Protein AF-A0A6H2GZ33-F1 (afdb_monomer)

Nearest PDB structures (foldseek):
  3f7o-assembly2_B  TM=7.760E-01  e=2.603E-07  Purpureocillium lilacinum
  3sqo-assembly1_A  TM=7.243E-01  e=5.852E-07  Homo sapiens
  7kfa-assembly1_B  TM=7.491E-01  e=1.162E-06  Homo sapiens
  3p5c-assembly1_A  TM=7.378E-01  e=7.992E-07  Homo sapiens
  6u3x-assembly1_B  TM=7.470E-01  e=1.316E-06  Homo sapiens

Mean predicted aligned error: 15.01 Å

Radius of gyration: 28.32 Å; Cα contacts (8 Å, |Δi|>4): 705; chains: 1; bounding box: 78×66×89 Å

Secondary structure (DSSP, 8-state):
-PPPEEEEEEES---TTHHHH-TTEEEPP-EE-SSSS-TT----SSSHHHHHHHHHHHH-TTS-EEEEEEE-S-TTS----THHHHHHHHHHHHSPPSS-EEEEE----S--B-TTS--S-HHHHHHHHHHHHTT-EEEEE--S-HHHHGGGT--BB-TTTTSTTSEEEEEEEEEE--------------------------------------SSSSSSHHHHHHHHHHHHHHHHTS-TTSTTHHHHHHHHHHHHHHSTTSGGGTTTSSTTSS--------TTHHHHHHHHHHHHHHHHHHHHHHT---------EEEEE-TT--B--TTSTT----EEEE-BTTBHHHHHHHHHHHHHHHHHHHSTT--HHHHHHHHHTT-EEEE-TTT--EEEE--

Structure (mmCIF, N/CA/C/O backbone):
data_AF-A0A6H2GZ33-F1
#
_entry.id   AF-A0A6H2GZ33-F1
#
loop_
_atom_site.group_PDB
_atom_site.id
_atom_site.type_symbol
_atom_site.label_atom_id
_atom_site.label_alt_id
_atom_site.label_comp_id
_atom_site.label_asym_id
_atom_site.label_entity_id
_atom_site.label_seq_id
_atom_site.pdbx_PDB_ins_code
_atom_site.Cartn_x
_atom_site.Cartn_y
_atom_site.Cartn_z
_atom_site.occupancy
_atom_site.B_iso_or_equiv
_atom_site.auth_seq_id
_atom_site.auth_comp_id
_atom_site.auth_asym_id
_atom_site.auth_atom_id
_atom_site.pdbx_PDB_model_num
ATOM 1 N N . MET A 1 1 ? -19.314 -16.529 -4.090 1.00 66.56 1 MET A N 1
ATOM 2 C CA . MET A 1 1 ? -17.972 -17.089 -3.816 1.00 66.56 1 MET A CA 1
ATOM 3 C C . MET A 1 1 ? -17.001 -15.925 -3.869 1.00 66.56 1 MET A C 1
ATOM 5 O O . MET A 1 1 ? -17.216 -15.093 -4.742 1.00 66.56 1 MET A O 1
ATOM 9 N N . PRO A 1 2 ? -16.028 -15.815 -2.951 1.00 83.12 2 PRO A N 1
ATOM 10 C CA . PRO A 1 2 ? -15.016 -14.764 -3.031 1.00 83.12 2 PRO A CA 1
ATOM 11 C C . PRO A 1 2 ? -14.278 -14.848 -4.372 1.00 83.12 2 PRO A C 1
ATOM 13 O O . PRO A 1 2 ? -13.918 -15.942 -4.812 1.00 83.12 2 PRO A O 1
A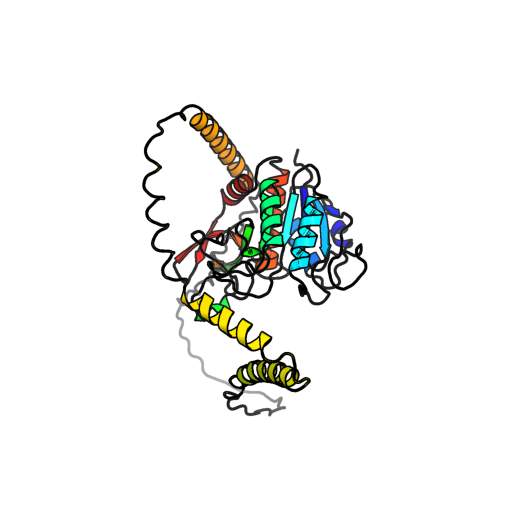TOM 16 N N . GLU A 1 3 ? -14.101 -13.708 -5.031 1.00 92.25 3 GLU A N 1
ATOM 17 C CA . GLU A 1 3 ? -13.368 -13.625 -6.291 1.00 92.25 3 GLU A CA 1
ATOM 18 C C . GLU A 1 3 ? -11.862 -13.593 -6.046 1.00 92.25 3 GLU A C 1
ATOM 20 O O . GLU A 1 3 ? -11.381 -13.113 -5.018 1.00 92.25 3 GLU A O 1
ATOM 25 N N . THR A 1 4 ? -11.092 -14.094 -7.007 1.00 96.69 4 THR A N 1
ATOM 26 C CA . THR A 1 4 ? -9.635 -13.985 -6.960 1.00 96.69 4 THR A CA 1
ATOM 27 C C . THR A 1 4 ? -9.226 -12.521 -7.096 1.00 96.69 4 THR A C 1
ATOM 29 O O . THR A 1 4 ? -9.479 -11.904 -8.130 1.00 96.69 4 THR A O 1
ATOM 32 N N . VAL A 1 5 ? -8.545 -11.986 -6.083 1.00 97.81 5 VAL A N 1
ATOM 33 C CA . VAL A 1 5 ? -8.029 -10.611 -6.079 1.00 97.81 5 VAL A CA 1
ATOM 34 C C . VAL A 1 5 ? -6.600 -10.579 -6.611 1.00 97.81 5 VAL A C 1
ATOM 36 O O . VAL A 1 5 ? -5.790 -11.457 -6.306 1.00 97.81 5 VAL A O 1
ATOM 39 N N . THR A 1 6 ? -6.270 -9.569 -7.411 1.00 98.50 6 THR A N 1
ATOM 40 C CA . THR A 1 6 ? -4.887 -9.313 -7.829 1.00 98.50 6 THR A CA 1
ATOM 41 C C . THR A 1 6 ? -4.239 -8.300 -6.891 1.00 98.50 6 THR A C 1
ATOM 43 O O . THR A 1 6 ? -4.729 -7.184 -6.745 1.00 98.50 6 THR A O 1
ATOM 46 N N . ALA A 1 7 ? -3.129 -8.671 -6.260 1.00 98.50 7 ALA A N 1
ATOM 47 C CA . ALA A 1 7 ? -2.355 -7.785 -5.399 1.00 98.50 7 ALA A CA 1
ATOM 48 C C . ALA A 1 7 ? -1.021 -7.449 -6.070 1.00 98.50 7 ALA A C 1
ATOM 50 O O . ALA A 1 7 ? -0.194 -8.335 -6.292 1.00 98.50 7 ALA A O 1
ATOM 51 N N . TYR A 1 8 ? -0.807 -6.173 -6.375 1.00 98.75 8 TYR A N 1
ATOM 52 C CA . TYR A 1 8 ? 0.472 -5.666 -6.865 1.00 98.75 8 TYR A CA 1
ATOM 53 C C . TYR A 1 8 ? 1.315 -5.187 -5.684 1.00 98.75 8 TYR A C 1
ATOM 55 O O . TYR A 1 8 ? 0.843 -4.378 -4.887 1.00 98.75 8 TYR A O 1
ATOM 63 N N . VAL A 1 9 ? 2.560 -5.651 -5.575 1.00 98.75 9 VAL A N 1
ATOM 64 C CA . VAL A 1 9 ? 3.500 -5.203 -4.531 1.00 98.75 9 VAL A CA 1
ATOM 65 C C . VAL A 1 9 ? 4.632 -4.433 -5.190 1.00 98.75 9 VAL A C 1
ATOM 67 O O . VAL A 1 9 ? 5.447 -5.022 -5.895 1.00 98.75 9 VAL A O 1
ATOM 70 N N . LEU A 1 10 ? 4.665 -3.117 -4.976 1.00 98.62 10 LEU A N 1
ATOM 71 C CA . LEU A 1 10 ? 5.693 -2.221 -5.502 1.00 98.62 10 LEU A CA 1
ATOM 72 C C . LEU A 1 10 ? 6.771 -2.059 -4.434 1.00 98.62 10 LEU A C 1
ATOM 74 O O . LEU A 1 10 ? 6.571 -1.322 -3.471 1.00 98.62 10 LEU A O 1
ATOM 78 N N . ASP A 1 11 ? 7.891 -2.764 -4.585 1.00 98.38 11 ASP A N 1
ATOM 79 C CA . ASP A 1 11 ? 8.945 -2.798 -3.567 1.00 98.38 11 ASP A CA 1
ATOM 80 C C . ASP A 1 11 ? 10.298 -3.249 -4.165 1.00 98.38 11 ASP A C 1
ATOM 82 O O . ASP A 1 11 ? 10.631 -2.928 -5.305 1.00 98.38 11 ASP A O 1
ATOM 86 N N . THR A 1 12 ? 11.102 -3.980 -3.400 1.00 98.38 12 THR A N 1
ATOM 87 C CA . THR A 1 12 ? 12.411 -4.557 -3.735 1.00 98.38 12 THR A CA 1
ATOM 88 C C . THR A 1 12 ? 12.324 -5.866 -4.527 1.00 98.38 12 THR A C 1
ATOM 90 O O . THR A 1 12 ? 13.352 -6.375 -4.964 1.00 98.38 12 THR A O 1
ATOM 93 N N . GLY A 1 13 ? 11.112 -6.369 -4.781 1.00 98.38 13 GLY A N 1
ATOM 94 C CA . GLY A 1 13 ? 10.830 -7.666 -5.405 1.00 98.38 13 GLY A CA 1
ATOM 95 C C . GLY A 1 13 ? 10.073 -8.590 -4.449 1.00 98.38 13 GLY A C 1
ATOM 96 O O . GLY A 1 13 ? 9.686 -8.169 -3.362 1.00 98.38 13 GLY A O 1
ATOM 97 N N . VAL A 1 14 ? 9.863 -9.851 -4.835 1.00 98.56 14 VAL A N 1
ATOM 98 C CA . VAL A 1 14 ? 9.361 -10.902 -3.926 1.00 98.56 14 VAL A CA 1
ATOM 99 C C . VAL A 1 14 ? 10.130 -12.204 -4.155 1.00 98.56 14 VAL A C 1
ATOM 101 O O . VAL A 1 14 ? 10.387 -12.579 -5.299 1.00 98.56 14 VAL A O 1
ATOM 104 N N . ASP A 1 15 ? 10.490 -12.897 -3.075 1.00 98.19 15 ASP A N 1
ATOM 105 C CA . ASP A 1 15 ? 11.022 -14.261 -3.123 1.00 98.19 15 ASP A CA 1
ATOM 106 C C . ASP A 1 15 ? 9.951 -15.237 -3.658 1.00 98.19 15 ASP A C 1
ATOM 108 O O . ASP A 1 15 ? 8.872 -15.346 -3.065 1.00 98.19 15 ASP A O 1
ATOM 112 N N . PRO A 1 16 ? 10.220 -15.973 -4.754 1.00 96.62 16 PRO A N 1
ATOM 113 C CA . PRO A 1 16 ? 9.265 -16.921 -5.316 1.00 96.62 16 PRO A CA 1
ATOM 114 C C . PRO A 1 16 ? 8.794 -18.022 -4.359 1.00 96.62 16 PRO A C 1
ATOM 116 O O . PRO A 1 16 ? 7.668 -18.501 -4.504 1.00 96.62 16 PRO A O 1
ATOM 119 N N . SER A 1 17 ? 9.615 -18.395 -3.372 1.00 97.06 17 SER A N 1
ATOM 120 C CA . SER A 1 17 ? 9.270 -19.413 -2.368 1.00 97.06 17 SER A CA 1
ATOM 121 C C . SER A 1 17 ? 8.131 -18.986 -1.435 1.00 97.06 17 SER A C 1
ATOM 123 O O . SER A 1 17 ? 7.514 -19.827 -0.785 1.00 97.06 17 SER A O 1
ATOM 125 N N . LEU A 1 18 ? 7.758 -17.699 -1.425 1.00 95.44 18 LEU A N 1
ATOM 126 C CA . LEU A 1 18 ? 6.620 -17.204 -0.649 1.00 95.44 18 LEU A CA 1
ATOM 127 C C . LEU A 1 18 ? 5.302 -17.907 -1.029 1.00 95.44 18 LEU A C 1
ATOM 129 O O . LEU A 1 18 ? 4.411 -18.042 -0.193 1.00 95.44 18 LEU A O 1
ATOM 133 N N . ALA A 1 19 ? 5.165 -18.384 -2.270 1.00 94.75 19 ALA A N 1
ATOM 134 C CA . ALA A 1 19 ? 3.985 -19.140 -2.694 1.00 94.75 19 ALA A CA 1
ATOM 135 C C . ALA A 1 19 ? 3.838 -20.487 -1.957 1.00 94.75 19 ALA A C 1
ATOM 137 O O . ALA A 1 19 ? 2.712 -20.950 -1.766 1.00 94.75 19 ALA A O 1
ATOM 138 N N . ASP A 1 20 ? 4.944 -21.079 -1.499 1.00 96.56 20 ASP A N 1
ATOM 139 C CA . ASP A 1 20 ? 4.938 -22.331 -0.738 1.00 96.56 20 ASP A CA 1
ATOM 140 C C . ASP A 1 20 ? 4.434 -22.112 0.701 1.00 96.56 20 ASP A C 1
ATOM 142 O O . ASP A 1 20 ? 3.819 -23.000 1.292 1.00 96.56 20 ASP A O 1
ATOM 146 N N . GLU A 1 21 ? 4.632 -20.907 1.253 1.00 96.50 21 GLU A N 1
ATOM 147 C CA . GLU A 1 21 ? 4.133 -20.511 2.579 1.00 96.50 21 GLU A CA 1
ATOM 148 C C . GLU A 1 21 ? 2.612 -20.248 2.585 1.00 96.50 21 GLU A C 1
ATOM 150 O O . GLU A 1 21 ? 1.956 -20.411 3.618 1.00 96.50 21 GLU A O 1
ATOM 155 N N . PHE A 1 22 ? 2.031 -19.851 1.445 1.00 96.19 22 PHE A N 1
ATOM 156 C CA . PHE A 1 22 ? 0.631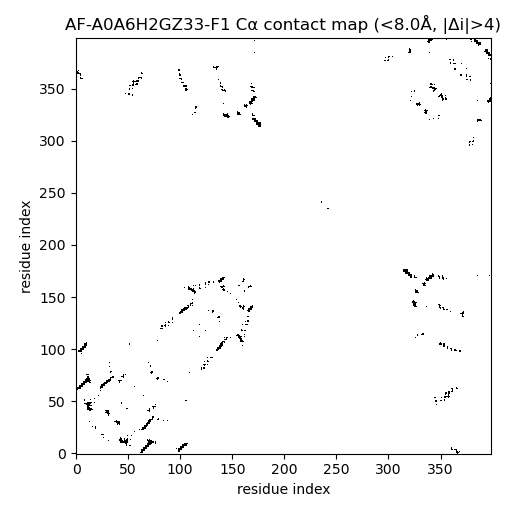 -19.419 1.342 1.00 96.19 22 PHE A CA 1
ATOM 157 C C . PHE A 1 22 ? -0.134 -20.172 0.232 1.00 96.19 22 PHE A C 1
ATOM 159 O O . PHE A 1 22 ? -0.231 -19.690 -0.897 1.00 96.19 22 PHE A O 1
ATOM 166 N N . PRO A 1 23 ? -0.803 -21.304 0.538 1.00 94.56 23 PRO A N 1
ATOM 167 C CA . PRO A 1 23 ? -1.452 -22.158 -0.474 1.00 94.56 23 PRO A CA 1
ATOM 168 C C . PRO A 1 23 ? -2.561 -21.493 -1.317 1.00 94.56 23 PRO A C 1
ATOM 170 O O . PRO A 1 23 ? -2.879 -21.951 -2.422 1.00 94.56 23 PRO A O 1
ATOM 173 N N . HIS A 1 24 ? -3.169 -20.420 -0.801 1.00 94.19 24 HIS A N 1
ATOM 174 C CA . HIS A 1 24 ? -4.200 -19.618 -1.476 1.00 94.19 24 HIS A CA 1
ATOM 175 C C . HIS A 1 24 ? -3.617 -18.567 -2.436 1.00 94.19 24 HIS A C 1
ATOM 177 O O . HIS A 1 24 ? -4.363 -17.799 -3.046 1.00 94.19 24 HIS A O 1
ATOM 183 N N . VAL A 1 25 ? -2.292 -18.528 -2.580 1.00 96.94 25 VAL A N 1
ATOM 184 C CA . VAL A 1 25 ? -1.583 -17.565 -3.415 1.00 96.94 25 VAL A CA 1
ATOM 185 C C . VAL A 1 25 ? -1.155 -18.216 -4.719 1.00 96.94 25 VAL A C 1
ATOM 187 O O . VAL A 1 25 ? -0.794 -19.394 -4.796 1.00 96.94 25 VAL A O 1
ATOM 190 N N . ARG A 1 26 ? -1.230 -17.433 -5.788 1.00 97.44 26 ARG A N 1
ATOM 191 C CA . ARG A 1 26 ? -0.652 -17.738 -7.090 1.00 97.44 26 ARG A CA 1
ATOM 192 C C . ARG A 1 26 ? 0.272 -16.594 -7.456 1.00 97.44 26 ARG A C 1
ATOM 194 O O . ARG A 1 26 ? -0.196 -15.527 -7.854 1.00 97.44 26 ARG A O 1
ATOM 201 N N . LEU A 1 27 ? 1.572 -16.818 -7.307 1.00 97.75 27 LEU A N 1
ATOM 202 C CA . LEU A 1 27 ? 2.573 -15.862 -7.753 1.00 97.75 27 LEU A CA 1
ATOM 203 C C . LEU A 1 27 ? 2.529 -15.762 -9.282 1.00 97.75 27 LEU A C 1
ATOM 205 O O . LEU A 1 27 ? 2.591 -16.773 -9.980 1.00 97.75 27 LEU A O 1
ATOM 209 N N . GLN A 1 28 ? 2.367 -14.546 -9.786 1.00 98.00 28 GLN A N 1
ATOM 210 C CA . GLN A 1 28 ? 2.396 -14.233 -11.209 1.00 98.00 28 GLN A CA 1
ATOM 211 C C . GLN A 1 28 ? 3.786 -13.726 -11.607 1.00 98.00 28 GLN A C 1
ATOM 213 O O . GLN A 1 28 ? 4.514 -13.216 -10.749 1.00 98.00 28 GLN A O 1
ATOM 218 N N . PRO A 1 29 ? 4.152 -13.810 -12.899 1.00 97.31 29 PRO A N 1
ATOM 219 C CA . PRO A 1 29 ? 5.310 -13.097 -13.415 1.00 97.31 29 PRO A CA 1
ATOM 220 C C . PRO A 1 29 ? 5.210 -11.609 -13.075 1.00 97.31 29 PRO A C 1
ATOM 222 O O . PRO A 1 29 ? 4.206 -10.956 -13.366 1.00 97.31 29 PRO A O 1
ATOM 225 N N . GLY A 1 30 ? 6.242 -11.100 -12.413 1.00 97.56 30 GLY A N 1
ATOM 226 C CA . GLY A 1 30 ? 6.387 -9.689 -12.111 1.00 97.56 30 GLY A CA 1
ATOM 227 C C . GLY A 1 30 ? 7.154 -8.940 -13.189 1.00 97.56 30 GLY A C 1
ATOM 228 O O . GLY A 1 30 ? 7.400 -9.446 -14.282 1.00 97.56 30 GLY A O 1
ATOM 229 N N . PHE A 1 31 ? 7.578 -7.728 -12.852 1.00 98.25 31 PHE A N 1
ATOM 230 C CA . PHE A 1 31 ? 8.545 -6.992 -13.657 1.00 98.25 31 PHE A CA 1
ATOM 231 C C . PHE A 1 31 ? 9.416 -6.077 -12.800 1.00 98.25 31 PHE A C 1
ATOM 233 O O . PHE A 1 31 ? 9.112 -5.781 -11.643 1.00 98.25 31 PHE A O 1
ATOM 240 N N . ASN A 1 32 ? 10.518 -5.632 -13.387 1.00 98.38 32 ASN A N 1
ATOM 241 C CA . ASN A 1 32 ? 11.577 -4.893 -12.728 1.00 98.38 32 ASN A CA 1
ATOM 242 C C . ASN A 1 32 ? 11.846 -3.579 -13.453 1.00 98.38 32 ASN A C 1
ATOM 244 O O . ASN A 1 32 ? 12.192 -3.551 -14.633 1.00 98.38 32 ASN A O 1
ATOM 248 N N . LEU A 1 33 ? 11.692 -2.489 -12.715 1.00 97.62 33 LEU A N 1
ATOM 249 C CA . LEU A 1 33 ? 12.037 -1.131 -13.126 1.00 97.62 33 LEU A CA 1
ATOM 250 C C . LEU A 1 33 ? 13.131 -0.538 -12.228 1.00 97.62 33 LEU A C 1
ATOM 252 O O . LEU A 1 33 ? 13.437 0.649 -12.330 1.00 97.62 33 LEU A O 1
ATOM 256 N N . SER A 1 34 ? 13.726 -1.348 -11.347 1.00 96.56 34 SER A N 1
ATOM 257 C CA . SER A 1 34 ? 14.920 -0.956 -10.608 1.00 96.56 34 SER A CA 1
ATOM 258 C C . SER A 1 34 ? 16.132 -0.893 -11.544 1.00 96.56 34 SER A C 1
ATOM 260 O O . SER A 1 34 ? 16.163 -1.471 -12.629 1.00 96.56 34 SER A O 1
ATOM 262 N N . ARG A 1 35 ? 17.199 -0.235 -11.092 1.00 94.00 35 ARG A N 1
ATOM 263 C CA . ARG A 1 35 ? 18.467 -0.119 -11.836 1.00 94.00 35 ARG A CA 1
ATOM 264 C C . ARG A 1 35 ? 19.277 -1.424 -11.952 1.00 94.00 35 ARG A C 1
ATOM 266 O O . ARG A 1 35 ? 20.406 -1.400 -12.440 1.00 94.00 35 ARG A O 1
ATOM 273 N N . HIS A 1 36 ? 18.786 -2.534 -11.401 1.00 93.00 36 HIS A N 1
ATOM 274 C CA . HIS A 1 36 ? 19.536 -3.785 -11.286 1.00 93.00 36 HIS A CA 1
ATOM 275 C C . HIS A 1 36 ? 18.692 -4.985 -11.696 1.00 93.00 36 HIS A C 1
ATOM 277 O O . HIS A 1 36 ? 17.593 -5.155 -11.179 1.00 93.00 36 HIS A O 1
ATOM 283 N N . GLY A 1 37 ? 19.278 -5.883 -12.486 1.00 93.31 37 GLY A N 1
ATOM 284 C CA . GLY A 1 37 ? 18.633 -7.119 -12.931 1.00 93.31 37 GLY A CA 1
ATOM 285 C C . GLY A 1 37 ? 17.993 -6.984 -14.312 1.00 93.31 37 GLY A C 1
ATOM 286 O O . GLY A 1 37 ? 18.065 -5.934 -14.949 1.00 93.31 37 GLY A O 1
ATOM 287 N N . SER A 1 38 ? 17.412 -8.084 -14.784 1.00 97.00 38 SER A N 1
ATOM 288 C CA . SER A 1 38 ? 16.628 -8.113 -16.023 1.00 97.00 38 SER A CA 1
ATOM 289 C C . SER A 1 38 ? 15.272 -7.421 -15.810 1.00 97.00 38 SER A C 1
ATOM 291 O O . SER A 1 38 ? 14.750 -7.509 -14.698 1.00 97.00 38 SER A O 1
ATOM 293 N N . PRO A 1 39 ? 14.652 -6.807 -16.838 1.00 97.31 39 PRO A N 1
ATOM 294 C CA . PRO A 1 39 ? 13.279 -6.293 -16.760 1.00 97.31 39 PRO A CA 1
ATOM 295 C C . PRO A 1 39 ? 12.225 -7.319 -16.310 1.00 97.31 39 PRO A C 1
ATOM 297 O O . PRO A 1 39 ? 11.191 -6.926 -15.776 1.00 97.31 39 PRO A O 1
ATOM 300 N N . ASP A 1 40 ? 12.496 -8.615 -16.480 1.00 97.12 40 ASP A N 1
ATOM 301 C CA . ASP A 1 40 ? 11.613 -9.714 -16.056 1.00 97.12 40 ASP A CA 1
ATOM 302 C C . ASP A 1 40 ? 12.018 -10.325 -14.696 1.00 97.12 40 ASP A C 1
ATOM 304 O O . ASP A 1 40 ? 11.379 -11.252 -14.204 1.00 97.12 40 ASP A O 1
ATOM 308 N N . ASP A 1 41 ? 13.091 -9.824 -14.071 1.00 97.12 41 ASP A N 1
ATOM 309 C CA . ASP A 1 41 ? 13.586 -10.304 -12.776 1.00 97.12 41 ASP A CA 1
ATOM 310 C C . ASP A 1 41 ? 12.946 -9.543 -11.609 1.00 97.12 41 ASP A C 1
ATOM 312 O O . ASP A 1 41 ? 13.468 -8.536 -11.129 1.00 97.12 41 ASP A O 1
ATOM 316 N N . SER A 1 42 ? 11.822 -10.053 -11.118 1.00 97.44 42 SER A N 1
ATOM 317 C CA . SER A 1 42 ? 11.126 -9.520 -9.944 1.00 97.44 42 SER A CA 1
ATOM 318 C C . SER A 1 42 ? 11.571 -10.147 -8.613 1.00 97.44 42 SER A C 1
ATOM 320 O O . SER A 1 42 ? 10.839 -10.035 -7.627 1.00 97.44 42 SER A O 1
ATOM 322 N N . SER A 1 43 ? 12.724 -10.830 -8.571 1.00 97.75 43 SER A N 1
ATOM 323 C CA . SER A 1 43 ? 13.256 -11.423 -7.334 1.00 97.75 43 SER A CA 1
ATOM 324 C C . SER A 1 43 ? 13.638 -10.358 -6.305 1.00 97.75 43 SER A C 1
ATOM 326 O O . SER A 1 43 ? 13.956 -9.223 -6.672 1.00 97.75 43 SER A O 1
ATOM 328 N N . ASP A 1 44 ? 13.620 -10.727 -5.022 1.00 98.06 44 ASP A N 1
ATOM 329 C CA . ASP A 1 44 ? 13.900 -9.826 -3.901 1.00 98.06 44 ASP A CA 1
ATOM 330 C C . ASP A 1 44 ? 15.306 -10.023 -3.300 1.00 98.06 44 ASP A C 1
ATOM 332 O O . ASP A 1 44 ? 15.492 -10.849 -2.407 1.00 98.06 44 ASP A O 1
ATOM 336 N N . PRO A 1 45 ? 16.323 -9.257 -3.728 1.00 96.94 45 PRO A N 1
ATOM 337 C CA . PRO A 1 45 ? 17.661 -9.336 -3.149 1.00 96.94 45 PRO A CA 1
ATOM 338 C C . PRO A 1 45 ? 17.788 -8.619 -1.795 1.00 96.94 45 PRO A C 1
ATOM 340 O O . PRO A 1 45 ? 18.853 -8.696 -1.185 1.00 96.94 45 PRO A O 1
ATOM 343 N N . HIS A 1 46 ? 16.774 -7.864 -1.357 1.00 97.25 46 HIS A N 1
ATOM 344 C CA . HIS A 1 46 ? 16.821 -7.074 -0.122 1.00 97.25 46 HIS A CA 1
ATOM 345 C C . HIS A 1 46 ? 16.031 -7.730 1.022 1.00 97.25 46 HIS A C 1
ATOM 347 O O . HIS A 1 46 ? 16.390 -7.585 2.188 1.00 97.25 46 HIS A O 1
ATOM 353 N N . GLY A 1 47 ? 14.944 -8.429 0.703 1.00 97.88 47 GLY A N 1
ATOM 354 C CA . GLY A 1 47 ? 14.032 -9.077 1.647 1.00 97.88 47 GLY A CA 1
ATOM 355 C C . GLY A 1 47 ? 12.881 -8.187 2.135 1.00 97.88 47 GLY A C 1
ATOM 356 O O . GLY A 1 47 ? 12.004 -8.671 2.854 1.00 97.88 47 GLY A O 1
ATOM 357 N N . HIS A 1 48 ? 12.856 -6.896 1.776 1.00 98.12 48 HIS A N 1
ATOM 358 C CA . HIS A 1 48 ? 11.816 -5.977 2.263 1.00 98.12 48 HIS A CA 1
ATOM 359 C C . HIS A 1 48 ? 10.480 -6.247 1.568 1.00 98.12 48 HIS A C 1
ATOM 361 O O . HIS A 1 48 ? 9.459 -6.390 2.240 1.00 98.12 48 HIS A O 1
ATOM 367 N N . GLY A 1 49 ? 10.485 -6.427 0.249 1.00 98.50 49 GLY A N 1
ATOM 368 C CA . GLY A 1 49 ? 9.278 -6.667 -0.532 1.00 98.50 49 GLY A CA 1
ATOM 369 C C . GLY A 1 49 ? 8.656 -8.026 -0.229 1.00 98.50 49 GLY A C 1
ATOM 370 O O . GLY A 1 49 ? 7.436 -8.141 -0.130 1.00 98.50 49 GLY A O 1
ATOM 371 N N . THR A 1 50 ? 9.481 -9.032 0.059 1.00 98.62 50 THR A N 1
ATOM 372 C CA . THR A 1 50 ? 9.032 -10.340 0.551 1.00 98.62 50 THR A CA 1
ATOM 373 C C . THR A 1 50 ? 8.357 -10.222 1.915 1.00 98.62 50 THR A C 1
ATOM 375 O O . THR A 1 50 ? 7.304 -10.819 2.134 1.00 98.62 50 THR A O 1
ATOM 378 N N . ALA A 1 51 ? 8.913 -9.432 2.839 1.00 98.44 51 ALA A N 1
ATOM 379 C CA . ALA A 1 51 ? 8.289 -9.194 4.140 1.00 98.44 51 ALA A CA 1
ATOM 380 C C . ALA A 1 51 ? 6.965 -8.417 4.019 1.00 98.44 51 ALA A C 1
ATOM 382 O O . ALA A 1 51 ? 5.991 -8.776 4.678 1.00 98.44 51 ALA A O 1
ATOM 383 N N . VAL A 1 52 ? 6.902 -7.412 3.138 1.00 98.69 52 VAL A N 1
ATOM 384 C CA . VAL A 1 52 ? 5.668 -6.678 2.800 1.00 98.69 52 VAL A CA 1
ATOM 385 C C . VAL A 1 52 ? 4.612 -7.636 2.256 1.00 98.69 52 VAL A C 1
ATOM 387 O O . VAL A 1 52 ? 3.497 -7.686 2.775 1.00 98.69 52 VAL A O 1
ATOM 390 N N . ALA A 1 53 ? 4.966 -8.446 1.257 1.00 98.50 53 ALA A N 1
ATOM 391 C CA . ALA A 1 53 ? 4.061 -9.423 0.671 1.00 98.50 53 ALA A CA 1
ATOM 392 C C . ALA A 1 53 ? 3.569 -10.431 1.720 1.00 98.50 53 ALA A C 1
ATOM 394 O O . ALA A 1 53 ? 2.372 -10.693 1.795 1.00 98.50 53 ALA A O 1
ATOM 395 N N . ARG A 1 54 ? 4.451 -10.933 2.594 1.00 98.38 54 ARG A N 1
ATOM 396 C CA . ARG A 1 54 ? 4.073 -11.838 3.690 1.00 98.38 54 ARG A CA 1
ATOM 397 C C . ARG A 1 54 ? 3.036 -11.208 4.623 1.00 98.38 54 ARG A C 1
ATOM 399 O O . ARG A 1 54 ? 2.040 -11.857 4.939 1.00 98.38 54 ARG A O 1
ATOM 406 N N . THR A 1 55 ? 3.236 -9.957 5.037 1.00 98.38 55 THR A N 1
ATOM 407 C CA . THR A 1 55 ? 2.286 -9.233 5.899 1.00 98.38 55 THR A CA 1
ATOM 408 C C . THR A 1 55 ? 0.937 -9.027 5.204 1.00 98.38 55 THR A C 1
ATOM 410 O O . THR A 1 55 ? -0.106 -9.296 5.802 1.00 98.38 55 THR A O 1
ATOM 413 N N . LEU A 1 56 ? 0.943 -8.634 3.926 1.00 98.44 56 LEU A N 1
ATOM 414 C CA . LEU A 1 56 ? -0.271 -8.488 3.116 1.00 98.44 56 LEU A CA 1
ATOM 415 C C . LEU A 1 56 ? -1.054 -9.803 3.035 1.00 98.44 56 LEU A C 1
ATOM 417 O O . LEU A 1 56 ? -2.255 -9.836 3.305 1.00 98.44 56 LEU A O 1
ATOM 421 N N . LEU A 1 57 ? -0.378 -10.900 2.696 1.00 97.94 57 LEU A N 1
ATOM 422 C CA . LEU A 1 57 ? -0.999 -12.217 2.554 1.00 97.94 57 LEU A CA 1
ATOM 423 C C . LEU A 1 57 ? -1.527 -12.747 3.892 1.00 97.94 57 LEU A C 1
ATOM 425 O O . LEU A 1 57 ? -2.627 -13.296 3.957 1.00 97.94 57 LEU A O 1
ATOM 429 N N . ALA A 1 58 ? -0.796 -12.514 4.984 1.00 97.00 58 ALA A N 1
ATOM 430 C CA . ALA A 1 58 ? -1.236 -12.880 6.326 1.00 97.00 58 ALA A CA 1
ATOM 431 C C . ALA A 1 58 ? -2.521 -12.154 6.758 1.00 97.00 58 ALA A C 1
ATOM 433 O O . ALA A 1 58 ? -3.286 -12.731 7.534 1.00 97.00 58 ALA A O 1
ATOM 434 N N . ALA A 1 59 ? -2.765 -10.943 6.249 1.00 96.88 59 ALA A N 1
ATOM 435 C CA . ALA A 1 59 ? -3.978 -10.157 6.484 1.00 96.88 59 ALA A CA 1
ATOM 436 C C . ALA A 1 59 ? -5.130 -10.481 5.504 1.00 96.88 59 ALA A C 1
ATOM 438 O O . ALA A 1 59 ? -6.273 -10.103 5.758 1.00 96.88 59 ALA A O 1
ATOM 439 N N . CYS A 1 60 ? -4.852 -11.212 4.417 1.00 94.56 60 CYS A N 1
ATOM 440 C CA . CYS A 1 60 ? -5.783 -11.519 3.323 1.00 94.56 60 CYS A CA 1
ATOM 441 C C . CYS A 1 60 ? -6.194 -13.010 3.267 1.00 94.56 60 CYS A C 1
ATOM 443 O O . CYS A 1 60 ? -6.455 -13.567 2.203 1.00 94.56 60 CYS A O 1
ATOM 445 N N . ARG A 1 61 ? -6.262 -13.701 4.414 1.00 89.56 61 ARG A N 1
ATOM 446 C CA . ARG A 1 61 ? -6.424 -15.176 4.465 1.00 89.56 61 ARG A CA 1
ATOM 447 C C . ARG A 1 61 ? -7.717 -15.720 3.854 1.00 89.56 61 ARG A C 1
ATOM 449 O O . ARG A 1 61 ? -7.820 -16.921 3.619 1.00 89.56 61 ARG A O 1
ATOM 456 N N . THR A 1 62 ? -8.723 -14.875 3.664 1.00 89.25 62 THR A N 1
ATOM 457 C CA . THR A 1 62 ? -10.046 -15.271 3.166 1.00 89.25 62 THR A CA 1
ATOM 458 C C . THR A 1 62 ? -10.168 -15.200 1.645 1.00 89.25 62 THR A C 1
ATOM 460 O O . THR A 1 62 ? -11.146 -15.714 1.102 1.00 89.25 62 THR A O 1
ATOM 463 N N . ALA A 1 63 ? -9.195 -14.600 0.953 1.00 92.62 63 ALA A N 1
ATOM 464 C CA . ALA A 1 63 ? -9.209 -14.433 -0.493 1.00 92.62 63 ALA A CA 1
ATOM 465 C C . ALA A 1 63 ? -8.198 -15.358 -1.182 1.00 92.62 63 ALA A C 1
ATOM 467 O O . ALA A 1 63 ? -7.133 -15.665 -0.652 1.00 92.62 63 ALA A O 1
ATOM 468 N N . THR A 1 64 ? -8.504 -15.758 -2.417 1.00 96.56 64 THR A N 1
ATOM 469 C CA . THR A 1 64 ? -7.476 -16.291 -3.323 1.00 96.56 64 THR A CA 1
ATOM 470 C C . THR A 1 64 ? -6.741 -15.109 -3.946 1.00 96.56 64 THR A C 1
ATOM 472 O O . THR A 1 64 ? -7.390 -14.211 -4.483 1.00 96.56 64 THR A O 1
ATOM 475 N N . VAL A 1 65 ? -5.408 -15.097 -3.892 1.00 97.94 65 VAL A N 1
ATOM 476 C CA . VAL A 1 65 ? -4.605 -13.934 -4.303 1.00 97.94 65 VAL A CA 1
ATOM 477 C C . VAL A 1 65 ? -3.724 -14.271 -5.505 1.00 97.94 65 VAL A C 1
ATOM 479 O O . VAL A 1 65 ? -2.920 -15.202 -5.457 1.00 97.94 65 VAL A O 1
ATOM 482 N N . ARG A 1 66 ? -3.823 -13.476 -6.574 1.00 98.31 66 ARG A N 1
ATOM 483 C CA . ARG A 1 66 ? -2.798 -13.384 -7.625 1.00 98.31 66 ARG A CA 1
ATOM 484 C C . ARG A 1 66 ? -1.792 -12.317 -7.214 1.00 98.31 66 ARG A C 1
ATOM 486 O O . ARG A 1 66 ? -2.107 -11.132 -7.276 1.00 98.31 66 ARG A O 1
ATOM 493 N N . LEU A 1 67 ? -0.609 -12.727 -6.772 1.00 98.44 67 LEU A N 1
ATOM 494 C CA . LEU A 1 67 ? 0.430 -11.796 -6.332 1.00 98.44 67 LEU A CA 1
ATOM 495 C C . LEU A 1 67 ? 1.315 -11.413 -7.521 1.00 98.44 67 LEU A C 1
ATOM 497 O O . LEU A 1 67 ? 1.894 -12.296 -8.148 1.00 98.44 67 LEU A O 1
ATOM 501 N N . VAL A 1 68 ? 1.432 -10.119 -7.815 1.00 98.62 68 VAL A N 1
ATOM 502 C CA . VAL A 1 68 ? 2.267 -9.586 -8.902 1.00 98.62 68 VAL A CA 1
ATOM 503 C C . VAL A 1 68 ? 3.380 -8.721 -8.296 1.00 98.62 68 VAL A C 1
ATOM 505 O O . VAL A 1 68 ? 3.117 -7.591 -7.870 1.00 98.62 68 VAL A O 1
ATOM 508 N N . PRO A 1 69 ? 4.623 -9.224 -8.217 1.00 98.62 69 PRO A N 1
ATOM 509 C CA . PRO A 1 69 ? 5.737 -8.448 -7.688 1.00 98.62 69 PRO A CA 1
ATOM 510 C C . PRO A 1 69 ? 6.235 -7.417 -8.705 1.00 98.62 69 PRO A C 1
ATOM 512 O O . PRO A 1 69 ? 6.517 -7.737 -9.858 1.00 98.62 69 PRO A O 1
ATOM 515 N N . ILE A 1 70 ? 6.383 -6.170 -8.271 1.00 98.62 70 ILE A N 1
ATOM 516 C CA . ILE A 1 70 ? 6.926 -5.079 -9.078 1.00 98.62 70 ILE A CA 1
ATOM 517 C C . ILE A 1 70 ? 8.147 -4.531 -8.358 1.00 98.62 70 ILE A C 1
ATOM 519 O O . ILE A 1 70 ? 8.053 -3.866 -7.326 1.00 98.62 70 ILE A O 1
ATOM 523 N N . ARG A 1 71 ? 9.319 -4.812 -8.919 1.00 98.38 71 ARG A N 1
ATOM 524 C CA . ARG A 1 71 ? 10.585 -4.380 -8.344 1.00 98.38 71 ARG A CA 1
ATOM 525 C C . ARG A 1 71 ? 10.919 -2.969 -8.816 1.00 98.38 71 ARG A C 1
ATOM 527 O O . ARG A 1 71 ? 11.318 -2.766 -9.958 1.00 98.38 71 ARG A O 1
ATOM 534 N N . LEU A 1 72 ? 10.751 -1.998 -7.928 1.00 97.94 72 LEU A N 1
ATOM 535 C CA . LEU A 1 72 ? 11.107 -0.591 -8.129 1.00 97.94 72 LEU A CA 1
ATOM 536 C C . LEU A 1 72 ? 12.370 -0.209 -7.363 1.00 97.94 72 LEU A C 1
ATOM 538 O O . LEU A 1 72 ? 13.199 0.562 -7.848 1.00 97.94 72 LEU A O 1
ATOM 542 N N . LEU A 1 73 ? 12.498 -0.748 -6.155 1.00 97.62 73 LEU A N 1
ATOM 543 C CA . LEU A 1 73 ? 13.582 -0.436 -5.243 1.00 97.62 73 LEU A CA 1
ATOM 544 C C . LEU A 1 73 ? 14.802 -1.296 -5.569 1.00 97.62 73 LEU A C 1
ATOM 546 O O . LEU A 1 73 ? 14.698 -2.431 -6.041 1.00 97.62 73 LEU A O 1
ATOM 550 N N . ASP A 1 74 ? 15.985 -0.742 -5.333 1.00 95.75 74 ASP A N 1
ATOM 551 C CA . ASP A 1 74 ? 17.224 -1.479 -5.536 1.00 95.75 74 ASP A CA 1
ATOM 552 C C . ASP A 1 74 ? 17.541 -2.431 -4.365 1.00 95.75 74 ASP A C 1
ATOM 554 O O . ASP A 1 74 ? 16.822 -2.520 -3.374 1.00 95.75 74 ASP A O 1
ATOM 558 N N . ARG A 1 75 ? 18.688 -3.117 -4.437 1.00 96.44 75 ARG A N 1
ATOM 559 C CA . ARG A 1 75 ? 19.180 -4.016 -3.375 1.00 96.44 75 ARG A CA 1
ATOM 560 C C . ARG A 1 75 ? 19.454 -3.346 -2.017 1.00 96.44 75 ARG A C 1
ATOM 562 O O . ARG A 1 75 ? 19.902 -4.026 -1.105 1.00 96.44 75 ARG A O 1
ATOM 569 N N . ARG A 1 76 ? 19.298 -2.024 -1.901 1.00 96.06 76 ARG A N 1
ATOM 570 C CA . ARG A 1 76 ? 19.420 -1.242 -0.661 1.00 96.06 76 ARG A CA 1
ATOM 571 C C . ARG A 1 76 ? 18.069 -0.668 -0.211 1.00 96.06 76 ARG A C 1
ATOM 573 O O . ARG A 1 76 ? 18.055 0.150 0.701 1.00 96.06 76 ARG A O 1
ATOM 580 N N . GLY A 1 77 ? 16.969 -1.034 -0.874 1.00 95.12 77 GLY A N 1
ATOM 581 C CA . GLY A 1 77 ? 15.643 -0.492 -0.588 1.00 95.12 77 GLY A CA 1
ATOM 582 C C . GLY A 1 77 ? 15.454 0.950 -1.064 1.00 95.12 77 GLY A C 1
ATOM 583 O O . GLY A 1 77 ? 14.516 1.613 -0.635 1.00 95.12 77 GLY A O 1
ATOM 584 N N . ALA A 1 78 ? 16.332 1.464 -1.933 1.00 95.06 78 ALA A N 1
ATOM 585 C CA . ALA A 1 78 ? 16.273 2.849 -2.381 1.00 95.06 78 ALA A CA 1
ATOM 586 C C . ALA A 1 78 ? 15.497 2.988 -3.697 1.00 95.06 78 ALA A C 1
ATOM 588 O O . ALA A 1 78 ? 15.768 2.277 -4.674 1.00 95.06 78 ALA A O 1
ATOM 589 N N . LEU A 1 79 ? 14.582 3.960 -3.734 1.00 94.75 79 LEU A N 1
ATOM 590 C CA . LEU A 1 79 ? 13.958 4.443 -4.961 1.00 94.75 79 LEU A CA 1
ATOM 591 C C . LEU A 1 79 ? 14.862 5.508 -5.591 1.00 94.75 79 LEU A C 1
ATOM 593 O O . LEU A 1 79 ? 15.073 6.567 -5.008 1.00 94.75 79 LEU A O 1
ATOM 597 N N . TRP A 1 80 ? 15.398 5.230 -6.778 1.00 90.19 80 TRP A N 1
ATOM 598 C CA . TRP A 1 80 ? 16.357 6.128 -7.439 1.00 90.19 80 TRP A CA 1
ATOM 599 C C . TRP A 1 80 ? 15.690 7.220 -8.271 1.00 90.19 80 TRP A C 1
ATOM 601 O O . TRP A 1 80 ? 16.155 8.353 -8.293 1.00 90.19 80 TRP A O 1
ATOM 611 N N . GLU A 1 81 ? 14.599 6.877 -8.949 1.00 93.81 81 GLU A N 1
ATOM 612 C CA . GLU A 1 81 ? 13.890 7.759 -9.871 1.00 93.81 81 GLU A CA 1
ATOM 613 C C . GLU A 1 81 ? 12.397 7.671 -9.561 1.00 93.81 81 GLU A C 1
ATOM 615 O O . GLU A 1 81 ? 11.787 6.610 -9.707 1.00 93.81 81 GLU A O 1
ATOM 620 N N . ARG A 1 82 ? 11.793 8.779 -9.122 1.00 93.50 82 ARG A N 1
ATOM 621 C CA . ARG A 1 82 ? 10.366 8.797 -8.768 1.00 93.50 82 ARG A CA 1
ATOM 622 C C . ARG A 1 82 ? 9.462 8.608 -9.994 1.00 93.50 82 ARG A C 1
ATOM 624 O O . ARG A 1 82 ? 8.410 7.984 -9.868 1.00 93.50 82 ARG A O 1
ATOM 631 N N . SER A 1 83 ? 9.914 9.009 -11.183 1.00 95.56 83 SER A N 1
ATOM 632 C CA . SER A 1 83 ? 9.241 8.736 -12.462 1.00 95.56 83 SER A CA 1
ATOM 633 C C . SER A 1 83 ? 8.999 7.241 -12.718 1.00 95.56 83 SER A C 1
ATOM 635 O O . SER A 1 83 ? 7.986 6.886 -13.316 1.00 95.56 83 SER A O 1
ATOM 637 N N . ARG A 1 84 ? 9.835 6.339 -12.178 1.00 96.62 84 ARG A N 1
ATOM 638 C CA . ARG A 1 84 ? 9.645 4.879 -12.302 1.00 96.62 84 ARG A CA 1
ATOM 639 C C . ARG A 1 84 ? 8.369 4.383 -11.640 1.00 96.62 84 ARG A C 1
ATOM 641 O O . ARG A 1 84 ? 7.826 3.362 -12.052 1.00 96.62 84 ARG A O 1
ATOM 648 N N . VAL A 1 85 ? 7.871 5.099 -10.631 1.00 97.69 85 VAL A N 1
ATOM 649 C CA . VAL A 1 85 ? 6.564 4.800 -10.039 1.00 97.69 85 VAL A CA 1
ATOM 650 C C . VAL A 1 85 ? 5.461 5.100 -11.051 1.00 97.69 85 VAL A C 1
ATOM 652 O O . VAL A 1 85 ? 4.563 4.283 -11.213 1.00 97.69 85 VAL A O 1
ATOM 655 N N . ALA A 1 86 ? 5.544 6.212 -11.791 1.00 97.56 86 ALA A N 1
ATOM 656 C CA . ALA A 1 86 ? 4.581 6.512 -12.850 1.00 97.56 86 ALA A CA 1
ATOM 657 C C . ALA A 1 86 ? 4.620 5.454 -13.967 1.00 97.56 86 ALA A C 1
ATOM 659 O O . ALA A 1 86 ? 3.559 4.979 -14.370 1.00 97.56 86 ALA A O 1
ATOM 660 N N . ASP A 1 87 ? 5.814 5.020 -14.387 1.00 98.12 87 ASP A N 1
ATOM 661 C CA . ASP A 1 87 ? 5.987 3.947 -15.379 1.00 98.12 87 ASP A CA 1
ATOM 662 C C . ASP A 1 87 ? 5.372 2.618 -14.904 1.00 98.12 87 ASP A C 1
ATOM 664 O O . ASP A 1 87 ? 4.689 1.927 -15.666 1.00 98.12 87 ASP A O 1
ATOM 668 N N . ALA A 1 88 ? 5.580 2.259 -13.630 1.00 98.44 88 ALA A N 1
ATOM 669 C CA . ALA A 1 88 ? 4.981 1.067 -13.033 1.00 98.44 88 ALA A CA 1
ATOM 670 C C . ALA A 1 88 ? 3.457 1.139 -13.035 1.00 98.44 88 ALA A C 1
ATOM 672 O O . ALA A 1 88 ? 2.798 0.190 -13.453 1.00 98.44 88 ALA A O 1
ATOM 673 N N . LEU A 1 89 ? 2.896 2.264 -12.590 1.00 98.62 89 LEU A N 1
ATOM 674 C CA . LEU A 1 89 ? 1.451 2.453 -12.526 1.00 98.62 89 LEU A CA 1
ATOM 675 C C . LEU A 1 89 ? 0.822 2.472 -13.920 1.00 98.62 89 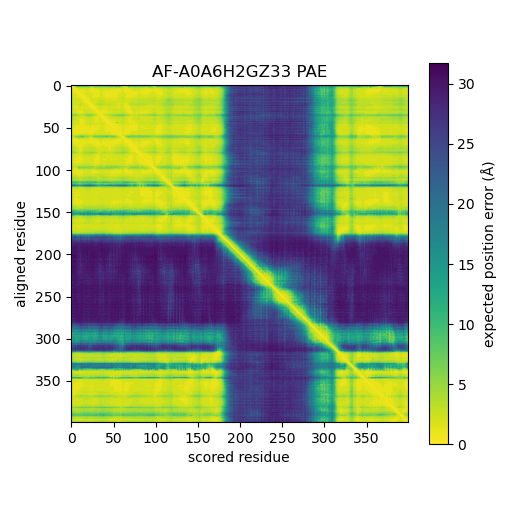LEU A C 1
ATOM 677 O O . LEU A 1 89 ? -0.247 1.902 -14.114 1.00 98.62 89 LEU A O 1
ATOM 681 N N . GLU A 1 90 ? 1.491 3.069 -14.905 1.00 98.50 90 GLU A N 1
ATOM 682 C CA . GLU A 1 90 ? 1.051 3.042 -16.299 1.00 98.50 90 GLU A CA 1
ATOM 683 C C . GLU A 1 90 ? 1.029 1.615 -16.857 1.00 98.50 90 GLU A C 1
ATOM 685 O O . GLU A 1 90 ? 0.059 1.212 -17.505 1.00 98.50 90 GLU A O 1
ATOM 690 N N . ARG A 1 91 ? 2.052 0.812 -16.543 1.00 98.38 91 ARG A N 1
ATOM 691 C CA . ARG A 1 91 ? 2.068 -0.609 -16.898 1.00 98.38 91 ARG A CA 1
ATOM 692 C C . ARG A 1 91 ? 0.940 -1.386 -16.216 1.00 98.38 91 ARG A C 1
ATOM 694 O O . ARG A 1 91 ? 0.239 -2.122 -16.906 1.00 98.38 91 ARG A O 1
ATOM 701 N N . ILE A 1 92 ? 0.715 -1.181 -14.914 1.00 98.38 92 ILE A N 1
ATOM 702 C CA . ILE A 1 92 ? -0.404 -1.797 -14.177 1.00 98.38 92 ILE A CA 1
ATOM 703 C C . ILE A 1 92 ? -1.739 -1.435 -14.829 1.00 98.38 92 ILE A C 1
ATOM 705 O O . ILE A 1 92 ? -2.551 -2.317 -15.063 1.00 98.38 92 ILE A O 1
ATOM 709 N N . LEU A 1 93 ? -1.967 -0.164 -15.163 1.00 98.38 93 LEU A N 1
ATOM 710 C CA . LEU A 1 93 ? -3.217 0.296 -15.777 1.00 98.38 93 LEU A CA 1
ATOM 711 C C . LEU A 1 93 ? -3.486 -0.329 -17.149 1.00 98.38 93 LEU A C 1
ATOM 713 O O . LEU A 1 93 ? -4.646 -0.555 -17.503 1.00 98.38 93 LEU A O 1
ATOM 717 N N . ARG A 1 94 ? -2.432 -0.592 -17.927 1.00 98.06 94 ARG A N 1
ATOM 718 C CA . ARG A 1 94 ? -2.527 -1.266 -19.228 1.00 98.06 94 ARG A CA 1
ATOM 719 C C . ARG A 1 94 ? -2.782 -2.766 -19.089 1.00 98.06 94 ARG A C 1
ATOM 721 O O . ARG A 1 94 ? -3.474 -3.339 -19.921 1.00 98.06 94 ARG A O 1
ATOM 728 N N . GLU A 1 95 ? -2.207 -3.384 -18.064 1.00 97.06 95 GLU A N 1
ATOM 729 C CA . GLU A 1 95 ? -2.240 -4.832 -17.811 1.00 97.06 95 GLU A CA 1
ATOM 730 C C . GLU A 1 95 ? -3.243 -5.205 -16.705 1.00 97.06 95 GLU A C 1
ATOM 732 O O . GLU A 1 95 ? -3.196 -6.310 -16.160 1.00 97.06 95 GLU A O 1
ATOM 737 N N . LEU A 1 96 ? -4.142 -4.280 -16.352 1.00 96.38 96 LEU A N 1
ATOM 738 C CA . LEU A 1 96 ? -5.089 -4.465 -15.264 1.00 96.38 96 LEU A CA 1
ATOM 739 C C . LEU A 1 96 ? -6.051 -5.607 -15.627 1.00 96.38 96 LEU A C 1
ATOM 741 O O . LEU A 1 96 ? -6.700 -5.537 -16.674 1.00 96.38 96 LEU A O 1
ATOM 745 N N . PRO A 1 97 ? -6.150 -6.664 -14.805 1.00 92.81 97 PRO A N 1
ATOM 746 C CA . PRO A 1 97 ? -7.027 -7.782 -15.097 1.00 92.81 97 PRO A CA 1
ATOM 747 C C . PRO A 1 97 ? -8.487 -7.380 -14.913 1.00 92.81 97 PRO A C 1
ATOM 749 O O . PRO A 1 97 ? -8.812 -6.441 -14.187 1.00 92.81 97 PRO A O 1
ATOM 752 N N . GLU A 1 98 ? -9.376 -8.168 -15.505 1.00 89.88 98 GLU A N 1
ATOM 753 C CA . GLU A 1 98 ? -10.776 -8.160 -15.101 1.00 89.88 98 GLU A CA 1
ATOM 754 C C . GLU A 1 98 ? -10.887 -8.674 -13.654 1.00 89.88 98 GLU A C 1
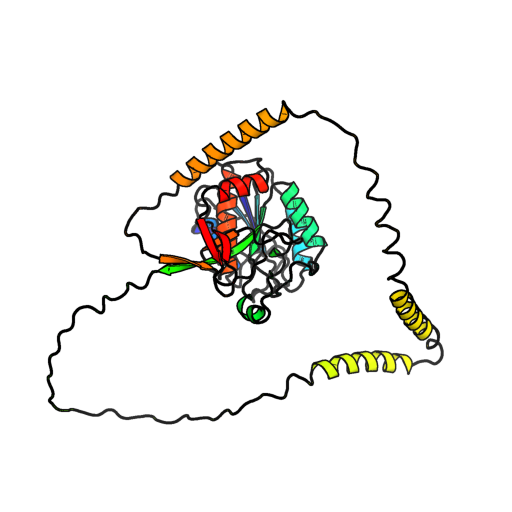ATOM 756 O O . GLU A 1 98 ? -10.325 -9.720 -13.298 1.00 89.88 98 GLU A O 1
ATOM 761 N N . GLY A 1 99 ? -11.593 -7.920 -12.811 1.00 91.81 99 GLY A N 1
ATOM 762 C CA . GLY A 1 99 ? -11.858 -8.272 -11.418 1.00 91.81 99 GLY A CA 1
ATOM 763 C C . GLY A 1 99 ? -11.155 -7.381 -10.384 1.00 91.81 99 GLY A C 1
ATOM 764 O O . GLY A 1 99 ? -10.587 -6.341 -10.722 1.00 91.81 99 GLY A O 1
ATOM 765 N N . PRO A 1 100 ? -11.214 -7.768 -9.098 1.00 94.25 100 PRO A N 1
ATOM 766 C CA . PRO A 1 100 ? -10.758 -6.928 -8.002 1.00 94.25 100 PRO A CA 1
ATOM 767 C C . PRO A 1 100 ? -9.230 -6.844 -7.959 1.00 94.25 100 PRO A C 1
ATOM 769 O O . PRO A 1 100 ? -8.533 -7.854 -8.111 1.00 94.25 100 PRO A O 1
ATOM 772 N N . ALA A 1 101 ? -8.701 -5.651 -7.683 1.00 97.75 101 ALA A N 1
ATOM 773 C CA . ALA A 1 101 ? -7.268 -5.441 -7.530 1.00 97.75 101 ALA A CA 1
ATOM 774 C C . ALA A 1 101 ? -6.927 -4.436 -6.423 1.00 97.75 101 ALA A C 1
ATOM 776 O O . ALA A 1 101 ? -7.707 -3.539 -6.107 1.00 97.75 101 ALA A O 1
ATOM 777 N N . VAL A 1 102 ? -5.726 -4.580 -5.863 1.00 98.44 102 VAL A N 1
ATOM 778 C CA . VAL A 1 102 ? -5.115 -3.630 -4.926 1.00 98.44 102 VAL A CA 1
ATOM 779 C C . VAL A 1 102 ? -3.648 -3.423 -5.291 1.00 98.44 102 VAL A C 1
ATOM 781 O O . VAL A 1 102 ? -2.976 -4.344 -5.762 1.00 98.44 102 VAL A O 1
ATOM 784 N N . VAL A 1 103 ? -3.136 -2.222 -5.049 1.00 98.75 103 VAL A N 1
ATOM 785 C CA . VAL A 1 103 ? -1.717 -1.892 -5.173 1.00 98.75 103 VAL A CA 1
ATOM 786 C C . VAL A 1 103 ? -1.174 -1.543 -3.791 1.00 98.75 103 VAL A C 1
ATOM 788 O O . VAL A 1 103 ? -1.711 -0.670 -3.119 1.00 98.75 103 VAL A O 1
ATOM 791 N N . CYS A 1 104 ? -0.108 -2.217 -3.370 1.00 98.69 104 CYS A N 1
ATOM 792 C CA . CYS A 1 104 ? 0.596 -1.973 -2.116 1.00 98.69 104 CYS A CA 1
ATOM 793 C C . CYS A 1 104 ? 1.958 -1.328 -2.403 1.00 98.69 104 CYS A C 1
ATOM 795 O O . CYS A 1 104 ? 2.845 -1.967 -2.973 1.00 98.69 104 CYS A O 1
ATOM 797 N N . ALA A 1 105 ? 2.125 -0.074 -1.988 1.00 98.38 105 ALA A N 1
ATOM 798 C CA . ALA A 1 105 ? 3.353 0.708 -2.086 1.00 98.38 105 ALA A CA 1
ATOM 799 C C . ALA A 1 105 ? 3.911 0.979 -0.678 1.00 98.38 105 ALA A C 1
ATOM 801 O O . ALA A 1 105 ? 3.631 1.996 -0.045 1.00 98.38 105 ALA A O 1
ATOM 802 N N . ALA A 1 106 ? 4.708 0.043 -0.167 1.00 97.50 106 ALA A N 1
ATOM 803 C CA . ALA A 1 106 ? 5.230 0.076 1.200 1.00 97.50 106 ALA A CA 1
ATOM 804 C C . ALA A 1 106 ? 6.564 0.844 1.324 1.00 97.50 106 ALA A C 1
ATOM 806 O O . ALA A 1 106 ? 7.420 0.502 2.141 1.00 97.50 106 ALA A O 1
ATOM 807 N N . PHE A 1 107 ? 6.736 1.894 0.521 1.00 97.06 107 PHE A N 1
ATOM 808 C CA . PHE A 1 107 ? 7.931 2.734 0.470 1.00 97.06 107 PHE A CA 1
ATOM 809 C C . PHE A 1 107 ? 7.560 4.215 0.515 1.00 97.06 107 PHE A C 1
ATOM 811 O O . PHE A 1 107 ? 6.416 4.594 0.277 1.00 97.06 107 PHE A O 1
ATOM 818 N N . GLY A 1 108 ? 8.562 5.050 0.772 1.00 95.19 108 GLY A N 1
ATOM 819 C CA . GLY A 1 108 ? 8.449 6.499 0.704 1.00 95.19 108 GLY A CA 1
ATOM 820 C C . GLY A 1 108 ? 9.732 7.117 0.173 1.00 95.19 108 GLY A C 1
ATOM 821 O O . GLY A 1 108 ? 10.794 6.498 0.208 1.00 95.19 108 GLY A O 1
ATOM 822 N N . ASP A 1 109 ? 9.654 8.357 -0.292 1.00 93.31 109 ASP A N 1
ATOM 823 C CA . ASP A 1 109 ? 10.820 9.117 -0.763 1.00 93.31 109 ASP A CA 1
ATOM 824 C C . ASP A 1 109 ? 11.658 9.752 0.364 1.00 93.31 109 ASP A C 1
ATOM 826 O O . ASP A 1 109 ? 12.577 10.528 0.104 1.00 93.31 109 ASP A O 1
ATOM 830 N N . GLY A 1 110 ? 11.335 9.437 1.621 1.00 90.25 110 GLY A N 1
ATOM 831 C CA . GLY A 1 110 ? 12.038 9.926 2.805 1.00 90.25 110 GLY A CA 1
ATOM 832 C C . GLY A 1 110 ? 11.776 11.391 3.153 1.00 90.25 110 GLY A C 1
ATOM 833 O O . GLY A 1 110 ? 12.387 11.906 4.088 1.00 90.25 110 GLY A O 1
ATOM 834 N N . ARG A 1 111 ? 10.877 12.072 2.434 1.00 91.12 111 ARG A N 1
ATOM 835 C CA . ARG A 1 111 ? 10.503 13.458 2.732 1.00 91.12 111 ARG A CA 1
ATOM 836 C C . ARG A 1 111 ? 9.360 13.526 3.745 1.00 91.12 111 ARG A C 1
ATOM 838 O O . ARG A 1 111 ? 8.691 12.540 4.047 1.00 91.12 111 ARG A O 1
ATOM 845 N N . HIS A 1 112 ? 9.155 14.718 4.292 1.00 91.25 112 HIS A N 1
ATOM 846 C CA . HIS A 1 112 ? 8.024 15.058 5.149 1.00 91.25 112 HIS A CA 1
ATOM 847 C C . HIS A 1 112 ? 7.250 16.197 4.491 1.00 91.25 112 HIS A C 1
ATOM 849 O O . HIS A 1 112 ? 7.426 17.356 4.856 1.00 91.25 112 HIS A O 1
ATOM 855 N N . LEU A 1 113 ? 6.477 15.856 3.458 1.00 89.56 113 LEU A N 1
ATOM 856 C CA . LEU A 1 113 ? 5.769 16.834 2.641 1.00 89.56 113 LEU A CA 1
ATOM 857 C C . LEU A 1 113 ? 4.609 17.422 3.422 1.00 89.56 113 LEU A C 1
ATOM 859 O O . LEU A 1 113 ? 3.794 16.684 3.984 1.00 89.56 113 LEU A O 1
ATOM 863 N N . LEU A 1 114 ? 4.551 18.747 3.451 1.00 88.69 114 LEU A N 1
ATOM 864 C CA . LEU A 1 114 ? 3.470 19.468 4.105 1.00 88.69 114 LEU A CA 1
ATOM 865 C C . LEU A 1 114 ? 2.172 19.389 3.281 1.00 88.69 114 LEU A C 1
ATOM 867 O O . LEU A 1 114 ? 2.231 19.267 2.061 1.00 88.69 114 LEU A O 1
ATOM 871 N N . PRO A 1 115 ? 1.003 19.552 3.927 1.00 82.31 115 PRO A N 1
ATOM 872 C CA . PRO A 1 115 ? -0.318 19.652 3.297 1.00 82.31 115 PRO A CA 1
ATOM 873 C C . PRO A 1 115 ? -0.450 20.529 2.054 1.00 82.31 115 PRO A C 1
ATOM 875 O O . PRO A 1 115 ? -1.365 20.304 1.275 1.00 82.31 115 PRO A O 1
ATOM 878 N N . ASP A 1 116 ? 0.387 21.555 1.916 1.00 80.69 116 ASP A N 1
ATOM 879 C CA . ASP A 1 116 ? 0.311 22.540 0.832 1.00 80.69 116 ASP A CA 1
ATOM 880 C C . ASP A 1 116 ? 1.515 22.439 -0.120 1.00 80.69 116 ASP A C 1
ATOM 882 O O . ASP A 1 116 ? 1.645 23.227 -1.060 1.00 80.69 116 ASP A O 1
ATOM 886 N N . GLU A 1 117 ? 2.430 21.498 0.129 1.00 83.19 117 GLU A N 1
ATOM 887 C CA . GLU A 1 117 ? 3.582 21.278 -0.734 1.00 83.19 117 GLU A CA 1
ATOM 888 C C . GLU A 1 117 ? 3.177 20.423 -1.937 1.00 83.19 117 GLU A C 1
ATOM 890 O O . GLU A 1 117 ? 2.525 19.391 -1.776 1.00 83.19 117 GLU A O 1
ATOM 895 N N . PRO A 1 118 ? 3.558 20.822 -3.163 1.00 76.00 118 PRO A N 1
ATOM 896 C CA . PRO A 1 118 ? 3.198 20.065 -4.345 1.00 76.00 118 PRO A CA 1
ATOM 897 C C . PRO A 1 118 ? 3.829 18.672 -4.303 1.00 76.00 118 PRO A C 1
ATOM 899 O O . PRO A 1 118 ? 5.040 18.515 -4.105 1.00 76.00 118 PRO A O 1
ATOM 902 N N . ASP A 1 119 ? 3.010 17.663 -4.591 1.00 72.06 119 ASP A N 1
ATOM 903 C CA . ASP A 1 119 ? 3.489 16.319 -4.875 1.00 72.06 119 ASP A CA 1
ATOM 904 C C . ASP A 1 119 ? 4.504 16.388 -6.015 1.00 72.06 119 ASP A C 1
ATOM 906 O O . ASP A 1 119 ? 4.188 16.750 -7.148 1.00 72.06 119 ASP A O 1
ATOM 910 N N . GLY A 1 120 ? 5.755 16.033 -5.736 1.00 73.62 120 GLY A N 1
ATOM 911 C CA . GLY A 1 120 ? 6.820 16.236 -6.719 1.00 73.62 120 GLY A CA 1
ATOM 912 C C . GLY A 1 120 ? 6.799 15.274 -7.921 1.00 73.62 120 GLY A C 1
ATOM 913 O O . GLY A 1 120 ? 7.861 15.082 -8.488 1.00 73.62 120 GLY A O 1
ATOM 914 N N . GLU A 1 121 ? 5.693 14.580 -8.219 1.00 91.31 121 GLU A N 1
ATOM 915 C CA . GLU A 1 121 ? 5.525 13.710 -9.404 1.00 91.31 121 GLU A CA 1
ATOM 916 C C . GLU A 1 121 ? 4.059 13.704 -9.894 1.00 91.31 121 GLU A C 1
ATOM 918 O O . GLU A 1 121 ? 3.290 12.789 -9.571 1.00 91.31 121 GLU A O 1
ATOM 923 N N . PRO A 1 122 ? 3.646 14.703 -10.696 1.00 92.69 122 PRO A N 1
ATOM 924 C CA . PRO A 1 122 ? 2.266 14.828 -11.173 1.00 92.69 122 PRO A CA 1
ATOM 925 C C . PRO A 1 122 ? 1.786 13.629 -12.000 1.00 92.69 122 PRO A C 1
ATOM 927 O O . PRO A 1 122 ? 0.617 13.252 -11.930 1.00 92.69 122 PRO A O 1
ATOM 930 N N . ALA A 1 123 ? 2.687 13.003 -12.767 1.00 96.00 123 ALA A N 1
ATOM 931 C CA . ALA A 1 123 ? 2.350 11.836 -13.573 1.00 96.00 123 ALA A CA 1
ATOM 932 C C . ALA A 1 123 ? 1.891 10.672 -12.687 1.00 96.00 123 ALA A C 1
ATOM 934 O O . ALA A 1 123 ? 0.824 10.113 -12.925 1.00 96.00 123 ALA A O 1
ATOM 935 N N . ALA A 1 124 ? 2.640 10.345 -11.630 1.00 96.25 124 ALA A N 1
ATOM 936 C CA . ALA A 1 124 ? 2.261 9.282 -10.704 1.00 96.25 124 ALA A CA 1
ATOM 937 C C . ALA A 1 124 ? 0.916 9.577 -10.023 1.00 96.25 124 ALA A C 1
ATOM 939 O O . ALA A 1 124 ? 0.059 8.698 -9.993 1.00 96.25 124 ALA A O 1
ATOM 940 N N . ALA A 1 125 ? 0.697 10.815 -9.565 1.00 94.56 125 ALA A N 1
ATOM 941 C CA . ALA A 1 125 ? -0.568 11.225 -8.955 1.00 94.56 125 ALA A CA 1
ATOM 942 C C . ALA A 1 125 ? -1.767 11.016 -9.901 1.00 94.56 125 ALA A C 1
ATOM 944 O O . ALA A 1 125 ? -2.793 10.476 -9.491 1.00 94.56 125 ALA A O 1
ATOM 945 N N . GLU A 1 126 ? -1.626 11.354 -11.187 1.00 96.44 126 GLU A N 1
ATOM 946 C CA . GLU A 1 126 ? -2.682 11.115 -12.178 1.00 96.44 126 GLU A CA 1
ATOM 947 C C . GLU A 1 126 ? -2.953 9.618 -12.400 1.00 96.44 126 GLU A C 1
ATOM 949 O O . GLU A 1 126 ? -4.107 9.210 -12.535 1.00 96.44 126 GLU A O 1
ATOM 954 N N . ARG A 1 127 ? -1.919 8.765 -12.391 1.00 98.00 127 ARG A N 1
ATOM 955 C CA . ARG A 1 127 ? -2.122 7.310 -12.508 1.00 98.00 127 ARG A CA 1
ATOM 956 C C . ARG A 1 127 ? -2.754 6.713 -11.246 1.00 98.00 127 ARG A C 1
ATOM 958 O O . ARG A 1 127 ? -3.585 5.819 -11.372 1.00 98.00 127 ARG A O 1
ATOM 965 N N . ILE A 1 128 ? -2.420 7.213 -10.053 1.00 97.12 128 ILE A N 1
ATOM 966 C CA . ILE A 1 128 ? -3.080 6.824 -8.792 1.00 97.12 128 ILE A CA 1
ATOM 967 C C . ILE A 1 128 ? -4.574 7.177 -8.851 1.00 97.12 128 ILE A C 1
ATOM 969 O O . ILE A 1 128 ? -5.421 6.344 -8.531 1.00 97.12 128 ILE A O 1
ATOM 973 N N . ARG A 1 129 ? -4.913 8.373 -9.345 1.00 96.44 129 ARG A N 1
ATOM 974 C CA . ARG A 1 129 ? -6.304 8.788 -9.570 1.00 96.44 129 ARG A CA 1
ATOM 975 C C . ARG A 1 129 ? -7.038 7.890 -10.558 1.00 96.44 129 ARG A C 1
ATOM 977 O O . ARG A 1 129 ? -8.181 7.510 -10.316 1.00 96.44 129 ARG A O 1
ATOM 984 N N . GLU A 1 130 ? -6.405 7.545 -11.677 1.00 97.94 130 GLU A N 1
ATOM 985 C CA . GLU A 1 130 ? -6.985 6.620 -12.657 1.00 97.94 130 GLU A CA 1
ATOM 986 C C . GLU A 1 130 ? -7.215 5.224 -12.052 1.00 97.94 130 GLU A C 1
ATOM 988 O O . GLU A 1 130 ? -8.278 4.647 -12.274 1.00 97.94 130 GLU A O 1
ATOM 993 N N . LEU A 1 131 ? -6.289 4.700 -11.237 1.00 97.88 131 LEU A N 1
ATOM 994 C CA . LEU A 1 131 ? -6.495 3.442 -10.503 1.00 97.88 131 LEU A CA 1
ATOM 995 C C . LEU A 1 131 ? -7.731 3.520 -9.600 1.00 97.88 131 LEU A C 1
ATOM 997 O O . LEU A 1 131 ?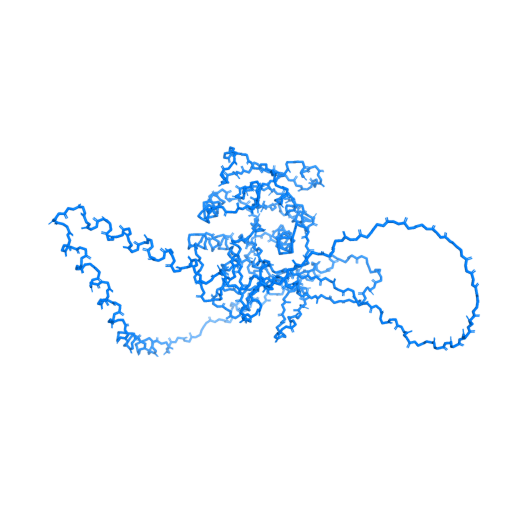 -8.593 2.642 -9.673 1.00 97.88 131 LEU A O 1
ATOM 1001 N N . ARG A 1 132 ? -7.871 4.604 -8.824 1.00 97.12 132 ARG A N 1
ATOM 1002 C CA . ARG A 1 132 ? -9.042 4.823 -7.963 1.00 97.12 132 ARG A CA 1
ATOM 1003 C C . ARG A 1 132 ? -10.342 4.858 -8.770 1.00 97.12 132 ARG A C 1
ATOM 1005 O O . ARG A 1 132 ? -11.303 4.188 -8.396 1.00 97.12 132 ARG A O 1
ATOM 1012 N N . ARG A 1 133 ? -10.360 5.565 -9.910 1.00 96.75 133 ARG A N 1
ATOM 1013 C CA . ARG A 1 133 ? -11.511 5.610 -10.838 1.00 96.75 133 ARG A CA 1
ATOM 1014 C C . ARG A 1 133 ? -11.881 4.233 -11.396 1.00 96.75 133 ARG A C 1
ATOM 1016 O O . ARG A 1 133 ? -13.047 4.004 -11.700 1.00 96.75 133 ARG A O 1
ATOM 1023 N N . ARG A 1 134 ? -10.920 3.312 -11.493 1.00 96.88 134 ARG A N 1
ATOM 1024 C CA . ARG A 1 134 ? -11.136 1.908 -11.884 1.00 96.88 134 ARG A CA 1
ATOM 1025 C C . ARG A 1 134 ? -11.446 0.974 -10.709 1.00 96.88 134 ARG A C 1
ATOM 1027 O O . ARG A 1 134 ? -11.471 -0.236 -10.898 1.00 96.88 134 ARG A O 1
ATOM 1034 N N . GLY A 1 135 ? -11.670 1.507 -9.506 1.00 96.62 135 GLY A N 1
ATOM 1035 C CA . GLY A 1 135 ? -11.975 0.708 -8.316 1.00 96.62 135 GLY A CA 1
ATOM 1036 C C . GLY A 1 135 ? -10.763 0.001 -7.698 1.00 96.62 135 GLY A C 1
ATOM 1037 O O . GLY A 1 135 ? -10.942 -0.895 -6.876 1.00 96.62 135 GLY A O 1
ATOM 1038 N N . VAL A 1 136 ? -9.538 0.388 -8.075 1.00 97.94 136 VAL A N 1
ATOM 1039 C CA . VAL A 1 136 ? -8.290 -0.196 -7.565 1.00 97.94 136 VAL A CA 1
ATOM 1040 C C . VAL A 1 136 ? -7.719 0.695 -6.470 1.00 97.94 136 VAL A C 1
ATOM 1042 O O . VAL A 1 136 ? -7.284 1.818 -6.729 1.00 97.94 136 VAL A O 1
ATOM 1045 N N . ALA A 1 137 ? -7.685 0.190 -5.238 1.00 98.00 137 ALA A N 1
ATOM 1046 C CA . ALA A 1 137 ? -7.088 0.919 -4.125 1.00 98.00 137 ALA A CA 1
ATOM 1047 C C . ALA A 1 137 ? -5.554 0.950 -4.252 1.00 98.00 137 ALA A C 1
ATOM 1049 O O . ALA A 1 137 ? -4.912 -0.094 -4.383 1.00 98.00 137 ALA A O 1
ATOM 1050 N N . PHE A 1 138 ? -4.966 2.146 -4.181 1.00 98.25 138 PHE A N 1
ATOM 1051 C CA . PHE A 1 138 ? -3.520 2.348 -4.080 1.00 98.25 138 PHE A CA 1
ATOM 1052 C C . PHE A 1 138 ? -3.158 2.674 -2.629 1.00 98.25 138 PHE A C 1
ATOM 1054 O O . PHE A 1 138 ? -3.436 3.770 -2.152 1.00 98.25 138 PHE A O 1
ATOM 1061 N N . VAL A 1 139 ? -2.579 1.711 -1.918 1.00 98.56 139 VAL A N 1
ATOM 1062 C CA . VAL A 1 139 ? -2.269 1.795 -0.487 1.00 98.56 139 VAL A CA 1
ATOM 1063 C C . VAL A 1 139 ? -0.802 2.145 -0.302 1.00 98.56 139 VAL A C 1
ATOM 1065 O O . VAL A 1 139 ? 0.065 1.425 -0.799 1.00 98.56 139 VAL A O 1
ATOM 1068 N N . ALA A 1 140 ? -0.517 3.227 0.419 1.00 98.00 140 ALA A N 1
ATOM 1069 C CA . ALA A 1 140 ? 0.832 3.752 0.582 1.00 98.00 140 ALA A CA 1
ATOM 1070 C C . ALA A 1 140 ? 1.200 3.977 2.054 1.00 98.00 140 ALA A C 1
ATOM 1072 O O . ALA A 1 140 ? 0.385 4.435 2.857 1.00 98.00 140 ALA A O 1
ATOM 1073 N N . ALA A 1 141 ? 2.450 3.671 2.400 1.00 97.88 141 ALA A N 1
ATOM 1074 C CA . ALA A 1 141 ? 2.995 3.937 3.728 1.00 97.88 141 ALA A CA 1
ATOM 1075 C C . ALA A 1 141 ? 3.169 5.446 3.951 1.00 97.88 141 ALA A C 1
ATOM 1077 O O . ALA A 1 141 ? 3.814 6.116 3.150 1.00 97.88 141 ALA A O 1
ATOM 1078 N N . ALA A 1 142 ? 2.636 5.978 5.055 1.00 96.62 142 ALA A N 1
ATOM 1079 C CA . ALA A 1 142 ? 2.694 7.413 5.352 1.00 96.62 142 ALA A CA 1
ATOM 1080 C C . ALA A 1 142 ? 4.123 7.936 5.584 1.00 96.62 142 ALA A C 1
ATOM 1082 O O . ALA A 1 142 ? 4.363 9.127 5.388 1.00 96.62 142 ALA A O 1
ATOM 1083 N N . GLY A 1 143 ? 5.042 7.042 5.977 1.00 95.81 143 GLY A N 1
ATOM 1084 C CA . GLY A 1 143 ? 6.468 7.282 6.196 1.00 95.81 143 GLY A CA 1
ATOM 1085 C C . GLY A 1 143 ? 6.873 7.366 7.673 1.00 95.81 143 GLY A C 1
ATOM 1086 O O . GLY A 1 143 ? 6.039 7.475 8.569 1.00 95.81 143 GLY A O 1
ATOM 1087 N N . ASN A 1 144 ? 8.182 7.272 7.939 1.00 95.62 144 ASN A N 1
ATOM 1088 C CA . ASN A 1 144 ? 8.746 7.042 9.283 1.00 95.62 144 ASN A CA 1
ATOM 1089 C C . ASN A 1 144 ? 9.632 8.201 9.786 1.00 95.62 144 ASN A C 1
ATOM 1091 O O . ASN A 1 144 ? 10.570 7.980 10.546 1.00 95.62 144 ASN A O 1
ATOM 1095 N N . PHE A 1 145 ? 9.403 9.434 9.327 1.00 91.88 145 PHE A N 1
ATOM 1096 C CA . PHE A 1 145 ? 10.245 10.592 9.677 1.00 91.88 145 PHE A CA 1
ATOM 1097 C C . PHE A 1 145 ? 9.533 11.640 10.544 1.00 91.88 145 PHE A C 1
ATOM 1099 O O . PHE A 1 145 ? 9.992 12.779 10.635 1.00 91.88 145 PHE A O 1
ATOM 1106 N N . TYR A 1 146 ? 8.424 11.287 11.203 1.00 90.38 146 TYR A N 1
ATOM 1107 C CA . TYR A 1 146 ? 7.670 12.252 12.009 1.00 90.38 146 TYR A CA 1
ATOM 1108 C C . TYR A 1 146 ? 8.491 12.812 13.170 1.00 90.38 146 TYR A C 1
ATOM 1110 O O . TYR A 1 146 ? 8.519 14.023 13.358 1.00 90.38 146 TYR A O 1
ATOM 1118 N N . ALA A 1 147 ? 9.221 11.975 13.915 1.00 88.00 147 ALA A N 1
ATOM 1119 C CA . ALA A 1 147 ? 9.987 12.432 15.076 1.00 88.00 147 ALA A CA 1
ATOM 1120 C C . ALA A 1 147 ? 11.049 13.488 14.721 1.00 88.00 147 ALA A C 1
ATOM 1122 O O . ALA A 1 147 ? 11.272 14.415 15.499 1.00 88.00 147 ALA A O 1
ATOM 1123 N N . ALA A 1 148 ? 11.655 13.390 13.533 1.00 86.44 148 ALA A N 1
ATOM 1124 C CA . ALA A 1 148 ? 12.611 14.379 13.040 1.00 86.44 148 ALA A CA 1
ATOM 1125 C C . ALA A 1 148 ? 11.932 15.717 12.688 1.00 86.44 148 ALA A C 1
ATOM 1127 O O . ALA A 1 148 ? 12.486 16.782 12.953 1.00 86.44 148 ALA A O 1
ATOM 1128 N N . ALA A 1 149 ? 10.711 15.675 12.148 1.00 83.44 149 ALA A N 1
ATOM 1129 C CA . ALA A 1 149 ? 9.917 16.861 11.818 1.00 83.44 149 ALA A CA 1
ATOM 1130 C C . ALA A 1 149 ? 9.144 17.445 13.019 1.00 83.44 149 ALA A C 1
ATOM 1132 O O . ALA A 1 149 ? 8.740 18.610 13.003 1.00 83.44 149 ALA A O 1
ATOM 1133 N N . ARG A 1 150 ? 8.980 16.665 14.095 1.00 78.31 150 ARG A N 1
ATOM 1134 C CA . ARG A 1 150 ? 8.163 16.979 15.277 1.00 78.31 150 ARG A CA 1
ATOM 1135 C C . ARG A 1 150 ? 8.505 18.319 15.923 1.00 78.31 150 ARG A C 1
ATOM 1137 O O . ARG A 1 150 ? 7.612 19.015 16.399 1.00 78.31 150 ARG A O 1
ATOM 1144 N N . GLN A 1 151 ? 9.781 18.711 15.918 1.00 77.00 151 GLN A N 1
ATOM 1145 C CA . GLN A 1 151 ? 10.224 19.996 16.478 1.00 77.00 151 GLN A CA 1
ATOM 1146 C C . GLN A 1 151 ? 9.555 21.199 15.800 1.00 77.00 151 GLN A C 1
ATOM 1148 O O . GLN A 1 151 ? 9.378 22.241 16.426 1.00 77.00 151 GLN A O 1
ATOM 1153 N N . GLN A 1 152 ? 9.132 21.045 14.545 1.00 74.44 152 GLN A N 1
ATOM 1154 C CA . GLN A 1 152 ? 8.447 22.085 13.787 1.00 74.44 152 GLN A CA 1
ATOM 1155 C C . GLN A 1 152 ? 6.926 22.069 14.009 1.00 74.44 152 GLN A C 1
ATOM 1157 O O . GLN A 1 152 ? 6.250 22.991 13.561 1.00 74.44 152 GLN A O 1
ATOM 1162 N N . ARG A 1 153 ? 6.384 21.050 14.705 1.00 69.56 153 ARG A N 1
ATOM 1163 C CA . ARG A 1 153 ? 4.939 20.791 14.885 1.00 69.56 153 ARG A CA 1
ATOM 1164 C C . ARG A 1 153 ? 4.154 20.811 13.574 1.00 69.56 153 ARG A C 1
ATOM 1166 O O . ARG A 1 153 ? 2.993 21.217 13.530 1.00 69.56 153 ARG A O 1
ATOM 1173 N N . ARG A 1 154 ? 4.812 20.416 12.490 1.00 78.88 154 ARG A N 1
ATOM 1174 C CA . ARG A 1 154 ? 4.203 20.361 11.173 1.00 78.88 154 ARG A CA 1
ATOM 1175 C C . ARG A 1 154 ? 3.806 18.930 10.884 1.00 78.88 154 ARG A C 1
ATOM 1177 O O . ARG A 1 154 ? 4.533 17.994 11.194 1.00 78.88 154 ARG A O 1
ATOM 1184 N N . TRP A 1 155 ? 2.605 18.803 10.355 1.00 88.50 155 TRP A N 1
ATOM 1185 C CA . TRP A 1 155 ? 2.057 17.551 9.889 1.00 88.50 155 TRP A CA 1
ATOM 1186 C C . TRP A 1 155 ? 2.546 17.368 8.465 1.00 88.50 155 TRP A C 1
ATOM 1188 O O . TRP A 1 155 ? 2.698 18.347 7.733 1.00 88.50 155 TRP A O 1
ATOM 1198 N N . GLY A 1 156 ? 2.776 16.128 8.075 1.00 91.62 156 GLY A N 1
ATOM 1199 C CA . GLY A 1 156 ? 3.323 15.825 6.769 1.00 91.62 156 GLY A CA 1
ATOM 1200 C C . GLY A 1 156 ? 3.471 14.333 6.555 1.00 91.62 156 GLY A C 1
ATOM 1201 O O . GLY A 1 156 ? 3.492 13.557 7.515 1.00 91.62 156 GLY A O 1
ATOM 1202 N N . MET A 1 157 ? 3.557 13.945 5.288 1.00 93.38 157 MET A N 1
ATOM 1203 C CA . MET A 1 157 ? 3.668 12.559 4.826 1.00 93.38 157 MET A CA 1
ATOM 1204 C C . MET A 1 157 ? 4.726 12.450 3.738 1.00 93.38 157 MET A C 1
ATOM 1206 O O . MET A 1 157 ? 5.040 13.430 3.065 1.00 93.38 157 MET A O 1
ATOM 1210 N N . CYS A 1 158 ? 5.298 11.268 3.561 1.00 94.25 158 CYS A N 1
ATOM 1211 C CA . CYS A 1 158 ? 6.141 11.024 2.402 1.00 94.25 158 CYS A CA 1
ATOM 1212 C C . CYS A 1 158 ? 5.287 10.806 1.150 1.00 94.25 158 CYS A C 1
ATOM 1214 O O . CYS A 1 158 ? 4.154 10.322 1.213 1.00 94.25 158 CYS A O 1
ATOM 1216 N N . TRP A 1 159 ? 5.861 11.087 -0.014 1.00 94.94 159 TRP A N 1
ATOM 1217 C CA . TRP A 1 159 ? 5.277 10.627 -1.269 1.00 94.94 159 TRP A CA 1
ATOM 1218 C C . TRP A 1 159 ? 5.589 9.126 -1.457 1.00 94.94 159 TRP A C 1
ATOM 1220 O O . TRP A 1 159 ? 6.707 8.716 -1.124 1.00 94.94 159 TRP A O 1
ATOM 1230 N N . PRO A 1 160 ? 4.667 8.297 -2.000 1.00 95.94 160 PRO A N 1
ATOM 1231 C CA . PRO A 1 160 ? 3.402 8.655 -2.661 1.00 95.94 160 PRO A CA 1
ATOM 1232 C C . PRO A 1 160 ? 2.167 8.726 -1.749 1.00 95.94 160 PRO A C 1
ATOM 1234 O O . PRO A 1 160 ? 1.068 8.949 -2.245 1.00 95.94 160 PRO A O 1
ATOM 1237 N N . ALA A 1 161 ? 2.310 8.548 -0.435 1.00 95.44 161 ALA A N 1
ATOM 1238 C CA . ALA A 1 161 ? 1.177 8.599 0.491 1.00 95.44 161 ALA A CA 1
ATOM 1239 C C . ALA A 1 161 ? 0.561 9.999 0.650 1.00 95.44 161 ALA A C 1
ATOM 1241 O O . ALA A 1 161 ? -0.570 10.110 1.111 1.00 95.44 161 ALA A O 1
ATOM 1242 N N . SER A 1 162 ? 1.279 11.054 0.259 1.00 93.62 162 SER A N 1
ATOM 1243 C CA . SER A 1 162 ? 0.758 12.422 0.156 1.00 93.62 162 SER A CA 1
ATOM 1244 C C . SER A 1 162 ? -0.212 12.643 -1.007 1.00 93.62 162 SER A C 1
ATOM 1246 O O . SER A 1 162 ? -0.854 13.685 -1.048 1.00 93.62 162 SER A O 1
ATOM 1248 N N . CYS A 1 163 ? -0.334 11.696 -1.945 1.00 92.81 163 CYS A N 1
ATOM 1249 C CA . CYS A 1 163 ? -1.243 11.855 -3.072 1.00 92.81 163 CYS A CA 1
ATOM 1250 C C . CYS A 1 163 ? -2.715 11.746 -2.620 1.00 92.81 163 CYS A C 1
ATOM 1252 O O . CYS A 1 163 ? -3.068 10.736 -2.007 1.00 92.81 163 CYS A O 1
ATOM 1254 N N . PRO A 1 164 ? -3.611 12.680 -3.009 1.00 90.62 164 PRO A N 1
ATOM 1255 C CA . PRO A 1 164 ? -4.995 12.723 -2.513 1.00 90.62 164 PRO A CA 1
ATOM 1256 C C . PRO A 1 164 ? -5.823 11.461 -2.768 1.00 90.62 164 PRO A C 1
ATOM 1258 O O . PRO A 1 164 ? -6.717 11.120 -2.000 1.00 90.62 164 PRO A O 1
ATOM 1261 N N . ASP A 1 165 ? -5.536 10.778 -3.875 1.00 94.19 165 ASP A N 1
ATOM 1262 C CA . ASP A 1 165 ? -6.263 9.589 -4.313 1.00 94.19 165 ASP A CA 1
ATOM 1263 C C . ASP A 1 165 ? -5.706 8.285 -3.700 1.00 94.19 165 ASP A C 1
ATOM 1265 O O . ASP A 1 165 ? -6.302 7.217 -3.886 1.00 94.19 165 ASP A O 1
ATOM 1269 N N . ALA A 1 166 ? -4.596 8.358 -2.954 1.00 95.69 166 ALA A N 1
ATOM 1270 C CA . ALA A 1 166 ? -3.999 7.227 -2.250 1.00 95.69 166 ALA A CA 1
ATOM 1271 C C . ALA A 1 166 ? -4.725 6.921 -0.927 1.00 95.69 166 ALA A C 1
ATOM 1273 O O . ALA A 1 166 ? -5.266 7.796 -0.256 1.00 95.69 166 ALA A O 1
ATOM 1274 N N . VAL A 1 167 ? -4.690 5.655 -0.519 1.00 97.12 167 VAL A N 1
ATOM 1275 C CA . VAL A 1 167 ? -5.018 5.225 0.843 1.00 97.12 167 VAL A CA 1
ATOM 1276 C C . VAL A 1 167 ? -3.736 5.314 1.666 1.00 97.12 167 VAL A C 1
ATOM 1278 O O . VAL A 1 167 ? -2.888 4.423 1.608 1.00 97.12 167 VAL A O 1
ATOM 1281 N N . SER A 1 168 ? -3.573 6.413 2.398 1.00 97.00 168 SER A N 1
ATOM 1282 C CA . SER A 1 168 ? -2.387 6.675 3.217 1.00 97.00 168 SER A CA 1
ATOM 1283 C C . SER A 1 168 ? -2.502 6.007 4.584 1.00 97.00 168 SER A C 1
ATOM 1285 O O . SER A 1 168 ? -3.495 6.201 5.296 1.00 97.00 168 SER A O 1
ATOM 1287 N N . VAL A 1 169 ? -1.484 5.223 4.949 1.00 97.75 169 VAL A N 1
ATOM 1288 C CA . VAL A 1 169 ? -1.505 4.366 6.138 1.00 97.75 169 VAL A CA 1
ATOM 1289 C C . VAL A 1 169 ? -0.363 4.698 7.090 1.00 97.75 169 VAL A C 1
ATOM 1291 O O . VAL A 1 169 ? 0.816 4.504 6.776 1.00 97.75 169 VAL A O 1
ATOM 1294 N N . GLY A 1 170 ? -0.731 5.169 8.279 1.00 97.56 170 GLY A N 1
ATOM 1295 C CA . GLY A 1 170 ? 0.175 5.325 9.412 1.00 97.56 170 GLY A CA 1
ATOM 1296 C C . GLY A 1 170 ? 0.291 4.052 10.256 1.00 97.56 170 GLY A C 1
ATOM 1297 O O . GLY A 1 170 ? -0.507 3.121 10.136 1.00 97.56 170 GLY A O 1
ATOM 1298 N N . ALA A 1 171 ? 1.279 4.020 11.148 1.00 97.94 171 ALA A N 1
ATOM 1299 C CA . ALA A 1 171 ? 1.522 2.904 12.055 1.00 97.94 171 ALA A CA 1
ATOM 1300 C C . ALA A 1 171 ? 1.070 3.218 13.484 1.00 97.94 171 ALA A C 1
ATOM 1302 O O . ALA A 1 171 ? 1.291 4.315 14.000 1.00 97.94 171 ALA A O 1
ATOM 1303 N N . ALA A 1 172 ? 0.472 2.230 14.139 1.00 97.44 172 ALA A N 1
ATOM 1304 C CA . ALA A 1 172 ? 0.121 2.255 15.549 1.00 97.44 172 ALA A CA 1
ATOM 1305 C C . ALA A 1 172 ? 0.781 1.085 16.285 1.00 97.44 172 ALA A C 1
ATOM 1307 O O . ALA A 1 172 ? 1.026 0.019 15.720 1.00 97.44 172 ALA A O 1
ATOM 1308 N N . VAL A 1 173 ? 1.061 1.283 17.567 1.00 96.69 173 VAL A N 1
ATOM 1309 C CA . VAL A 1 173 ? 1.659 0.278 18.448 1.00 96.69 173 VAL A CA 1
ATOM 1310 C C . VAL A 1 173 ? 0.767 0.053 19.659 1.00 96.69 173 VAL A C 1
ATOM 1312 O O . VAL A 1 173 ? 0.173 0.991 20.197 1.00 96.69 173 VAL A O 1
ATOM 1315 N N . PHE A 1 174 ? 0.663 -1.202 20.087 1.00 95.56 174 PHE A N 1
ATOM 1316 C CA . PHE A 1 174 ? -0.035 -1.558 21.312 1.00 95.56 174 PHE A CA 1
ATOM 1317 C C . PHE A 1 174 ? 0.929 -1.450 22.491 1.00 95.56 174 PHE A C 1
ATOM 1319 O O . PHE A 1 174 ? 1.990 -2.073 22.492 1.00 95.56 174 PHE A O 1
ATOM 1326 N N . VAL A 1 175 ? 0.555 -0.661 23.493 1.00 94.25 175 VAL A N 1
ATOM 1327 C CA . VAL A 1 175 ? 1.299 -0.537 24.744 1.00 94.25 175 VAL A CA 1
ATOM 1328 C C . VAL A 1 175 ? 0.481 -1.218 25.838 1.00 94.25 175 VAL A C 1
ATOM 1330 O O . VAL A 1 175 ? -0.600 -0.711 26.164 1.00 94.25 175 VAL A O 1
ATOM 1333 N N . PRO A 1 176 ? 0.945 -2.351 26.397 1.00 92.50 176 PRO A N 1
ATOM 1334 C CA . PRO A 1 176 ? 0.290 -2.944 27.554 1.00 92.50 176 PRO A CA 1
ATOM 1335 C C . PRO A 1 176 ? 0.331 -1.940 28.711 1.00 92.50 176 PRO A C 1
ATOM 1337 O O . PRO A 1 176 ? 1.318 -1.224 28.886 1.00 92.50 176 PRO A O 1
ATOM 1340 N N . GLU A 1 177 ? -0.736 -1.853 29.500 1.00 87.00 177 GLU A N 1
ATOM 1341 C CA . GLU A 1 177 ? -0.664 -1.176 30.786 1.00 87.00 177 GLU A CA 1
ATOM 1342 C C . GLU A 1 177 ? 0.335 -1.963 31.622 1.00 87.00 177 GLU A C 1
ATOM 1344 O O . GLU A 1 177 ? 0.087 -3.104 32.016 1.00 87.00 177 GLU A O 1
ATOM 1349 N N . GLU A 1 178 ? 1.497 -1.364 31.869 1.00 80.50 178 GLU A N 1
ATOM 1350 C CA . GLU A 1 178 ? 2.380 -1.850 32.912 1.00 80.50 178 GLU A CA 1
ATOM 1351 C C . GLU A 1 178 ? 1.544 -1.872 34.183 1.00 80.50 178 GLU A C 1
ATOM 1353 O O . GLU A 1 178 ? 1.083 -0.827 34.658 1.00 80.50 178 GLU A O 1
ATOM 1358 N N . GLY A 1 179 ? 1.249 -3.085 34.662 1.00 63.00 179 GLY A N 1
ATOM 1359 C CA . GLY A 1 179 ? 0.457 -3.271 35.858 1.00 63.00 179 GLY A CA 1
ATOM 1360 C C . GLY A 1 179 ? 1.064 -2.378 36.917 1.00 63.00 179 GLY A C 1
ATOM 1361 O O . GLY A 1 179 ? 2.231 -2.563 37.254 1.00 63.00 179 GLY A O 1
ATOM 1362 N N . ARG A 1 180 ? 0.300 -1.381 37.391 1.00 55.34 180 ARG A N 1
ATOM 1363 C CA . ARG A 1 180 ? 0.658 -0.627 38.590 1.00 55.34 180 ARG A CA 1
ATOM 1364 C C . ARG A 1 180 ? 0.978 -1.688 39.626 1.00 55.34 180 ARG A C 1
ATOM 1366 O O . ARG A 1 180 ? 0.055 -2.307 40.163 1.00 55.34 180 ARG A O 1
ATOM 1373 N N . GLN A 1 181 ? 2.262 -1.953 39.855 1.00 54.97 181 GLN A N 1
ATOM 1374 C CA . GLN A 1 181 ? 2.670 -2.726 41.003 1.00 54.97 181 GLN A CA 1
ATOM 1375 C C . GLN A 1 181 ? 2.025 -1.986 42.160 1.00 54.97 181 GLN A C 1
ATOM 1377 O O . GLN A 1 181 ? 2.228 -0.784 42.336 1.00 54.97 181 GLN A O 1
ATOM 1382 N N . ARG A 1 182 ? 1.117 -2.673 42.854 1.00 53.00 182 ARG A N 1
ATOM 1383 C CA . ARG A 1 182 ? 0.565 -2.183 44.104 1.00 53.00 182 ARG A CA 1
ATOM 1384 C C . ARG A 1 182 ? 1.758 -2.063 45.049 1.00 53.00 182 ARG A C 1
ATOM 1386 O O . ARG A 1 182 ? 2.092 -3.020 45.736 1.00 53.00 182 ARG A O 1
ATOM 1393 N N . GLU A 1 183 ? 2.419 -0.909 45.053 1.00 50.88 183 GLU A N 1
ATOM 1394 C CA . GLU A 1 183 ? 3.218 -0.444 46.180 1.00 50.88 183 GLU A CA 1
ATOM 1395 C C . GLU A 1 183 ? 2.234 -0.227 47.325 1.00 50.88 183 GLU A C 1
ATOM 1397 O O . GLU A 1 183 ? 1.630 0.826 47.507 1.00 50.88 183 GLU A O 1
ATOM 1402 N N . GLY A 1 184 ? 1.956 -1.324 48.009 1.00 55.16 184 GLY A N 1
ATOM 1403 C CA . GLY A 1 184 ? 0.903 -1.431 48.993 1.00 55.16 184 GLY A CA 1
ATOM 1404 C C . GLY A 1 184 ? 0.989 -2.781 49.673 1.00 55.16 184 GLY A C 1
ATOM 1405 O O . GLY A 1 184 ? 0.018 -3.519 49.660 1.00 55.16 184 GLY A O 1
ATOM 1406 N N . ASP A 1 185 ? 2.171 -3.105 50.196 1.00 45.78 185 ASP A N 1
ATOM 1407 C CA . ASP A 1 185 ? 2.274 -3.733 51.509 1.00 45.78 185 ASP A CA 1
ATOM 1408 C C . ASP A 1 185 ? 3.666 -3.468 52.087 1.00 45.78 185 ASP A C 1
ATOM 1410 O O . ASP A 1 185 ? 4.683 -4.035 51.687 1.00 45.78 185 ASP A O 1
ATOM 1414 N N . GLY A 1 186 ? 3.700 -2.530 53.031 1.00 52.12 186 GLY A N 1
ATOM 1415 C CA . GLY A 1 186 ? 4.855 -2.306 53.874 1.00 52.12 186 GLY A CA 1
ATOM 1416 C C . GLY A 1 186 ? 5.038 -3.477 54.831 1.00 52.12 186 GLY A C 1
ATOM 1417 O O . GLY A 1 186 ? 4.174 -3.760 55.656 1.00 52.12 186 GLY A O 1
ATOM 1418 N N . ALA A 1 187 ? 6.214 -4.092 54.793 1.00 42.50 187 ALA A N 1
ATOM 1419 C CA . ALA A 1 187 ? 6.758 -4.809 55.933 1.00 42.50 187 ALA A CA 1
ATOM 1420 C C . ALA A 1 187 ? 8.240 -4.458 56.069 1.00 42.50 187 ALA A C 1
ATOM 1422 O O . ALA A 1 187 ? 9.120 -5.055 55.456 1.00 42.50 187 ALA A O 1
ATOM 1423 N N . SER A 1 188 ? 8.488 -3.450 56.905 1.00 50.19 188 SER A N 1
ATOM 1424 C CA . SER A 1 188 ? 9.766 -3.243 57.578 1.00 50.19 188 SER A CA 1
ATOM 1425 C C . SER A 1 188 ? 10.221 -4.547 58.238 1.00 50.19 188 SER A C 1
ATOM 1427 O O . SER A 1 188 ? 9.486 -5.113 59.051 1.00 50.19 188 SER A O 1
ATOM 1429 N N . ARG A 1 189 ? 11.438 -4.998 57.917 1.00 44.12 189 ARG A N 1
ATOM 1430 C CA . ARG A 1 189 ? 12.308 -5.737 58.841 1.00 44.12 189 ARG A CA 1
ATOM 1431 C C . ARG A 1 189 ? 13.754 -5.707 58.356 1.00 44.12 189 ARG A C 1
ATOM 1433 O O . ARG A 1 189 ? 14.195 -6.518 57.552 1.00 44.12 189 ARG A O 1
ATOM 1440 N N . ASP A 1 190 ? 14.446 -4.695 58.859 1.00 46.03 190 ASP A N 1
ATOM 1441 C CA . ASP A 1 190 ? 15.752 -4.785 59.510 1.00 46.03 190 ASP A CA 1
ATOM 1442 C C . ASP A 1 190 ? 16.389 -6.193 59.541 1.00 46.03 190 ASP A C 1
ATOM 1444 O O . ASP A 1 190 ? 15.901 -7.087 60.242 1.00 46.03 190 ASP A O 1
ATOM 1448 N N . LYS A 1 191 ? 17.505 -6.372 58.818 1.00 39.84 191 LYS A N 1
ATOM 1449 C CA . LYS A 1 191 ? 18.610 -7.219 59.285 1.00 39.84 191 LYS A CA 1
ATOM 1450 C C . LYS A 1 191 ? 19.929 -6.913 58.572 1.00 39.84 191 LYS A C 1
ATOM 1452 O O . LYS A 1 191 ? 20.180 -7.316 57.440 1.00 39.84 191 LYS A O 1
ATOM 1457 N N . THR A 1 192 ? 20.771 -6.212 59.311 1.00 40.69 192 THR A N 1
ATOM 1458 C CA . THR A 1 192 ? 22.221 -6.076 59.161 1.00 40.69 192 THR A CA 1
ATOM 1459 C C . THR A 1 192 ? 22.940 -7.429 59.338 1.00 40.69 192 THR A C 1
ATOM 1461 O O . THR A 1 192 ? 22.447 -8.293 60.062 1.00 40.69 192 THR A O 1
ATOM 1464 N N . GLU A 1 193 ? 24.157 -7.521 58.771 1.00 39.66 193 GLU A N 1
ATOM 1465 C CA . GLU A 1 193 ? 25.232 -8.525 58.986 1.00 39.66 193 GLU A CA 1
ATOM 1466 C C . GLU A 1 193 ? 25.126 -9.850 58.185 1.00 39.66 193 GLU A C 1
ATOM 1468 O O . GLU A 1 193 ? 24.080 -10.479 58.168 1.00 39.66 193 GLU A O 1
ATOM 1473 N N . ARG A 1 194 ? 26.165 -10.412 57.533 1.00 35.94 194 ARG A N 1
ATOM 1474 C CA . ARG A 1 194 ? 27.625 -10.160 57.477 1.00 35.94 194 ARG A CA 1
ATOM 1475 C C . ARG A 1 194 ? 28.283 -11.058 56.389 1.00 35.94 194 ARG A C 1
ATOM 1477 O O . ARG A 1 194 ? 27.892 -12.207 56.246 1.00 35.94 194 ARG A O 1
ATOM 1484 N N . ILE A 1 195 ? 29.369 -10.538 55.795 1.00 36.59 195 ILE A N 1
ATOM 1485 C CA . ILE A 1 195 ? 30.671 -11.183 55.457 1.00 36.59 195 ILE A CA 1
ATOM 1486 C C . ILE A 1 195 ? 30.805 -12.118 54.228 1.00 36.59 195 ILE A C 1
ATOM 1488 O O . ILE A 1 195 ? 30.445 -13.286 54.256 1.00 36.59 195 ILE A O 1
AT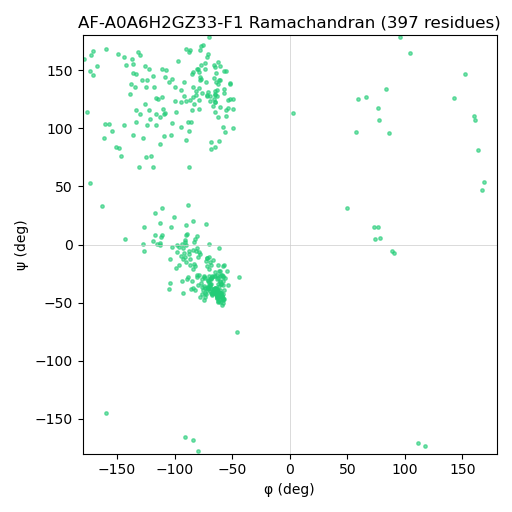OM 1492 N N . ALA A 1 196 ? 31.489 -11.535 53.229 1.00 33.16 196 ALA A N 1
ATOM 1493 C CA . ALA A 1 196 ? 32.723 -11.941 52.525 1.00 33.16 196 ALA A CA 1
ATOM 1494 C C . ALA A 1 196 ? 32.835 -13.275 51.765 1.00 33.16 196 ALA A C 1
ATOM 1496 O O . ALA A 1 196 ? 32.716 -14.356 52.336 1.00 33.16 196 ALA A O 1
ATOM 1497 N N . SER A 1 197 ? 33.214 -13.135 50.485 1.00 34.88 197 SER A N 1
ATOM 1498 C CA . SER A 1 197 ? 34.438 -13.656 49.825 1.00 34.88 197 SER A CA 1
ATOM 1499 C C . SER A 1 197 ? 34.143 -13.867 48.334 1.00 34.88 197 SER A C 1
ATOM 1501 O O . SER A 1 197 ? 33.047 -14.296 48.003 1.00 34.88 197 SER A O 1
ATOM 1503 N N . ALA A 1 198 ? 35.026 -13.701 47.358 1.00 35.91 198 ALA A N 1
ATOM 1504 C CA . ALA A 1 198 ? 36.300 -13.018 47.183 1.00 35.91 198 ALA A CA 1
ATOM 1505 C C . ALA A 1 198 ? 36.590 -13.119 45.665 1.00 35.91 198 ALA A C 1
ATOM 1507 O O . ALA A 1 198 ? 36.240 -14.122 45.046 1.00 35.91 198 ALA A O 1
ATOM 1508 N N . ASP A 1 199 ? 37.228 -12.080 45.134 1.00 32.97 199 ASP A N 1
ATOM 1509 C CA . ASP A 1 199 ? 38.166 -12.048 44.004 1.00 32.97 199 ASP A CA 1
ATOM 1510 C C . ASP A 1 199 ? 37.739 -12.382 42.563 1.00 32.97 199 ASP A C 1
ATOM 1512 O O . ASP A 1 199 ? 37.267 -13.465 42.222 1.00 32.97 199 ASP A O 1
ATOM 1516 N N . GLY A 1 200 ? 38.057 -11.429 41.679 1.00 29.72 200 GLY A N 1
ATOM 1517 C CA . GLY A 1 200 ? 38.028 -11.589 40.228 1.00 29.72 200 GLY A CA 1
ATOM 1518 C C . GLY A 1 200 ? 38.177 -10.276 39.456 1.00 29.72 200 GLY A C 1
ATOM 1519 O O . GLY A 1 200 ? 37.317 -9.950 38.644 1.00 29.72 200 GLY A O 1
ATOM 1520 N N . GLU A 1 201 ? 39.228 -9.499 39.735 1.00 33.88 201 GLU A N 1
ATOM 1521 C CA . GLU A 1 201 ? 39.615 -8.320 38.949 1.00 33.88 201 GLU A CA 1
ATOM 1522 C C . GLU A 1 201 ? 39.975 -8.678 37.494 1.00 33.88 201 GLU A C 1
ATOM 1524 O O . GLU A 1 201 ? 40.653 -9.677 37.262 1.00 33.88 201 GLU A O 1
ATOM 1529 N N . ALA A 1 202 ? 39.585 -7.825 36.535 1.00 31.11 202 ALA A N 1
ATOM 1530 C CA . ALA A 1 202 ? 40.482 -7.182 35.556 1.00 31.11 202 ALA A CA 1
ATOM 1531 C C . ALA A 1 202 ? 39.719 -6.656 34.324 1.00 31.11 202 ALA A C 1
ATOM 1533 O O . ALA A 1 202 ? 39.371 -7.416 33.423 1.00 31.11 202 ALA A O 1
ATOM 1534 N N . SER A 1 203 ? 39.570 -5.334 34.224 1.00 32.19 203 SER A N 1
ATOM 1535 C CA . SER A 1 203 ? 40.121 -4.524 33.118 1.00 32.19 203 SER A CA 1
ATOM 1536 C C . SER A 1 203 ? 39.396 -3.191 33.025 1.00 32.19 203 SER A C 1
ATOM 1538 O O . SER A 1 203 ? 38.224 -3.096 32.671 1.00 32.19 203 SER A O 1
ATOM 1540 N N . ALA A 1 204 ? 40.150 -2.160 33.373 1.00 30.62 204 ALA A N 1
ATOM 1541 C CA . ALA A 1 204 ? 39.772 -0.770 33.316 1.00 30.62 204 ALA A CA 1
ATOM 1542 C C . ALA A 1 204 ? 40.141 -0.137 31.959 1.00 30.62 204 ALA A C 1
ATOM 1544 O O . ALA A 1 204 ? 40.971 -0.655 31.215 1.00 30.62 204 ALA A O 1
ATOM 1545 N N . LEU A 1 205 ? 39.594 1.067 31.770 1.00 30.39 205 LEU A N 1
ATOM 1546 C CA . LEU A 1 205 ? 40.063 2.165 30.916 1.00 30.39 205 LEU A CA 1
ATOM 1547 C C . LEU A 1 205 ? 39.641 2.154 29.439 1.00 30.39 205 LEU A C 1
ATOM 1549 O O . LEU A 1 205 ? 40.353 1.684 28.558 1.00 30.39 205 LEU A O 1
ATOM 1553 N N . SER A 1 206 ? 38.562 2.888 29.160 1.00 31.06 206 SER A N 1
ATOM 1554 C CA . SER A 1 206 ? 38.594 3.879 28.080 1.00 31.06 206 SER A CA 1
ATOM 1555 C C . SER A 1 206 ? 37.620 5.024 28.383 1.00 31.06 206 SER A C 1
ATOM 1557 O O . SER A 1 206 ? 36.473 5.032 27.945 1.00 31.06 206 SER A O 1
ATOM 1559 N N . GLU A 1 207 ? 38.086 5.991 29.177 1.00 32.56 207 GLU A N 1
ATOM 1560 C CA . GLU A 1 207 ? 37.601 7.368 29.084 1.00 32.56 207 GLU A CA 1
ATOM 1561 C C . GLU A 1 207 ? 38.300 8.016 27.885 1.00 32.56 207 GLU A C 1
ATOM 1563 O O . GLU A 1 207 ? 39.525 8.140 27.850 1.00 32.56 207 GLU A O 1
ATOM 1568 N N . GLY A 1 208 ? 37.515 8.404 26.883 1.00 28.31 208 GLY A N 1
ATOM 1569 C CA . GLY A 1 208 ? 37.972 9.116 25.697 1.00 28.31 208 GLY A CA 1
ATOM 1570 C C . GLY A 1 208 ? 37.037 10.283 25.421 1.00 28.31 208 GLY A C 1
ATOM 1571 O O . GLY A 1 208 ? 35.906 10.098 24.986 1.00 28.31 208 GLY A O 1
ATOM 1572 N N . ALA A 1 209 ? 37.529 11.478 25.729 1.00 33.50 209 ALA A N 1
ATOM 1573 C CA . ALA A 1 209 ? 36.869 12.770 25.641 1.00 33.50 209 ALA A CA 1
ATOM 1574 C C . ALA A 1 209 ? 36.231 13.086 24.277 1.00 33.50 209 ALA A C 1
ATOM 1576 O O . ALA A 1 209 ? 36.888 12.933 23.251 1.00 33.50 209 ALA A O 1
ATOM 1577 N N . LEU A 1 210 ? 35.033 13.687 24.281 1.00 28.41 210 LEU A N 1
ATOM 1578 C CA . LEU A 1 210 ? 34.561 14.560 23.199 1.00 28.41 210 LEU A CA 1
ATOM 1579 C C . LEU A 1 210 ? 33.727 15.725 23.760 1.00 28.41 210 LEU A C 1
ATOM 1581 O O . LEU A 1 210 ? 32.557 15.582 24.103 1.00 28.41 210 LEU A O 1
ATOM 1585 N N . ALA A 1 211 ? 34.367 16.894 23.822 1.00 33.88 211 ALA A N 1
ATOM 1586 C CA . ALA A 1 211 ? 33.720 18.204 23.796 1.00 33.88 211 ALA A CA 1
ATOM 1587 C C . ALA A 1 211 ? 33.314 18.554 22.335 1.00 33.88 211 ALA A C 1
ATOM 1589 O O . ALA A 1 211 ? 33.724 17.857 21.401 1.00 33.88 211 ALA A O 1
ATOM 1590 N N . PRO A 1 212 ? 32.481 19.587 22.108 1.00 34.94 212 PRO A N 1
ATOM 1591 C CA . PRO A 1 212 ? 31.476 19.593 21.049 1.00 34.94 212 PRO A CA 1
ATOM 1592 C C . PRO A 1 212 ? 32.021 20.009 19.676 1.00 34.94 212 PRO A C 1
ATOM 1594 O O . PRO A 1 212 ? 32.706 21.019 19.526 1.00 34.94 212 PRO A O 1
ATOM 1597 N N . ARG A 1 213 ? 31.631 19.258 18.640 1.00 31.69 213 ARG A N 1
ATOM 1598 C CA . ARG A 1 213 ? 31.716 19.650 17.225 1.00 31.69 213 ARG A CA 1
ATOM 1599 C C . ARG A 1 213 ? 30.448 20.426 16.837 1.00 31.69 213 ARG A C 1
ATOM 1601 O O . ARG A 1 213 ? 29.648 19.976 16.028 1.00 31.69 213 ARG A O 1
ATOM 1608 N N . GLU A 1 214 ? 30.273 21.607 17.415 1.00 38.78 214 GLU A N 1
ATOM 1609 C CA . GLU A 1 214 ? 29.328 22.618 16.929 1.00 38.78 214 GLU A CA 1
ATOM 1610 C C . GLU A 1 214 ? 30.138 23.774 16.336 1.00 38.78 214 GLU A C 1
ATOM 1612 O O . GLU A 1 214 ? 30.610 24.619 17.084 1.00 38.78 214 GLU A O 1
ATOM 1617 N N . ALA A 1 215 ? 30.379 23.750 15.015 1.00 33.12 215 ALA A N 1
ATOM 1618 C CA . ALA A 1 215 ? 30.738 24.906 14.161 1.00 33.12 215 ALA A CA 1
ATOM 1619 C C . ALA A 1 215 ? 31.255 24.472 12.765 1.00 33.12 215 ALA A C 1
ATOM 1621 O O . ALA A 1 215 ? 32.292 24.950 12.309 1.00 33.12 215 ALA A O 1
ATOM 1622 N N . ALA A 1 216 ? 30.584 23.549 12.060 1.00 33.94 216 ALA A N 1
ATOM 1623 C CA . ALA A 1 216 ? 31.035 23.156 10.709 1.00 33.94 216 ALA A CA 1
ATOM 1624 C C . ALA A 1 216 ? 29.928 22.856 9.681 1.00 33.94 216 ALA A C 1
ATOM 1626 O O . ALA A 1 216 ? 30.241 22.485 8.555 1.00 33.94 216 ALA A O 1
ATOM 1627 N N . SER A 1 217 ? 28.649 23.052 10.009 1.00 32.50 217 SER A N 1
ATOM 1628 C CA . SER A 1 217 ? 27.531 22.824 9.076 1.00 32.50 217 SER A CA 1
ATOM 1629 C C . SER A 1 217 ? 26.947 24.105 8.464 1.00 32.50 217 SER A C 1
ATOM 1631 O O . SER A 1 217 ? 26.085 24.016 7.601 1.00 32.50 217 SER A O 1
ATOM 1633 N N . GLY A 1 218 ? 27.446 25.290 8.836 1.00 34.34 218 GLY A N 1
ATOM 1634 C CA . GLY A 1 218 ? 26.999 26.582 8.287 1.00 34.34 218 GLY A CA 1
ATOM 1635 C C . GLY A 1 218 ? 27.811 27.120 7.099 1.00 34.34 218 GLY A C 1
ATOM 1636 O O . GLY A 1 218 ? 27.526 28.209 6.616 1.00 34.34 218 GLY A O 1
ATOM 1637 N N . LEU A 1 219 ? 28.839 26.400 6.630 1.00 34.34 219 LEU A N 1
ATOM 1638 C CA . LEU A 1 219 ? 29.734 26.869 5.555 1.00 34.34 219 LEU A CA 1
ATOM 1639 C C . LEU A 1 219 ? 29.662 26.027 4.268 1.00 34.34 219 LEU A C 1
ATOM 1641 O O . LEU A 1 219 ? 30.337 26.351 3.294 1.00 34.34 219 LEU A O 1
ATOM 1645 N N . SER A 1 220 ? 28.825 24.983 4.231 1.00 39.38 220 SER A N 1
ATOM 1646 C CA . SER A 1 220 ? 28.686 24.106 3.058 1.00 39.38 220 SER A CA 1
ATOM 1647 C C . SER A 1 220 ? 27.641 24.592 2.043 1.00 39.38 220 SER A C 1
ATOM 1649 O O . SER A 1 220 ? 27.795 24.326 0.855 1.00 39.38 220 SER A O 1
ATOM 1651 N N . GLU A 1 221 ? 26.611 25.334 2.462 1.00 35.94 221 GLU A N 1
ATOM 1652 C CA . GLU A 1 221 ? 25.592 25.874 1.539 1.00 35.94 221 GLU A CA 1
ATOM 1653 C C . GLU A 1 221 ? 26.053 27.151 0.818 1.00 35.94 221 GLU A C 1
ATOM 1655 O O . GLU A 1 221 ? 25.687 27.385 -0.332 1.00 35.94 221 GLU A O 1
ATOM 1660 N N . GLY A 1 222 ? 26.950 27.937 1.425 1.00 33.47 222 GLY A N 1
ATOM 1661 C CA . GLY A 1 222 ? 27.548 29.111 0.774 1.00 33.47 222 GLY A CA 1
ATOM 1662 C C . GLY A 1 222 ? 28.555 28.775 -0.338 1.00 33.47 222 GLY A C 1
ATOM 1663 O O . GLY A 1 222 ? 28.845 29.626 -1.180 1.00 33.47 222 GLY A O 1
ATOM 1664 N N . ALA A 1 223 ? 29.084 27.546 -0.364 1.00 37.84 223 ALA A N 1
ATOM 1665 C CA . ALA A 1 223 ? 30.049 27.097 -1.370 1.00 37.84 223 ALA A CA 1
ATOM 1666 C C . ALA A 1 223 ? 29.373 26.595 -2.662 1.00 37.84 223 ALA A C 1
ATOM 1668 O O . ALA A 1 223 ? 29.914 26.796 -3.748 1.00 37.84 223 ALA A O 1
ATOM 1669 N N . ALA A 1 224 ? 28.169 26.016 -2.568 1.00 38.44 224 ALA A N 1
ATOM 1670 C CA . ALA A 1 224 ? 27.429 25.514 -3.729 1.00 38.44 224 ALA A CA 1
ATOM 1671 C C . ALA A 1 224 ? 26.849 26.653 -4.590 1.00 38.44 224 ALA A C 1
ATOM 1673 O O . ALA A 1 224 ? 27.027 26.650 -5.806 1.00 38.44 224 ALA A O 1
ATOM 1674 N N . ALA A 1 225 ? 26.275 27.689 -3.965 1.00 40.47 225 ALA A N 1
ATOM 1675 C CA . ALA A 1 225 ? 25.740 28.851 -4.687 1.00 40.47 225 ALA A CA 1
ATOM 1676 C C . ALA A 1 225 ? 26.839 29.707 -5.356 1.00 40.47 225 ALA A C 1
ATOM 1678 O O . ALA A 1 225 ? 26.614 30.306 -6.407 1.00 40.47 225 ALA A O 1
ATOM 1679 N N . ARG A 1 226 ? 28.055 29.738 -4.786 1.00 41.25 226 ARG A N 1
ATOM 1680 C CA . ARG A 1 226 ? 29.217 30.399 -5.410 1.00 41.25 226 ARG A CA 1
ATOM 1681 C C . ARG A 1 226 ? 29.781 29.604 -6.588 1.00 41.25 226 ARG A C 1
ATOM 1683 O O . ARG A 1 226 ? 30.117 30.205 -7.600 1.00 41.25 226 ARG A O 1
ATOM 1690 N N . SER A 1 227 ? 29.798 28.273 -6.509 1.00 44.72 227 SER A N 1
ATOM 1691 C CA . SER A 1 227 ? 30.289 27.422 -7.602 1.00 44.72 227 SER A CA 1
ATOM 1692 C C . SER A 1 227 ? 29.399 27.462 -8.854 1.00 44.72 227 SER A C 1
ATOM 1694 O O . SER A 1 227 ? 29.901 27.256 -9.959 1.00 44.72 227 SER A O 1
ATOM 1696 N N . GLU A 1 228 ? 28.100 27.735 -8.710 1.00 42.91 228 GLU A N 1
ATOM 1697 C CA . GLU A 1 228 ? 27.164 27.851 -9.837 1.00 42.91 228 GLU A CA 1
ATOM 1698 C C . GLU A 1 228 ? 27.228 29.243 -10.496 1.00 42.91 228 GLU A C 1
ATOM 1700 O O . GLU A 1 228 ? 27.281 29.350 -11.723 1.00 42.91 228 GLU A O 1
ATOM 1705 N N . ALA A 1 229 ? 27.369 30.308 -9.696 1.00 44.12 229 ALA A N 1
ATOM 1706 C CA . ALA A 1 229 ? 27.620 31.663 -10.195 1.00 44.12 229 ALA A CA 1
ATOM 1707 C C . ALA A 1 229 ? 28.990 31.791 -10.900 1.00 44.12 229 ALA A C 1
ATOM 1709 O O . ALA A 1 229 ? 29.082 32.418 -11.959 1.00 44.12 229 ALA A O 1
ATOM 1710 N N . ASP A 1 230 ? 30.032 31.133 -10.377 1.00 46.56 230 ASP A N 1
ATOM 1711 C CA . ASP A 1 230 ? 31.362 31.092 -11.001 1.00 46.56 230 ASP A CA 1
ATOM 1712 C C . ASP A 1 230 ? 31.375 30.246 -12.291 1.00 46.56 230 ASP A C 1
ATOM 1714 O O . ASP A 1 230 ? 32.133 30.542 -13.217 1.00 46.56 230 ASP A O 1
ATOM 1718 N N . SER A 1 231 ? 30.486 29.251 -12.421 1.00 47.25 231 SER A N 1
ATOM 1719 C CA . SER A 1 231 ? 30.307 28.472 -13.660 1.00 47.25 231 SER A CA 1
ATOM 1720 C C . SER A 1 231 ? 29.650 29.293 -14.780 1.00 47.25 231 SER A C 1
ATOM 1722 O O . SER A 1 231 ? 30.056 29.206 -15.944 1.00 47.25 231 SER A O 1
ATOM 1724 N N . ILE A 1 232 ? 28.687 30.158 -14.435 1.00 47.88 232 ILE A N 1
ATOM 1725 C CA . ILE A 1 232 ? 28.037 31.077 -15.385 1.00 47.88 232 ILE A CA 1
ATOM 1726 C C . ILE A 1 232 ? 29.000 32.206 -15.800 1.00 47.88 232 ILE A C 1
ATOM 1728 O O . ILE A 1 232 ? 29.083 32.541 -16.984 1.00 47.88 232 ILE A O 1
ATOM 1732 N N . LEU A 1 233 ? 29.802 32.741 -14.868 1.00 45.47 233 LEU A N 1
ATOM 1733 C CA . LEU A 1 233 ? 30.837 33.744 -15.166 1.00 45.47 233 LEU A CA 1
ATOM 1734 C C . LEU A 1 233 ? 32.017 33.172 -15.974 1.00 45.47 233 LEU A C 1
ATOM 1736 O O . LEU A 1 233 ? 32.540 33.854 -16.855 1.00 45.47 233 LEU A O 1
ATOM 1740 N N . SER A 1 234 ? 32.394 31.911 -15.745 1.00 46.56 234 SER A N 1
ATOM 1741 C CA . SER A 1 234 ? 33.421 31.202 -16.523 1.00 46.56 234 SER A CA 1
ATOM 1742 C C . SER A 1 234 ? 33.005 30.981 -17.986 1.00 46.56 234 SER A C 1
ATOM 1744 O O . SER A 1 234 ? 33.831 31.144 -18.889 1.00 46.56 234 SER A O 1
ATOM 1746 N N . LYS A 1 235 ? 31.720 30.698 -18.249 1.00 46.72 235 LYS A N 1
ATOM 1747 C CA . LYS A 1 235 ? 31.183 30.598 -19.620 1.00 46.72 235 LYS A CA 1
ATOM 1748 C C . LYS A 1 235 ? 31.082 31.951 -20.328 1.00 46.72 235 LYS A C 1
ATOM 1750 O O . LYS A 1 235 ? 31.302 32.012 -21.532 1.00 46.72 235 LYS A O 1
ATOM 1755 N N . ALA A 1 236 ? 30.848 33.044 -19.601 1.00 46.28 236 ALA A N 1
ATOM 1756 C CA . ALA A 1 236 ? 30.818 34.394 -20.174 1.00 46.28 236 ALA A CA 1
ATOM 1757 C C . ALA A 1 236 ? 32.209 34.946 -20.567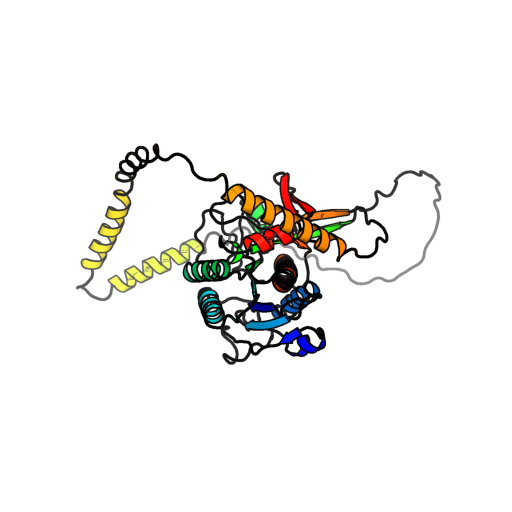 1.00 46.28 236 ALA A C 1
ATOM 1759 O O . ALA A 1 236 ? 32.294 35.929 -21.301 1.00 46.28 236 ALA A O 1
ATOM 1760 N N . ALA A 1 237 ? 33.304 34.322 -20.112 1.00 46.25 237 ALA A N 1
ATOM 1761 C CA . ALA A 1 237 ? 34.678 34.746 -20.402 1.00 46.25 237 ALA A CA 1
ATOM 1762 C C . ALA A 1 237 ? 35.291 34.104 -21.668 1.00 46.25 237 ALA A C 1
ATOM 1764 O O . ALA A 1 237 ? 36.432 34.407 -22.016 1.00 46.25 237 ALA A O 1
ATOM 1765 N N . SER A 1 238 ? 34.554 33.242 -22.379 1.00 48.88 238 SER A N 1
ATOM 1766 C CA . SER A 1 238 ? 35.032 32.540 -23.581 1.00 48.88 238 SER A CA 1
ATOM 1767 C C . SER A 1 238 ? 34.213 32.892 -24.832 1.00 48.88 238 SER A C 1
ATOM 1769 O O . SER A 1 238 ? 33.540 32.053 -25.414 1.00 48.88 238 SER A O 1
ATOM 1771 N N . GLY A 1 239 ? 34.305 34.153 -25.274 1.00 39.75 239 GLY A N 1
ATOM 1772 C CA . GLY A 1 239 ? 33.854 34.588 -26.607 1.00 39.75 239 GLY A CA 1
ATOM 1773 C C . GLY A 1 239 ? 33.201 35.981 -26.620 1.00 39.75 239 GLY A C 1
ATOM 1774 O O . GLY A 1 239 ? 32.245 36.204 -25.883 1.00 39.75 239 GLY A O 1
ATOM 1775 N N . PRO A 1 240 ? 33.652 36.943 -27.452 1.00 46.34 240 PRO A N 1
ATOM 1776 C CA . PRO A 1 240 ? 33.198 38.332 -27.363 1.00 46.34 240 PRO A CA 1
ATOM 1777 C C . PRO A 1 240 ? 31.875 38.642 -28.097 1.00 46.34 240 PRO A C 1
ATOM 1779 O O . PRO A 1 240 ? 31.623 39.809 -28.380 1.00 46.34 240 PRO A O 1
ATOM 1782 N N . SER A 1 241 ? 31.012 37.666 -28.414 1.00 50.12 241 SER A N 1
ATOM 1783 C CA . SER A 1 241 ? 29.806 37.932 -29.232 1.00 50.12 241 SER A CA 1
ATOM 1784 C C . SER A 1 241 ? 28.450 37.471 -28.679 1.00 50.12 241 SER A C 1
ATOM 1786 O O . SER A 1 241 ? 27.445 37.747 -29.324 1.00 50.12 241 SER A O 1
ATOM 1788 N N . GLU A 1 242 ? 28.361 36.861 -27.491 1.00 48.12 242 GLU A N 1
ATOM 1789 C CA . GLU A 1 242 ? 27.068 36.413 -26.913 1.00 48.12 242 GLU A CA 1
ATOM 1790 C C . GLU A 1 242 ? 26.693 37.063 -25.564 1.00 48.12 242 GLU A C 1
ATOM 1792 O O . GLU A 1 242 ? 25.638 36.787 -24.997 1.00 48.12 242 GLU A O 1
ATOM 1797 N N . GLY A 1 243 ? 27.496 38.007 -25.060 1.00 41.41 243 GLY A N 1
ATOM 1798 C CA . GLY A 1 243 ? 27.272 38.639 -23.749 1.00 41.41 243 GLY A CA 1
ATOM 1799 C C . GLY A 1 243 ? 26.082 39.611 -23.655 1.00 41.41 243 GLY A C 1
ATOM 1800 O O . GLY A 1 243 ? 25.705 40.004 -22.551 1.00 41.41 243 GLY A O 1
ATOM 1801 N N . ALA A 1 244 ? 25.477 40.012 -24.778 1.00 47.25 244 ALA A N 1
ATOM 1802 C CA . ALA A 1 244 ? 24.358 40.962 -24.788 1.00 47.25 244 ALA A CA 1
ATOM 1803 C C . ALA A 1 244 ? 22.977 40.284 -24.676 1.00 47.25 244 ALA A C 1
ATOM 1805 O O . ALA A 1 244 ? 22.059 40.864 -24.096 1.00 47.25 244 ALA A O 1
ATOM 1806 N N . ALA A 1 245 ? 22.835 39.047 -25.168 1.00 47.19 245 ALA A N 1
ATOM 1807 C CA . ALA A 1 245 ? 21.567 38.312 -25.135 1.00 47.19 245 ALA A CA 1
ATOM 1808 C C . ALA A 1 245 ? 21.256 37.764 -23.730 1.00 47.19 245 ALA A C 1
ATOM 1810 O O . ALA A 1 245 ? 20.151 37.949 -23.226 1.00 47.19 245 ALA A O 1
ATOM 1811 N N . ALA A 1 246 ? 22.263 37.212 -23.043 1.00 45.91 246 ALA A N 1
ATOM 1812 C CA . ALA A 1 246 ? 22.100 36.641 -21.703 1.00 45.91 246 ALA A CA 1
ATOM 1813 C C . ALA A 1 246 ? 21.744 37.686 -20.623 1.00 45.91 246 ALA A C 1
ATOM 1815 O O . ALA A 1 246 ? 21.084 37.365 -19.637 1.00 45.91 246 ALA A O 1
ATOM 1816 N N . ARG A 1 247 ? 22.135 38.957 -20.811 1.00 48.34 247 ARG A N 1
ATOM 1817 C CA . ARG A 1 247 ? 21.760 40.053 -19.899 1.00 48.34 247 ARG A CA 1
ATOM 1818 C C . ARG A 1 247 ? 20.311 40.518 -20.086 1.00 48.34 247 ARG A C 1
ATOM 1820 O O . ARG A 1 247 ? 19.645 40.782 -19.094 1.00 48.34 247 ARG A O 1
ATOM 1827 N N . SER A 1 248 ? 19.791 40.539 -21.318 1.00 51.62 248 SER A N 1
ATOM 1828 C CA . SER A 1 248 ? 18.376 40.885 -21.569 1.00 51.62 248 SER A CA 1
ATOM 1829 C C . SER A 1 248 ? 17.399 39.819 -21.063 1.00 51.62 248 SER A C 1
ATOM 1831 O O . SER A 1 248 ? 16.280 40.144 -20.672 1.00 51.62 248 SER A O 1
ATOM 1833 N N . GLU A 1 249 ? 17.808 38.550 -21.047 1.00 45.69 249 GLU A N 1
ATOM 1834 C CA . GLU A 1 249 ? 16.957 37.453 -20.582 1.00 45.69 249 GLU A CA 1
ATOM 1835 C C . GLU A 1 249 ? 16.843 37.427 -19.046 1.00 45.69 249 GLU A C 1
ATOM 1837 O O . GLU A 1 249 ? 15.745 37.274 -18.508 1.00 45.69 249 GLU A O 1
ATOM 1842 N N . ALA A 1 250 ? 17.941 37.711 -18.335 1.00 44.94 250 ALA A N 1
ATOM 1843 C CA . ALA A 1 250 ? 17.939 37.867 -16.879 1.00 44.94 250 ALA A CA 1
ATOM 1844 C C . ALA A 1 250 ? 17.096 39.075 -16.411 1.00 44.94 250 ALA A C 1
ATOM 1846 O O . ALA A 1 250 ? 16.329 38.958 -15.451 1.00 44.94 250 ALA A O 1
ATOM 1847 N N . ASP A 1 251 ? 17.156 40.203 -17.129 1.00 49.09 251 ASP A N 1
ATOM 1848 C CA . ASP A 1 251 ? 16.347 41.393 -16.824 1.00 49.09 251 ASP A CA 1
ATOM 1849 C C . ASP A 1 251 ? 14.850 41.191 -17.152 1.00 49.09 251 ASP A C 1
ATOM 1851 O O . ASP A 1 251 ? 13.975 41.711 -16.452 1.00 49.09 251 ASP A O 1
ATOM 1855 N N . SER A 1 252 ? 14.519 40.368 -18.158 1.00 45.47 252 SER A N 1
ATOM 1856 C CA . SER A 1 252 ? 13.129 40.007 -18.491 1.00 45.47 252 SER A CA 1
ATOM 1857 C C . SER A 1 252 ? 12.471 39.124 -17.420 1.00 45.47 252 SER A C 1
ATOM 1859 O O . SER A 1 252 ? 11.293 39.308 -17.094 1.00 45.47 252 SER A O 1
ATOM 1861 N N . ILE A 1 253 ? 13.234 38.201 -16.821 1.00 42.78 253 ILE A N 1
ATOM 1862 C CA . ILE A 1 253 ? 12.758 37.322 -15.741 1.00 42.78 253 ILE A CA 1
ATOM 1863 C C . ILE A 1 253 ? 12.519 38.124 -14.450 1.00 42.78 253 ILE A C 1
ATOM 1865 O O . ILE A 1 253 ? 11.496 37.931 -13.789 1.00 42.78 253 ILE A O 1
ATOM 1869 N N . LEU A 1 254 ? 13.393 39.086 -14.132 1.00 43.47 254 LEU A N 1
ATOM 1870 C CA . LEU A 1 254 ? 13.223 39.975 -12.974 1.00 43.47 254 LEU A CA 1
ATOM 1871 C C . LEU A 1 254 ? 12.052 40.960 -13.139 1.00 43.47 254 LEU A C 1
ATOM 1873 O O . LEU A 1 254 ? 11.357 41.249 -12.165 1.00 43.47 254 LEU A O 1
ATOM 1877 N N . SER A 1 255 ? 11.771 41.427 -14.360 1.00 41.56 255 SER A N 1
ATOM 1878 C CA . SER A 1 255 ? 10.640 42.328 -14.627 1.00 41.56 255 SER A CA 1
ATOM 1879 C C . SER A 1 255 ? 9.276 41.622 -14.533 1.00 41.56 255 SER A C 1
ATOM 1881 O O . SER A 1 255 ? 8.339 42.177 -13.958 1.00 41.56 255 SER A O 1
ATOM 1883 N N . LYS A 1 256 ? 9.164 40.361 -14.984 1.00 41.53 256 LYS A N 1
ATOM 1884 C CA . LYS A 1 256 ? 7.923 39.565 -14.861 1.00 41.53 256 LYS A CA 1
ATOM 1885 C C . LYS A 1 256 ? 7.576 39.177 -13.421 1.00 41.53 256 LYS A C 1
ATOM 1887 O O . LYS A 1 256 ? 6.396 39.054 -13.099 1.00 41.53 256 LYS A O 1
ATOM 1892 N N . ALA A 1 257 ? 8.569 39.033 -12.543 1.00 39.31 257 ALA A N 1
ATOM 1893 C CA . ALA A 1 257 ? 8.337 38.752 -11.126 1.00 39.31 257 ALA A CA 1
ATOM 1894 C C . ALA A 1 257 ? 7.724 39.947 -10.362 1.00 39.31 257 ALA A C 1
ATOM 1896 O O . ALA A 1 257 ? 7.081 39.751 -9.332 1.00 39.31 257 ALA A O 1
ATOM 1897 N N . ALA A 1 258 ? 7.863 41.177 -10.875 1.00 39.66 258 ALA A N 1
ATOM 1898 C CA . ALA A 1 258 ? 7.379 42.392 -10.215 1.00 39.66 258 ALA A CA 1
ATOM 1899 C C . ALA A 1 258 ? 5.933 42.795 -10.588 1.00 39.66 258 ALA A C 1
ATOM 1901 O O . ALA A 1 258 ? 5.329 43.603 -9.884 1.00 39.66 258 ALA A O 1
ATOM 1902 N N . SER A 1 259 ? 5.347 42.245 -11.661 1.00 40.03 259 SER A N 1
ATOM 1903 C CA . SER A 1 259 ? 4.013 42.647 -12.163 1.00 40.03 259 SER A CA 1
ATOM 1904 C C . SER A 1 259 ? 2.849 41.747 -11.716 1.00 40.03 259 SER A C 1
ATOM 1906 O O . SER A 1 259 ? 1.692 42.075 -11.956 1.00 40.03 259 SER A O 1
ATOM 1908 N N . GLY A 1 260 ? 3.127 40.633 -11.034 1.00 33.12 260 GLY A N 1
ATOM 1909 C CA . GLY A 1 260 ? 2.120 39.640 -10.634 1.00 33.12 260 GLY A CA 1
ATOM 1910 C C . GLY A 1 260 ? 1.079 40.009 -9.554 1.00 33.12 260 GLY A C 1
ATOM 1911 O O . GLY A 1 260 ? 0.097 39.269 -9.457 1.00 33.12 260 GLY A O 1
ATOM 1912 N N . PRO A 1 261 ? 1.198 41.076 -8.727 1.00 36.94 261 PRO A N 1
ATOM 1913 C CA . PRO A 1 261 ? 0.240 41.269 -7.637 1.00 36.94 261 PRO A CA 1
ATOM 1914 C C . PRO A 1 261 ? -0.975 42.159 -7.970 1.00 36.94 261 PRO A C 1
ATOM 1916 O O . PRO A 1 261 ? -1.845 42.278 -7.111 1.00 36.94 261 PRO A O 1
ATOM 1919 N N . SER A 1 262 ? -1.100 42.763 -9.165 1.00 39.25 262 SER A N 1
ATOM 1920 C CA . SER A 1 262 ? -2.232 43.672 -9.466 1.00 39.25 262 SER A CA 1
ATOM 1921 C C . SER A 1 262 ? -3.395 43.059 -10.266 1.00 39.25 262 SER A C 1
ATOM 1923 O O . SER A 1 262 ? -4.512 43.562 -10.166 1.00 39.25 262 SER A O 1
ATOM 1925 N N . GLU A 1 263 ? -3.208 41.945 -10.984 1.00 36.69 263 GLU A N 1
ATOM 1926 C CA . GLU A 1 263 ? -4.287 41.308 -11.774 1.00 36.69 263 GLU A CA 1
ATOM 1927 C C . GLU A 1 263 ? -5.158 40.323 -10.974 1.00 36.69 263 GLU A C 1
ATOM 1929 O O . GLU A 1 263 ? -6.291 40.021 -11.353 1.00 36.69 263 GLU A O 1
ATOM 1934 N N . ARG A 1 264 ? -4.692 39.861 -9.807 1.00 32.22 264 ARG A N 1
ATOM 1935 C CA . ARG A 1 264 ? -5.412 38.862 -8.991 1.00 32.22 264 ARG A CA 1
ATOM 1936 C C . ARG A 1 264 ? -6.578 39.431 -8.167 1.00 32.22 264 ARG A C 1
ATOM 1938 O O . ARG A 1 264 ? -7.330 38.664 -7.573 1.00 32.22 264 ARG A O 1
ATOM 1945 N N . ALA A 1 265 ? -6.752 40.754 -8.154 1.00 36.72 265 ALA A N 1
ATOM 1946 C CA . ALA A 1 265 ? -7.842 41.436 -7.450 1.00 36.72 265 ALA A CA 1
ATOM 1947 C C . ALA A 1 265 ? -9.089 41.693 -8.324 1.00 36.72 265 ALA A C 1
ATOM 1949 O O . ALA A 1 265 ? -10.141 42.037 -7.787 1.00 36.72 265 ALA A O 1
ATOM 1950 N N . ALA A 1 266 ? -9.002 41.520 -9.651 1.00 36.72 266 ALA A N 1
ATOM 1951 C CA . ALA A 1 266 ? -10.128 41.751 -10.564 1.00 36.72 266 ALA A CA 1
ATOM 1952 C C . ALA A 1 266 ? -10.947 40.476 -10.857 1.00 36.72 266 ALA A C 1
ATOM 1954 O O . ALA A 1 266 ? -12.164 40.549 -11.000 1.00 36.72 266 ALA A O 1
ATOM 1955 N N . ALA A 1 267 ? -10.318 39.295 -10.861 1.00 33.56 267 ALA A N 1
ATOM 1956 C CA . ALA A 1 267 ? -10.978 38.029 -11.211 1.00 33.56 267 ALA A CA 1
ATOM 1957 C C . ALA A 1 267 ? -11.835 37.409 -10.083 1.00 33.56 267 ALA A C 1
ATOM 1959 O O . ALA A 1 267 ? -12.607 36.485 -10.321 1.00 33.56 267 ALA A O 1
ATOM 1960 N N . THR A 1 268 ? -11.748 37.920 -8.852 1.00 35.97 268 THR A N 1
ATOM 1961 C CA . THR A 1 268 ? -12.512 37.420 -7.692 1.00 35.97 268 THR A CA 1
ATOM 1962 C C . THR A 1 268 ? -13.862 38.115 -7.481 1.00 35.97 268 THR A C 1
ATOM 1964 O O . THR A 1 268 ? -14.580 37.764 -6.548 1.00 35.97 268 THR A O 1
ATOM 1967 N N . ARG A 1 269 ? -14.260 39.059 -8.352 1.00 34.12 269 ARG A N 1
ATOM 1968 C CA . ARG A 1 269 ? -15.569 39.743 -8.274 1.00 34.12 269 ARG A CA 1
ATOM 1969 C C . ARG A 1 269 ? -16.622 39.291 -9.289 1.00 34.12 269 ARG A C 1
ATOM 1971 O O . ARG A 1 269 ? -17.788 39.595 -9.070 1.00 34.12 269 ARG A O 1
ATOM 1978 N N . GLU A 1 270 ? -16.270 38.529 -10.326 1.00 34.19 270 GLU A N 1
ATOM 1979 C CA . GLU A 1 270 ? -17.259 38.035 -11.307 1.00 34.19 270 GLU A CA 1
ATOM 1980 C C . GLU A 1 270 ? -17.775 36.611 -11.037 1.00 34.19 270 GLU A C 1
ATOM 1982 O O . GLU A 1 270 ? -18.856 36.259 -11.499 1.00 34.19 270 GLU A O 1
ATOM 1987 N N . ALA A 1 271 ? -17.093 35.808 -10.214 1.00 32.41 271 ALA A N 1
ATOM 1988 C CA . ALA A 1 271 ? -17.532 34.439 -9.909 1.00 32.41 271 ALA A CA 1
ATOM 1989 C C . ALA A 1 271 ? -18.633 34.341 -8.826 1.00 32.41 271 ALA A C 1
ATOM 1991 O O . ALA A 1 271 ? -19.155 33.257 -8.579 1.00 32.41 271 ALA A O 1
ATOM 1992 N N . ALA A 1 272 ? -19.009 35.452 -8.179 1.00 33.03 272 ALA A N 1
ATOM 1993 C CA . ALA A 1 272 ? -19.950 35.457 -7.050 1.00 33.03 272 ALA A CA 1
ATOM 1994 C C . ALA A 1 272 ? -21.417 35.763 -7.425 1.00 33.03 272 ALA A C 1
ATOM 1996 O O . ALA A 1 272 ? -22.279 35.723 -6.552 1.00 33.03 272 ALA A O 1
ATOM 1997 N N . SER A 1 273 ? -21.725 36.034 -8.700 1.00 31.64 273 SER A N 1
ATOM 1998 C CA . SER A 1 273 ? -23.065 36.493 -9.126 1.00 31.64 273 SER A CA 1
ATOM 1999 C C . SER A 1 273 ? -23.865 35.472 -9.951 1.00 31.64 273 SER A C 1
ATOM 2001 O O . SER A 1 273 ? -24.913 35.818 -10.484 1.00 31.64 273 SER A O 1
ATOM 2003 N N . GLY A 1 274 ? -23.393 34.226 -10.083 1.00 34.28 274 GLY A N 1
ATOM 2004 C CA . GLY A 1 274 ? -23.936 33.265 -11.056 1.00 34.28 274 GLY A CA 1
ATOM 2005 C C . GLY A 1 274 ? -24.683 32.041 -10.518 1.00 34.28 274 GLY A C 1
ATOM 2006 O O . GLY A 1 274 ? -25.111 31.226 -11.325 1.00 34.28 274 GLY A O 1
ATOM 2007 N N . LEU A 1 275 ? -24.837 31.852 -9.203 1.00 31.83 275 LEU A N 1
ATOM 2008 C CA . LEU A 1 275 ? -25.405 30.609 -8.652 1.00 31.83 275 LEU A CA 1
ATOM 2009 C C . LEU A 1 275 ? -26.516 30.885 -7.635 1.00 31.83 275 LEU A C 1
ATOM 2011 O O . LEU A 1 275 ? -26.393 30.616 -6.445 1.00 31.83 275 LEU A O 1
ATOM 2015 N N . SER A 1 276 ? -27.621 31.430 -8.130 1.00 36.25 276 SER A N 1
ATOM 2016 C CA . SER A 1 276 ? -28.906 31.444 -7.433 1.00 36.25 276 SER A CA 1
ATOM 2017 C C . SER A 1 276 ? -30.019 31.349 -8.469 1.00 36.25 276 SER A C 1
ATOM 2019 O O . SER A 1 276 ? -30.635 32.359 -8.777 1.00 36.25 276 SER A O 1
ATOM 2021 N N . GLU A 1 277 ? -30.247 30.156 -9.023 1.00 33.88 277 GLU A N 1
ATOM 2022 C CA . GLU A 1 277 ? -31.550 29.723 -9.553 1.00 33.88 277 GLU A CA 1
ATOM 2023 C C . GLU A 1 277 ? -31.464 28.264 -10.034 1.00 33.88 277 GLU A C 1
ATOM 2025 O O . GLU A 1 277 ? -30.748 27.945 -10.978 1.00 33.88 277 GLU A O 1
ATOM 2030 N N . GLY A 1 278 ? -32.180 27.358 -9.360 1.00 28.69 278 GLY A N 1
ATOM 2031 C CA . GLY A 1 278 ? -32.257 25.945 -9.747 1.00 28.69 278 GLY A CA 1
ATOM 2032 C C . GLY A 1 278 ? -32.786 25.045 -8.631 1.00 28.69 278 GLY A C 1
ATOM 2033 O O . GLY A 1 278 ? -32.015 24.437 -7.899 1.00 28.69 278 GLY A O 1
ATOM 2034 N N . ALA A 1 279 ? -34.111 25.000 -8.486 1.00 31.69 279 ALA A N 1
ATOM 2035 C CA . ALA A 1 279 ? -34.850 24.165 -7.536 1.00 31.69 279 ALA A CA 1
ATOM 2036 C C . ALA A 1 279 ? -35.094 22.721 -8.092 1.00 31.69 279 ALA A C 1
ATOM 2038 O O . ALA A 1 279 ? -34.445 22.333 -9.059 1.00 31.69 279 ALA A O 1
ATOM 2039 N N . PRO A 1 280 ? -35.955 21.868 -7.494 1.00 40.03 280 PRO A N 1
ATOM 2040 C CA . PRO A 1 280 ? -35.576 20.602 -6.868 1.00 40.03 280 PRO A CA 1
ATOM 2041 C C . PRO A 1 280 ? -36.023 19.344 -7.641 1.00 40.03 280 PRO A C 1
ATOM 2043 O O . PRO A 1 280 ? -37.143 19.266 -8.140 1.00 40.03 280 PRO A O 1
ATOM 2046 N N . ALA A 1 281 ? -35.204 18.291 -7.626 1.00 35.72 281 ALA A N 1
ATOM 2047 C CA . ALA A 1 281 ? -35.628 16.932 -7.976 1.00 35.72 281 ALA A CA 1
ATOM 2048 C C . ALA A 1 281 ? -34.719 15.900 -7.285 1.00 35.72 281 ALA A C 1
ATOM 2050 O O . ALA A 1 281 ? -33.635 15.637 -7.785 1.00 35.72 281 ALA A O 1
ATOM 2051 N N . SER A 1 282 ? -35.113 15.328 -6.134 1.00 44.12 282 SER A N 1
ATOM 2052 C CA . SER A 1 282 ? -34.319 14.237 -5.518 1.00 44.12 282 SER A CA 1
ATOM 2053 C C . SER A 1 282 ? -35.026 13.384 -4.446 1.00 44.12 282 SER A C 1
ATOM 2055 O O . SER A 1 282 ? -34.386 12.895 -3.519 1.00 44.12 282 SER A O 1
ATOM 2057 N N . SER A 1 283 ? -36.339 13.128 -4.532 1.00 48.12 283 SER A N 1
ATOM 2058 C CA . SER A 1 283 ? -36.979 12.210 -3.561 1.00 48.12 283 SER A CA 1
ATOM 2059 C C . SER A 1 283 ? -36.855 10.721 -3.922 1.00 48.12 283 SER A C 1
ATOM 2061 O O . SER A 1 283 ? -36.967 9.874 -3.038 1.00 48.12 283 SER A O 1
ATOM 2063 N N . LYS A 1 284 ? -36.596 10.374 -5.193 1.00 39.97 284 LYS A N 1
ATOM 2064 C CA . LYS A 1 284 ? -36.421 8.970 -5.617 1.00 39.97 284 LYS A CA 1
ATOM 2065 C C . LYS A 1 284 ? -34.996 8.456 -5.405 1.00 39.97 284 LYS A C 1
ATOM 2067 O O . LYS A 1 284 ? -34.847 7.332 -4.927 1.00 39.97 284 LYS A O 1
ATOM 2072 N N . ASP A 1 285 ? -33.983 9.288 -5.625 1.00 40.81 285 ASP A N 1
ATOM 2073 C CA . ASP A 1 285 ? -32.575 8.899 -5.449 1.00 40.81 285 ASP A CA 1
ATOM 2074 C C . ASP A 1 285 ? -32.206 8.698 -3.973 1.00 40.81 285 ASP A C 1
ATOM 2076 O O . ASP A 1 285 ? -31.473 7.772 -3.631 1.00 40.81 285 ASP A O 1
ATOM 2080 N N . ALA A 1 286 ? -32.826 9.459 -3.064 1.00 41.91 286 ALA A N 1
ATOM 2081 C CA . ALA A 1 286 ? -32.660 9.271 -1.623 1.00 41.91 286 ALA A CA 1
ATOM 2082 C C . ALA A 1 286 ? -33.105 7.874 -1.142 1.00 41.91 286 ALA A C 1
ATOM 2084 O O . ALA A 1 286 ? -32.541 7.335 -0.193 1.00 41.91 286 ALA A O 1
ATOM 2085 N N . SER A 1 287 ? -34.098 7.260 -1.798 1.00 43.72 287 SER A N 1
ATOM 2086 C CA . SER A 1 287 ? -34.589 5.925 -1.424 1.00 43.72 287 SER A CA 1
ATOM 2087 C C . SER A 1 287 ? -33.698 4.779 -1.918 1.00 43.72 287 SER A C 1
ATOM 2089 O O . SER A 1 287 ? -33.680 3.721 -1.290 1.00 43.72 287 SER A O 1
ATOM 2091 N N . ALA A 1 288 ? -32.950 4.990 -3.008 1.00 39.25 288 ALA A N 1
ATOM 2092 C CA . ALA A 1 288 ? -31.945 4.046 -3.496 1.00 39.25 288 ALA A CA 1
ATOM 2093 C C . ALA A 1 288 ? -30.696 4.090 -2.602 1.00 39.25 288 ALA A C 1
ATOM 2095 O O . ALA A 1 288 ? -30.310 3.063 -2.050 1.00 39.25 288 ALA A O 1
ATOM 2096 N N . LEU A 1 289 ? -30.194 5.295 -2.305 1.00 44.28 289 LEU A N 1
ATOM 2097 C CA . LEU A 1 289 ? -29.041 5.500 -1.419 1.00 44.28 289 LEU A CA 1
ATOM 2098 C C . LEU A 1 289 ? -29.246 4.912 -0.012 1.00 44.28 289 LEU A C 1
ATOM 2100 O O . LEU A 1 289 ? -28.313 4.384 0.588 1.00 44.28 289 LEU A O 1
ATOM 2104 N N . ASN A 1 290 ? -30.471 4.956 0.522 1.00 49.59 290 ASN A N 1
ATOM 2105 C CA . ASN A 1 290 ? -30.758 4.428 1.859 1.00 49.59 290 ASN A CA 1
ATOM 2106 C C . ASN A 1 290 ? -30.792 2.884 1.905 1.00 49.59 290 ASN A C 1
ATOM 2108 O O . ASN A 1 290 ? -30.500 2.278 2.940 1.00 49.59 290 ASN A O 1
ATOM 2112 N N . LYS A 1 291 ? -31.131 2.232 0.783 1.00 50.25 291 LYS A N 1
ATOM 2113 C CA . LYS A 1 291 ? -31.053 0.768 0.654 1.00 50.25 291 LYS A CA 1
ATOM 2114 C C . LYS A 1 291 ? -29.606 0.306 0.541 1.00 50.25 291 LYS A C 1
ATOM 2116 O O . LYS A 1 291 ? -29.237 -0.648 1.223 1.00 50.25 291 LYS A O 1
ATOM 2121 N N . ASP A 1 292 ? -28.798 1.026 -0.231 1.00 55.38 292 ASP A N 1
ATOM 2122 C CA . ASP A 1 292 ? -27.371 0.736 -0.380 1.00 55.38 292 ASP A CA 1
ATOM 2123 C C . ASP A 1 292 ? -26.635 0.922 0.957 1.00 55.38 292 ASP A C 1
ATOM 2125 O O . ASP A 1 292 ? -25.896 0.040 1.391 1.00 55.38 292 ASP A O 1
ATOM 2129 N N . ALA A 1 293 ? -26.941 1.989 1.704 1.00 57.78 293 ALA A N 1
ATOM 2130 C CA . ALA A 1 293 ? -26.405 2.204 3.051 1.00 57.78 293 ALA A CA 1
ATOM 2131 C C . ALA A 1 293 ? -26.792 1.091 4.048 1.00 57.78 293 ALA A C 1
ATOM 2133 O O . ALA A 1 293 ? -25.970 0.667 4.863 1.00 57.78 293 ALA A O 1
ATOM 2134 N N . SER A 1 294 ? -28.029 0.586 3.976 1.00 60.84 294 SER A N 1
ATOM 2135 C CA . SER A 1 294 ? -28.492 -0.510 4.842 1.00 60.84 294 SER A CA 1
ATOM 2136 C C . SER A 1 294 ? -27.785 -1.831 4.517 1.00 60.84 294 SER A C 1
ATOM 2138 O O . SER A 1 294 ? -27.353 -2.538 5.427 1.00 60.84 294 SER A O 1
ATOM 2140 N N . ALA A 1 295 ? -27.591 -2.134 3.229 1.00 61.94 295 ALA A N 1
ATOM 2141 C CA . ALA A 1 295 ? -26.852 -3.314 2.786 1.00 61.94 295 ALA A CA 1
ATOM 2142 C C . ALA A 1 295 ? -25.367 -3.256 3.194 1.00 61.94 295 ALA A C 1
ATOM 2144 O O . ALA A 1 295 ? -24.806 -4.260 3.639 1.00 61.94 295 ALA A O 1
ATOM 2145 N N . LEU A 1 296 ? -24.744 -2.074 3.119 1.00 61.78 296 LEU A N 1
ATOM 2146 C CA . LEU A 1 296 ? -23.372 -1.854 3.590 1.00 61.78 296 LEU A CA 1
ATOM 2147 C C . LEU A 1 296 ? -23.244 -2.046 5.112 1.00 61.78 296 LEU A C 1
ATOM 2149 O O . LEU A 1 296 ? -22.261 -2.620 5.580 1.00 61.78 296 LEU A O 1
ATOM 2153 N N . SER A 1 297 ? -24.250 -1.638 5.892 1.00 61.91 297 SER A N 1
ATOM 2154 C CA . SER A 1 297 ? -24.273 -1.828 7.351 1.00 61.91 297 SER A CA 1
ATOM 2155 C C . SER A 1 297 ? -24.410 -3.304 7.767 1.00 61.91 297 SER A C 1
ATOM 2157 O O . SER A 1 297 ? -23.744 -3.764 8.704 1.00 61.91 297 SER A O 1
ATOM 2159 N N . GLU A 1 298 ? -25.213 -4.089 7.042 1.00 65.50 298 GLU A N 1
ATOM 2160 C CA . GLU A 1 298 ? -25.299 -5.539 7.258 1.00 65.50 298 GLU A CA 1
ATOM 2161 C C . GLU A 1 298 ? -23.996 -6.250 6.863 1.00 65.50 298 GLU A C 1
ATOM 2163 O O . GLU A 1 298 ? -23.485 -7.082 7.618 1.00 65.50 298 GLU A O 1
ATOM 2168 N N . ALA A 1 299 ? -23.408 -5.879 5.721 1.00 62.41 299 ALA A N 1
ATOM 2169 C CA . ALA A 1 299 ? -22.128 -6.401 5.243 1.00 62.41 299 ALA A CA 1
ATOM 2170 C C . ALA A 1 299 ? -20.978 -6.156 6.241 1.00 62.41 299 ALA A C 1
ATOM 2172 O O . ALA A 1 299 ? -20.203 -7.074 6.541 1.00 62.41 299 ALA A O 1
ATOM 2173 N N . ALA A 1 300 ? -20.910 -4.944 6.797 1.00 60.03 300 ALA A N 1
ATOM 2174 C CA . ALA A 1 300 ? -19.997 -4.537 7.864 1.00 60.03 300 ALA A CA 1
ATOM 2175 C C . ALA A 1 300 ? -20.138 -5.399 9.130 1.00 60.03 300 ALA A C 1
ATOM 2177 O O . ALA A 1 300 ? -19.158 -5.914 9.676 1.00 60.03 300 ALA A O 1
ATOM 2178 N N . SER A 1 301 ? -21.379 -5.633 9.562 1.00 57.78 301 SER A N 1
ATOM 2179 C CA . SER A 1 301 ? -21.674 -6.425 10.761 1.00 57.78 301 SER A CA 1
ATOM 2180 C C . SER A 1 301 ? -21.217 -7.885 10.644 1.00 57.78 301 SER A C 1
ATOM 2182 O O . SER A 1 301 ? -20.864 -8.508 11.648 1.00 57.78 301 SER A O 1
ATOM 2184 N N . ILE A 1 302 ? -21.195 -8.453 9.433 1.00 60.72 302 ILE A N 1
ATOM 2185 C CA . ILE A 1 302 ? -20.717 -9.826 9.205 1.00 60.72 302 ILE A CA 1
ATOM 2186 C C . ILE A 1 302 ? -19.181 -9.893 9.220 1.00 60.72 302 ILE A C 1
ATOM 2188 O O . ILE A 1 302 ? -18.630 -10.895 9.675 1.00 60.72 302 ILE A O 1
ATOM 2192 N N . LEU A 1 303 ? -18.481 -8.851 8.756 1.00 58.41 303 LEU A N 1
ATOM 2193 C CA . LEU A 1 303 ? -17.013 -8.780 8.830 1.00 58.41 303 LEU A CA 1
ATOM 2194 C C . LEU A 1 303 ? -16.530 -8.761 10.286 1.00 58.41 303 LEU A C 1
ATOM 2196 O O . LEU A 1 303 ? -15.648 -9.536 10.643 1.00 58.41 303 LEU A O 1
ATOM 2200 N N . SER A 1 304 ? -17.182 -7.974 11.145 1.00 53.81 304 SER A N 1
ATOM 2201 C CA . SER A 1 304 ? -16.850 -7.899 12.576 1.00 53.81 304 SER A CA 1
ATOM 2202 C C . SER A 1 304 ? -17.009 -9.242 13.312 1.00 53.81 304 SER A C 1
ATOM 2204 O O . SER A 1 304 ? -16.239 -9.551 14.219 1.00 53.81 304 SER A O 1
ATOM 2206 N N . LYS A 1 305 ? -17.963 -10.089 12.897 1.00 51.03 305 LYS A N 1
ATOM 2207 C CA . LYS A 1 305 ? -18.204 -11.408 13.515 1.00 51.03 305 LYS A CA 1
ATOM 2208 C C . LYS A 1 305 ? -17.266 -12.516 13.019 1.00 51.03 305 LYS A C 1
ATOM 2210 O O . LYS A 1 305 ? -17.154 -13.539 13.685 1.00 51.03 305 LYS A O 1
ATOM 2215 N N . GLY A 1 306 ? -16.616 -12.338 11.866 1.00 47.47 306 GLY A N 1
ATOM 2216 C CA . GLY A 1 306 ? -15.713 -13.336 11.275 1.00 47.47 306 GLY A CA 1
ATOM 2217 C C . GLY A 1 306 ? -14.306 -13.357 11.883 1.00 47.47 306 GLY A C 1
ATOM 2218 O O . GLY A 1 306 ? -13.679 -14.410 11.893 1.00 47.47 306 GLY A O 1
ATOM 2219 N N . ASP A 1 307 ? -13.847 -12.230 12.434 1.00 48.00 307 ASP A N 1
ATOM 2220 C CA . ASP A 1 307 ? -12.513 -12.063 13.041 1.00 48.00 307 ASP A CA 1
ATOM 2221 C C . ASP A 1 307 ? -12.529 -12.146 14.576 1.00 48.00 307 ASP A C 1
ATOM 2223 O O . ASP A 1 307 ? -11.638 -11.634 15.253 1.00 48.00 307 ASP A O 1
ATOM 2227 N N . SER A 1 308 ? -13.534 -12.804 15.162 1.00 39.03 308 SER A N 1
ATOM 2228 C CA . SER A 1 308 ? -13.539 -13.093 16.601 1.00 39.03 308 SER A CA 1
ATOM 2229 C C . SER A 1 308 ? -12.442 -14.115 16.943 1.00 39.03 308 SER A C 1
ATOM 2231 O O . SER A 1 308 ? -12.691 -15.315 17.041 1.00 39.03 308 SER A O 1
ATOM 2233 N N . ALA A 1 309 ? -11.209 -13.633 17.098 1.00 40.53 309 ALA A N 1
ATOM 2234 C CA . ALA A 1 309 ? -10.110 -14.331 17.755 1.00 40.53 309 ALA A CA 1
ATOM 2235 C C . ALA A 1 309 ? -10.479 -14.628 19.229 1.00 40.53 309 ALA A C 1
ATOM 2237 O O . ALA A 1 309 ? -11.320 -13.926 19.801 1.00 40.53 309 ALA A O 1
ATOM 2238 N N . PRO A 1 310 ? -9.903 -15.675 19.854 1.00 37.00 310 PRO A N 1
ATOM 2239 C CA . PRO A 1 310 ? -10.367 -16.163 21.145 1.00 37.00 310 PRO A CA 1
ATOM 2240 C C . PRO A 1 310 ? -10.161 -15.107 22.233 1.00 37.00 310 PRO A C 1
ATOM 2242 O O . PRO A 1 310 ? -9.087 -14.524 22.377 1.00 37.00 310 PRO A O 1
ATOM 2245 N N . SER A 1 311 ? -11.215 -14.880 23.013 1.00 43.88 311 SER A N 1
ATOM 2246 C CA . SER A 1 311 ? -11.183 -14.074 24.224 1.00 43.88 311 SER A CA 1
ATOM 2247 C C . SER A 1 311 ? -10.355 -14.787 25.295 1.00 43.88 311 SER A C 1
ATOM 2249 O O . SER A 1 311 ? -10.901 -15.532 26.105 1.00 43.88 311 SER A O 1
ATOM 2251 N N . GLU A 1 312 ? -9.046 -14.568 25.328 1.00 41.50 312 GLU A N 1
ATOM 2252 C CA . GLU A 1 312 ? -8.223 -14.980 26.464 1.00 41.50 312 GLU A CA 1
ATOM 2253 C C . GLU A 1 312 ? -7.351 -13.820 26.937 1.00 41.50 312 GLU A C 1
ATOM 2255 O O . GLU A 1 312 ? -6.449 -13.351 26.252 1.00 41.50 312 GLU A O 1
ATOM 2260 N N . THR A 1 313 ? -7.676 -13.362 28.150 1.00 42.22 313 THR A N 1
ATOM 2261 C CA . THR A 1 313 ? -7.002 -12.319 28.934 1.00 42.22 313 THR A CA 1
ATOM 2262 C C . THR A 1 313 ? -6.907 -10.969 28.229 1.00 42.22 313 THR A C 1
ATOM 2264 O O . THR A 1 313 ? -5.996 -10.702 27.454 1.00 42.22 313 THR A O 1
ATOM 2267 N N . ALA A 1 314 ? -7.852 -10.075 28.537 1.00 49.50 314 ALA A N 1
ATOM 2268 C CA . ALA A 1 314 ? -7.724 -8.663 28.213 1.00 49.50 314 ALA A CA 1
ATOM 2269 C C . ALA A 1 314 ? -6.422 -8.136 28.836 1.00 49.50 314 ALA A C 1
ATOM 2271 O O . ALA A 1 314 ? -6.374 -7.819 30.024 1.00 49.50 314 ALA A O 1
ATOM 2272 N N . SER A 1 315 ? -5.357 -8.084 28.036 1.00 58.22 315 SER A N 1
ATOM 2273 C CA . SER A 1 315 ? -4.216 -7.228 28.309 1.00 58.22 315 SER A CA 1
ATOM 2274 C C . SER A 1 315 ? -4.796 -5.822 28.368 1.00 58.22 315 SER A C 1
ATOM 2276 O O . SER A 1 315 ? -5.173 -5.262 27.337 1.00 58.22 315 SER A O 1
ATOM 2278 N N . SER A 1 316 ? -4.995 -5.295 29.581 1.00 82.88 316 SER A N 1
ATOM 2279 C CA . SER A 1 316 ? -5.336 -3.889 29.715 1.00 82.88 316 SER A CA 1
ATOM 2280 C C . SER A 1 316 ? -4.159 -3.140 29.111 1.00 82.88 316 SER A C 1
ATOM 2282 O O . SER A 1 316 ? -3.006 -3.374 29.452 1.00 82.88 316 SER A O 1
ATOM 2284 N N . GLY A 1 317 ? -4.429 -2.385 28.064 1.00 87.62 317 GLY A N 1
ATOM 2285 C CA . GLY A 1 317 ? -3.422 -1.795 27.207 1.00 87.62 317 GLY A CA 1
ATOM 2286 C C . GLY A 1 317 ? -4.110 -0.868 26.233 1.00 87.62 317 GLY A C 1
ATOM 2287 O O . GLY A 1 317 ? -5.334 -0.897 26.070 1.00 87.62 317 GLY A O 1
ATOM 2288 N N . ARG A 1 318 ? -3.333 0.013 25.619 1.00 93.88 318 ARG A N 1
ATOM 2289 C CA . ARG A 1 318 ? -3.859 1.034 24.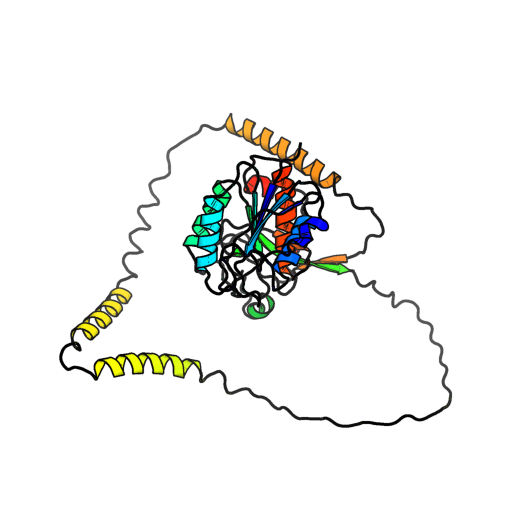720 1.00 93.88 318 ARG A CA 1
ATOM 2290 C C . ARG A 1 318 ? -3.051 1.091 23.443 1.00 93.88 318 ARG A C 1
ATOM 2292 O O . ARG A 1 318 ? -1.834 0.925 23.448 1.00 93.88 318 ARG A O 1
ATOM 2299 N N . TRP A 1 319 ? -3.743 1.396 22.360 1.00 96.00 319 TRP A N 1
ATOM 2300 C CA . TRP A 1 319 ? -3.110 1.742 21.101 1.00 96.00 319 TRP A CA 1
ATOM 2301 C C . TRP A 1 319 ? -2.628 3.186 21.140 1.00 96.00 319 TRP A C 1
ATOM 2303 O O . TRP A 1 319 ? -3.356 4.077 21.583 1.00 96.00 319 TRP A O 1
ATOM 2313 N N . LEU A 1 320 ? -1.405 3.400 20.671 1.00 95.69 320 LEU A N 1
ATOM 2314 C CA . LEU A 1 320 ? -0.799 4.709 20.462 1.00 95.69 320 LEU A CA 1
ATOM 2315 C C . LEU A 1 320 ? -0.308 4.805 19.021 1.00 95.69 320 LEU A C 1
ATOM 2317 O O . LEU A 1 320 ? 0.035 3.792 18.410 1.00 95.69 320 LEU A O 1
ATOM 2321 N N . LEU A 1 321 ? -0.241 6.022 18.488 1.00 95.38 321 LEU A N 1
ATOM 2322 C CA . LEU A 1 321 ? 0.461 6.261 17.231 1.00 95.38 321 LEU A CA 1
ATOM 2323 C C . LEU A 1 321 ? 1.942 5.918 17.401 1.00 95.38 321 LEU A C 1
ATOM 2325 O O . LEU A 1 321 ? 2.547 6.240 18.427 1.00 95.38 321 LEU A O 1
ATOM 2329 N N . GLU A 1 322 ? 2.529 5.268 16.401 1.00 95.88 322 GLU A N 1
ATOM 2330 C CA . GLU A 1 322 ? 3.968 5.041 16.390 1.00 95.88 322 GLU A CA 1
ATOM 2331 C C . GLU A 1 322 ? 4.680 6.409 16.277 1.00 95.88 322 GLU A C 1
ATOM 2333 O O . GLU A 1 322 ? 4.317 7.204 15.406 1.00 95.88 322 GLU A O 1
ATOM 2338 N N . PRO A 1 323 ? 5.652 6.734 17.157 1.00 93.06 323 PRO A N 1
ATOM 2339 C CA . PRO A 1 323 ? 6.210 8.088 17.257 1.00 93.06 323 PRO A CA 1
ATOM 2340 C C . PRO A 1 323 ? 6.841 8.648 15.978 1.00 93.06 323 PRO A C 1
ATOM 2342 O O . PRO A 1 323 ? 6.920 9.868 15.814 1.00 93.06 323 PRO A O 1
ATOM 2345 N N . ASN A 1 324 ? 7.321 7.779 15.091 1.00 94.25 324 ASN A N 1
ATOM 2346 C CA . ASN A 1 324 ? 7.930 8.147 13.823 1.00 94.25 324 ASN A CA 1
ATOM 2347 C C . ASN A 1 324 ? 6.929 8.136 12.660 1.00 94.25 324 ASN A C 1
ATOM 2349 O O . ASN A 1 324 ? 7.260 8.654 11.590 1.00 94.25 324 ASN A O 1
ATOM 2353 N N . SER A 1 325 ? 5.713 7.622 12.861 1.00 95.69 325 SER A N 1
ATOM 2354 C CA . SER A 1 325 ? 4.668 7.584 11.844 1.00 95.69 325 SER A CA 1
ATOM 2355 C C . SER A 1 325 ? 4.230 8.990 11.454 1.00 95.69 325 SER A C 1
ATOM 2357 O O . SER A 1 325 ? 3.614 9.738 12.223 1.00 95.69 325 SER A O 1
ATOM 2359 N N . GLN A 1 326 ? 4.524 9.324 10.206 1.00 94.56 326 GLN A N 1
ATOM 2360 C CA . GLN A 1 326 ? 4.063 10.533 9.546 1.00 94.56 326 GLN A CA 1
ATOM 2361 C C . GLN A 1 326 ? 2.540 10.525 9.374 1.00 94.56 326 GLN A C 1
ATOM 2363 O O . GLN A 1 326 ? 1.919 9.459 9.350 1.00 94.56 326 GLN A O 1
ATOM 2368 N N . ARG A 1 327 ? 1.943 11.725 9.321 1.00 93.56 327 ARG A N 1
ATOM 2369 C CA . ARG A 1 327 ? 0.491 11.927 9.237 1.00 93.56 327 ARG A CA 1
ATOM 2370 C C . ARG A 1 327 ? 0.098 13.358 8.876 1.00 93.56 327 ARG A C 1
ATOM 2372 O O . ARG A 1 327 ? 0.832 14.293 9.190 1.00 93.56 327 ARG A O 1
ATOM 2379 N N . VAL A 1 328 ? -1.076 13.515 8.264 1.00 90.25 328 VAL A N 1
ATOM 2380 C CA . VAL A 1 328 ? -1.698 14.787 7.843 1.00 90.25 328 VAL A CA 1
ATOM 2381 C C . VAL A 1 328 ? -3.197 14.740 8.146 1.00 90.25 328 VAL A C 1
ATOM 2383 O O . VAL A 1 328 ? -3.827 13.754 7.763 1.00 90.25 328 VAL A O 1
ATOM 2386 N N . PRO A 1 329 ? -3.803 15.743 8.815 1.00 84.44 329 PRO A N 1
ATOM 2387 C CA . PRO A 1 329 ? -5.204 15.662 9.221 1.00 84.44 329 PRO A CA 1
ATOM 2388 C C . PRO A 1 329 ? -6.121 15.592 7.999 1.00 84.44 329 PRO A C 1
ATOM 2390 O O . PRO A 1 329 ? -5.854 16.221 6.976 1.00 84.44 329 PRO A O 1
ATOM 2393 N N . SER A 1 330 ? -7.245 14.883 8.126 1.00 68.75 330 SER A N 1
ATOM 2394 C CA . SER A 1 330 ? -8.219 14.648 7.043 1.00 68.75 330 SER A CA 1
ATOM 2395 C C . SER A 1 330 ? -8.788 15.921 6.400 1.00 68.75 330 SER A C 1
ATOM 2397 O O . SER A 1 330 ? -9.307 15.851 5.294 1.00 68.75 330 SER A O 1
ATOM 2399 N N . ALA A 1 331 ? -8.671 17.083 7.052 1.00 61.22 331 ALA A N 1
ATOM 2400 C CA . ALA A 1 331 ? -9.104 18.379 6.521 1.00 61.22 331 ALA A CA 1
ATOM 2401 C C . ALA A 1 331 ? -8.092 19.047 5.559 1.00 61.22 331 ALA A C 1
ATOM 2403 O O . ALA A 1 331 ? -8.300 20.189 5.152 1.00 61.22 331 ALA A O 1
ATOM 2404 N N . SER A 1 332 ? -6.986 18.380 5.217 1.00 59.12 332 SER A N 1
ATOM 2405 C CA . SER A 1 332 ? -5.970 18.903 4.298 1.00 59.12 332 SER A CA 1
ATOM 2406 C C . SER A 1 332 ? -6.385 18.796 2.825 1.00 59.12 332 SER A C 1
ATOM 2408 O O . SER A 1 332 ? -6.970 17.801 2.399 1.00 59.12 332 SER A O 1
ATOM 2410 N N . ALA A 1 333 ? -5.998 19.799 2.030 1.00 55.66 333 ALA A N 1
ATOM 2411 C CA . ALA A 1 333 ? -6.201 19.836 0.583 1.00 55.66 333 ALA A CA 1
ATOM 2412 C C . ALA A 1 333 ? -5.490 18.700 -0.185 1.00 55.66 333 ALA A C 1
ATOM 2414 O O . ALA A 1 333 ? -5.932 18.353 -1.278 1.00 55.66 333 ALA A O 1
ATOM 2415 N N . CYS A 1 334 ? -4.435 18.100 0.379 1.00 55.75 334 CYS A N 1
ATOM 2416 C CA . CYS A 1 334 ? -3.691 17.005 -0.256 1.00 55.75 334 CYS A CA 1
ATOM 2417 C C . CYS A 1 334 ? -4.229 15.601 0.072 1.00 55.75 334 CYS A C 1
ATOM 2419 O O . CYS A 1 334 ? -3.610 14.613 -0.298 1.00 55.75 334 CYS A O 1
ATOM 2421 N N . GLY A 1 335 ? -5.387 15.492 0.731 1.00 64.81 335 GLY A N 1
ATOM 2422 C CA . GLY A 1 335 ? -5.874 14.219 1.260 1.00 64.81 335 GLY A CA 1
ATOM 2423 C C . GLY A 1 335 ? -5.122 13.860 2.541 1.00 64.81 335 GLY A C 1
ATOM 2424 O O . GLY A 1 335 ? -3.900 13.736 2.573 1.00 64.81 335 GLY A O 1
ATOM 2425 N N . GLY A 1 336 ? -5.843 13.768 3.656 1.00 79.56 336 GLY A N 1
ATOM 2426 C CA . GLY A 1 336 ? -5.214 13.401 4.923 1.00 79.56 336 GLY A CA 1
ATOM 2427 C C . GLY A 1 336 ? -4.876 11.917 5.010 1.00 79.56 336 GLY A C 1
ATOM 2428 O O . GLY A 1 336 ? -5.308 11.100 4.196 1.00 79.56 336 GLY A O 1
ATOM 2429 N N . THR A 1 337 ? -4.141 11.558 6.062 1.00 77.88 337 THR A N 1
ATOM 2430 C CA . THR A 1 337 ? -3.940 10.161 6.450 1.00 77.88 337 THR A CA 1
ATOM 2431 C C . THR A 1 337 ? -5.292 9.476 6.557 1.00 77.88 337 THR A C 1
ATOM 2433 O O . THR A 1 337 ? -6.193 9.952 7.252 1.00 77.88 337 THR A O 1
ATOM 2436 N N . THR A 1 338 ? -5.439 8.369 5.836 1.00 82.94 338 THR A N 1
ATOM 2437 C CA . THR A 1 338 ? -6.723 7.684 5.716 1.00 82.94 338 THR A CA 1
ATOM 2438 C C . THR A 1 338 ? -7.013 6.873 6.971 1.00 82.94 338 THR A C 1
ATOM 2440 O O . THR A 1 338 ? -8.124 6.917 7.495 1.00 82.94 338 THR A O 1
ATOM 2443 N N . LEU A 1 339 ? -6.012 6.138 7.462 1.00 96.25 339 LEU A N 1
ATOM 2444 C CA . LEU A 1 339 ? -6.131 5.282 8.639 1.00 96.25 339 LEU A CA 1
ATOM 2445 C C . LEU A 1 339 ? -4.763 4.964 9.252 1.00 96.25 339 LEU A C 1
ATOM 2447 O O . LEU A 1 339 ? -3.714 5.171 8.641 1.00 96.25 339 LEU A O 1
ATOM 2451 N N . PHE A 1 340 ? -4.796 4.398 10.453 1.00 97.56 340 PHE A N 1
ATOM 2452 C CA . PHE A 1 340 ? -3.666 3.735 11.089 1.00 97.56 340 PHE A CA 1
ATOM 2453 C C . PHE A 1 340 ? -3.908 2.232 11.165 1.00 97.56 340 PHE A C 1
ATOM 2455 O O . PHE A 1 340 ? -5.049 1.783 11.272 1.00 97.56 340 PHE A O 1
ATOM 2462 N N . ALA A 1 341 ? -2.828 1.462 11.144 1.00 97.88 341 ALA A N 1
ATOM 2463 C CA . ALA A 1 341 ? -2.849 0.019 11.348 1.00 97.88 341 ALA A CA 1
ATOM 2464 C C . ALA A 1 341 ? -1.692 -0.414 12.269 1.00 97.88 341 ALA A C 1
ATOM 2466 O O . ALA A 1 341 ? -0.721 0.338 12.421 1.00 97.88 341 ALA A O 1
ATOM 2467 N N . PRO A 1 342 ? -1.768 -1.599 12.901 1.00 97.75 342 PRO A N 1
ATOM 2468 C CA . PRO A 1 342 ? -0.682 -2.146 13.694 1.00 97.75 342 PRO A CA 1
ATOM 2469 C C . PRO A 1 342 ? 0.640 -2.161 12.925 1.00 97.75 342 PRO A C 1
ATOM 2471 O O . PRO A 1 342 ? 0.700 -2.507 11.744 1.00 97.75 342 PRO A O 1
ATOM 2474 N N . ALA A 1 343 ? 1.719 -1.798 13.610 1.00 96.00 343 ALA A N 1
ATOM 2475 C CA . ALA A 1 343 ? 3.058 -1.969 13.078 1.00 96.00 343 ALA A CA 1
ATOM 2476 C C . ALA A 1 343 ? 3.352 -3.466 12.878 1.00 96.00 343 ALA A C 1
ATOM 2478 O O . ALA A 1 343 ? 3.226 -4.272 13.801 1.00 96.00 343 ALA A O 1
ATOM 2479 N N . HIS A 1 344 ? 3.793 -3.819 11.675 1.00 95.25 344 HIS A N 1
ATOM 2480 C CA . HIS A 1 344 ? 4.185 -5.174 11.294 1.00 95.25 344 HIS A CA 1
ATOM 2481 C C . HIS A 1 344 ? 5.565 -5.155 10.618 1.00 95.25 344 HIS A C 1
ATOM 2483 O O . HIS A 1 344 ? 6.017 -4.100 10.171 1.00 95.25 344 HIS A O 1
ATOM 2489 N N . PRO A 1 345 ? 6.262 -6.299 10.493 1.00 95.56 345 PRO A N 1
ATOM 2490 C CA . PRO A 1 345 ? 7.416 -6.396 9.604 1.00 95.56 345 PRO A CA 1
ATOM 2491 C C . PRO A 1 345 ? 7.058 -5.997 8.154 1.00 95.56 345 PRO A C 1
ATOM 2493 O O . PRO A 1 345 ? 5.919 -6.222 7.728 1.00 95.56 345 PRO A O 1
ATOM 2496 N N . PRO A 1 346 ? 8.002 -5.440 7.370 1.00 92.06 346 PRO A N 1
ATOM 2497 C CA . PRO A 1 346 ? 9.417 -5.197 7.700 1.00 92.06 346 PRO A CA 1
ATOM 2498 C C . PRO A 1 346 ? 9.708 -3.901 8.472 1.00 92.06 346 PRO A C 1
ATOM 2500 O O . PRO A 1 346 ? 10.852 -3.669 8.852 1.00 92.06 346 PRO A O 1
ATOM 2503 N N . GLY A 1 347 ? 8.721 -3.043 8.707 1.00 86.75 347 GLY A N 1
ATOM 2504 C CA . GLY A 1 347 ? 8.939 -1.753 9.355 1.00 86.75 347 GLY A CA 1
ATOM 2505 C C . GLY A 1 347 ? 7.624 -1.076 9.693 1.00 86.75 347 GLY A C 1
ATOM 2506 O O . GLY A 1 347 ? 6.587 -1.478 9.182 1.00 86.75 347 GLY A O 1
ATOM 2507 N N . HIS A 1 348 ? 7.675 -0.039 10.530 1.00 93.25 348 HIS A N 1
ATOM 2508 C CA . HIS A 1 348 ? 6.499 0.600 11.129 1.00 93.25 348 HIS A CA 1
ATOM 2509 C C . HIS A 1 348 ? 5.374 0.861 10.111 1.00 93.25 348 HIS A C 1
ATOM 2511 O O . HIS A 1 348 ? 4.398 0.112 10.068 1.00 93.25 348 HIS A O 1
ATOM 2517 N N . THR A 1 349 ? 5.515 1.874 9.249 1.00 96.94 349 THR A N 1
ATOM 2518 C CA . THR A 1 349 ? 4.465 2.207 8.267 1.00 96.94 349 THR A CA 1
ATOM 2519 C C . THR A 1 349 ? 4.414 1.258 7.071 1.00 96.94 349 THR A C 1
ATOM 2521 O O . THR A 1 349 ? 3.330 1.018 6.551 1.00 96.94 349 THR A O 1
ATOM 2524 N N . SER A 1 350 ? 5.534 0.656 6.663 1.00 97.62 350 SER A N 1
ATOM 2525 C CA . SER A 1 350 ? 5.573 -0.309 5.552 1.00 97.62 350 SER A CA 1
ATOM 2526 C C . SER A 1 350 ? 4.738 -1.560 5.843 1.00 97.62 350 SER A C 1
ATOM 2528 O O . SER A 1 350 ? 3.937 -1.980 5.010 1.00 97.62 350 SER A O 1
ATOM 2530 N N . GLY A 1 351 ? 4.871 -2.131 7.043 1.00 98.06 351 GLY A N 1
ATOM 2531 C CA . GLY A 1 351 ? 4.063 -3.265 7.481 1.00 98.06 351 GLY A CA 1
ATOM 2532 C C . GLY A 1 351 ? 2.609 -2.884 7.753 1.00 98.06 351 GLY A C 1
ATOM 2533 O O . GLY A 1 351 ? 1.713 -3.642 7.392 1.00 98.06 351 GLY A O 1
ATOM 2534 N N . ALA A 1 352 ? 2.355 -1.696 8.312 1.00 98.25 352 ALA A N 1
ATOM 2535 C CA . ALA A 1 352 ? 0.994 -1.187 8.499 1.00 98.25 352 ALA A CA 1
ATOM 2536 C C . ALA A 1 352 ? 0.257 -1.018 7.153 1.00 98.25 352 ALA A C 1
ATOM 2538 O O . ALA A 1 352 ? -0.881 -1.464 7.003 1.00 98.25 352 ALA A O 1
ATOM 2539 N N . ALA A 1 353 ? 0.926 -0.452 6.142 1.00 98.44 353 ALA A N 1
ATOM 2540 C CA . ALA A 1 353 ? 0.394 -0.325 4.787 1.00 98.44 353 ALA A CA 1
ATOM 2541 C C . ALA A 1 353 ? 0.144 -1.693 4.138 1.00 98.44 353 ALA A C 1
ATOM 2543 O O . ALA A 1 353 ? -0.913 -1.906 3.546 1.00 98.44 353 ALA A O 1
ATOM 2544 N N . ALA A 1 354 ? 1.072 -2.642 4.301 1.00 98.50 354 ALA A N 1
ATOM 2545 C CA . ALA A 1 354 ? 0.903 -4.010 3.818 1.00 98.50 354 ALA A CA 1
ATOM 2546 C C . ALA A 1 354 ? -0.312 -4.702 4.455 1.00 98.50 354 ALA A C 1
ATOM 2548 O O . ALA A 1 354 ? -1.114 -5.321 3.755 1.00 98.50 354 ALA A O 1
ATOM 2549 N N . PHE A 1 355 ? -0.480 -4.555 5.771 1.00 98.31 355 PHE A N 1
ATOM 2550 C CA . PHE A 1 355 ? -1.627 -5.082 6.504 1.00 98.31 355 PHE A CA 1
ATOM 2551 C C . PHE A 1 355 ? -2.940 -4.485 5.984 1.00 98.31 355 PHE A C 1
ATOM 2553 O O . PHE A 1 355 ? -3.853 -5.226 5.617 1.00 98.31 355 PHE A O 1
ATOM 2560 N N . ALA A 1 356 ? -3.015 -3.158 5.858 1.00 98.12 356 ALA A N 1
ATOM 2561 C CA . ALA A 1 356 ? -4.187 -2.475 5.318 1.00 98.12 356 ALA A CA 1
ATOM 2562 C C . ALA A 1 356 ? -4.508 -2.907 3.876 1.00 98.12 356 ALA A C 1
ATOM 2564 O O . ALA A 1 356 ? -5.670 -3.163 3.559 1.00 98.12 356 ALA A O 1
ATOM 2565 N N . ALA A 1 357 ? -3.491 -3.065 3.022 1.00 98.44 357 ALA A N 1
ATOM 2566 C CA . ALA A 1 357 ? -3.658 -3.577 1.664 1.00 98.44 357 ALA A CA 1
ATOM 2567 C C . ALA A 1 357 ? -4.207 -5.012 1.648 1.00 98.44 357 ALA A C 1
ATOM 2569 O O . ALA A 1 357 ? -5.072 -5.324 0.832 1.00 98.44 357 ALA A O 1
ATOM 2570 N N . GLY A 1 358 ? -3.764 -5.871 2.570 1.00 98.12 358 GLY A N 1
ATOM 2571 C CA . GLY A 1 358 ? -4.292 -7.228 2.715 1.00 98.12 358 GLY A CA 1
ATOM 2572 C C . GLY A 1 358 ? -5.757 -7.252 3.154 1.00 98.12 358 GLY A C 1
ATOM 2573 O O . GLY A 1 358 ? -6.562 -7.997 2.596 1.00 98.12 358 GLY A O 1
ATOM 2574 N N . ARG A 1 359 ? -6.141 -6.381 4.095 1.00 97.75 359 ARG A N 1
ATOM 2575 C CA . ARG A 1 359 ? -7.541 -6.240 4.525 1.00 97.75 359 ARG A CA 1
ATOM 2576 C C . ARG A 1 359 ? -8.428 -5.679 3.411 1.00 97.75 359 ARG A C 1
ATOM 2578 O O . ARG A 1 359 ? -9.524 -6.193 3.197 1.00 97.75 359 ARG A O 1
ATOM 2585 N N . LEU A 1 360 ? -7.943 -4.694 2.652 1.00 97.31 360 LEU A N 1
ATOM 2586 C CA . LEU A 1 360 ? -8.632 -4.193 1.458 1.00 97.31 360 LEU A CA 1
ATOM 2587 C C . LEU A 1 360 ? -8.786 -5.281 0.397 1.00 97.31 360 LEU A C 1
ATOM 2589 O O . LEU A 1 360 ? -9.881 -5.464 -0.119 1.00 97.31 360 LEU A O 1
ATOM 2593 N N . ALA A 1 361 ? -7.743 -6.067 0.125 1.00 97.56 361 ALA A N 1
ATOM 2594 C CA . ALA A 1 361 ? -7.824 -7.186 -0.810 1.00 97.56 361 ALA A CA 1
ATOM 2595 C C . ALA A 1 361 ? -8.910 -8.203 -0.411 1.00 97.56 361 ALA A C 1
ATOM 2597 O O . ALA A 1 361 ? -9.652 -8.679 -1.274 1.00 97.56 361 ALA A O 1
ATOM 2598 N N . ALA A 1 362 ? -9.058 -8.488 0.887 1.00 96.75 362 ALA A N 1
ATOM 2599 C CA . ALA A 1 362 ? -10.128 -9.341 1.399 1.00 96.75 362 ALA A CA 1
ATOM 2600 C C . ALA A 1 362 ? -11.527 -8.724 1.193 1.00 96.75 362 ALA A C 1
ATOM 2602 O O . ALA A 1 362 ? -12.459 -9.434 0.806 1.00 96.75 362 ALA A O 1
ATOM 2603 N N . VAL A 1 363 ? -11.679 -7.408 1.397 1.00 96.25 363 VAL A N 1
ATOM 2604 C CA . VAL A 1 363 ? -12.928 -6.679 1.103 1.00 96.25 363 VAL A CA 1
ATOM 2605 C C . VAL A 1 363 ? -13.247 -6.740 -0.393 1.00 96.25 363 VAL A C 1
ATOM 2607 O O . VAL A 1 363 ? -14.351 -7.147 -0.750 1.00 96.25 363 VAL A O 1
ATOM 2610 N N . CYS A 1 364 ? -12.279 -6.436 -1.261 1.00 95.19 364 CYS A N 1
ATOM 2611 C CA . CYS A 1 364 ? -12.423 -6.470 -2.718 1.00 95.19 364 CYS A CA 1
ATOM 2612 C C . CYS A 1 364 ? -12.809 -7.862 -3.238 1.00 95.19 364 CYS A C 1
ATOM 2614 O O . CYS A 1 364 ? -13.668 -7.993 -4.104 1.00 95.19 364 CYS A O 1
ATOM 2616 N N . SER A 1 365 ? -12.191 -8.912 -2.693 1.00 96.06 365 SER A N 1
ATOM 2617 C CA . SER A 1 365 ? -12.507 -10.303 -3.033 1.00 96.06 365 SER A CA 1
ATOM 2618 C C . SER A 1 365 ? -13.940 -10.681 -2.647 1.00 96.06 365 SER A C 1
ATOM 2620 O O . SER A 1 365 ? -14.619 -11.416 -3.368 1.00 96.06 365 SER A O 1
ATOM 2622 N N . ARG A 1 366 ? -14.418 -10.183 -1.503 1.00 96.25 366 ARG A N 1
ATOM 2623 C CA . ARG A 1 366 ? -15.748 -10.497 -0.976 1.00 96.25 366 ARG A CA 1
ATOM 2624 C C . ARG A 1 366 ? -16.864 -9.697 -1.646 1.00 96.25 366 ARG A C 1
ATOM 2626 O O . ARG A 1 366 ? -17.964 -10.225 -1.801 1.00 96.25 366 ARG A O 1
ATOM 2633 N N . TYR A 1 367 ? -16.581 -8.454 -2.014 1.00 95.38 367 TYR A N 1
ATOM 2634 C CA . TYR A 1 367 ? -17.525 -7.524 -2.622 1.00 95.38 367 TYR A CA 1
ATOM 2635 C C . TYR A 1 367 ? -16.943 -7.020 -3.949 1.00 95.38 367 TYR A C 1
ATOM 2637 O O . TYR A 1 367 ? -16.436 -5.904 -4.016 1.00 95.38 367 TYR A O 1
ATOM 2645 N N . PRO A 1 368 ? -16.948 -7.839 -5.012 1.00 94.12 368 PRO A N 1
ATOM 2646 C CA . PRO A 1 368 ? -16.452 -7.399 -6.308 1.00 94.12 368 PRO A CA 1
ATOM 2647 C C . PRO A 1 368 ? -17.348 -6.292 -6.886 1.00 94.12 368 PRO A C 1
ATOM 2649 O O . PRO A 1 368 ? -18.570 -6.322 -6.737 1.00 94.12 368 PRO A O 1
ATOM 2652 N N . GLY A 1 369 ? -16.738 -5.317 -7.564 1.00 92.75 369 GLY A N 1
ATOM 2653 C CA . GLY A 1 369 ? -17.446 -4.264 -8.304 1.00 92.75 369 GLY A CA 1
ATOM 2654 C C . GLY A 1 369 ? -17.776 -2.986 -7.525 1.00 92.75 369 GLY A C 1
ATOM 2655 O O . GLY A 1 369 ? -18.199 -2.017 -8.152 1.00 92.75 369 GLY A O 1
ATOM 2656 N N . ILE A 1 370 ? -17.552 -2.943 -6.208 1.00 94.81 370 ILE A N 1
ATOM 2657 C CA . ILE A 1 370 ? -17.670 -1.697 -5.431 1.00 94.81 370 ILE A CA 1
ATOM 2658 C C . ILE A 1 370 ? -16.426 -0.817 -5.614 1.00 94.81 370 ILE A C 1
ATOM 2660 O O . ILE A 1 370 ? -15.309 -1.318 -5.801 1.00 94.81 370 ILE A O 1
ATOM 2664 N N . ASN A 1 371 ? -16.605 0.500 -5.547 1.00 96.12 371 ASN A N 1
ATOM 2665 C CA . ASN A 1 371 ? -15.512 1.461 -5.698 1.00 96.12 371 ASN A CA 1
ATOM 2666 C C . ASN A 1 371 ? -14.645 1.562 -4.424 1.00 96.12 371 ASN A C 1
ATOM 2668 O O . ASN A 1 371 ? -14.984 1.024 -3.371 1.00 96.12 371 ASN A O 1
ATOM 2672 N N . VAL A 1 372 ? -13.508 2.261 -4.509 1.00 95.88 372 VAL A N 1
ATOM 2673 C CA . VAL A 1 372 ? -12.548 2.373 -3.391 1.00 95.88 372 VAL A CA 1
ATOM 2674 C C . VAL A 1 372 ? -13.159 3.038 -2.151 1.00 95.88 372 VAL A C 1
ATOM 2676 O O . VAL A 1 372 ? -12.845 2.637 -1.033 1.00 95.88 372 VAL A O 1
ATOM 2679 N N . ASP A 1 373 ? -14.047 4.020 -2.313 1.00 95.56 373 ASP A N 1
ATOM 2680 C CA . ASP A 1 373 ? -14.695 4.691 -1.180 1.00 95.56 373 ASP A CA 1
ATOM 2681 C C . ASP A 1 373 ? -15.633 3.738 -0.431 1.00 95.56 373 ASP A C 1
ATOM 2683 O O . ASP A 1 373 ? -15.597 3.660 0.796 1.00 95.56 373 ASP A O 1
ATOM 2687 N N . GLU A 1 374 ? -16.411 2.940 -1.160 1.00 96.19 374 GLU A N 1
ATOM 2688 C CA . GLU A 1 374 ? -17.269 1.896 -0.590 1.00 96.19 374 GLU A CA 1
ATOM 2689 C C . GLU A 1 374 ? -16.444 0.810 0.118 1.00 96.19 374 GLU A C 1
ATOM 2691 O O . GLU A 1 374 ? -16.804 0.372 1.215 1.00 96.19 374 GLU A O 1
ATOM 2696 N N . GLN A 1 375 ? -15.300 0.416 -0.459 1.00 95.19 375 GLN A N 1
ATOM 2697 C CA . GLN A 1 375 ? -14.360 -0.516 0.177 1.00 95.19 375 GLN A CA 1
ATOM 2698 C C . GLN A 1 375 ? -13.848 0.043 1.508 1.00 95.19 375 GLN A C 1
ATOM 2700 O O . GLN A 1 375 ? -13.819 -0.680 2.505 1.00 95.19 375 GLN A O 1
ATOM 2705 N N . LEU A 1 376 ? -13.473 1.326 1.546 1.00 95.81 376 LEU A N 1
ATOM 2706 C CA . LEU A 1 376 ? -13.003 1.994 2.760 1.00 95.81 376 LEU A CA 1
ATOM 2707 C C . LEU A 1 376 ? -14.109 2.116 3.810 1.00 95.81 376 LEU A C 1
ATOM 2709 O O . LEU A 1 376 ? -13.847 1.870 4.984 1.00 95.81 376 LEU A O 1
ATOM 2713 N N . VAL A 1 377 ? -15.343 2.431 3.412 1.00 95.88 377 VAL A N 1
ATOM 2714 C CA . VAL A 1 377 ? -16.492 2.454 4.332 1.00 95.88 377 VAL A CA 1
ATOM 2715 C C . VAL A 1 377 ? -16.691 1.083 4.976 1.00 95.88 377 VAL A C 1
ATOM 2717 O O . VAL A 1 377 ? -16.808 0.992 6.198 1.00 95.88 377 VAL A O 1
ATOM 2720 N N . LEU A 1 378 ? -16.671 0.004 4.186 1.00 95.50 378 LEU A N 1
ATOM 2721 C CA . LEU A 1 378 ? -16.789 -1.357 4.714 1.00 95.50 378 LEU A CA 1
ATOM 2722 C C . LEU A 1 378 ? -15.620 -1.719 5.630 1.00 95.50 378 LEU A C 1
ATOM 2724 O O . LEU A 1 378 ? -15.843 -2.254 6.715 1.00 95.50 378 LEU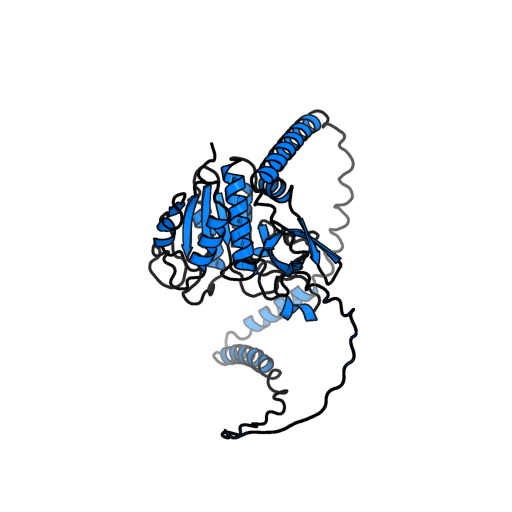 A O 1
ATOM 2728 N N . LEU A 1 379 ? -14.393 -1.395 5.224 1.00 95.19 379 LEU A N 1
ATOM 2729 C CA . LEU A 1 379 ? -13.186 -1.650 6.004 1.00 95.19 379 LEU A CA 1
ATOM 2730 C C . LEU A 1 379 ? -13.215 -0.932 7.361 1.00 95.19 379 LEU A C 1
ATOM 2732 O O . LEU A 1 379 ? -12.827 -1.507 8.375 1.00 95.19 379 LEU A O 1
ATOM 2736 N N . LEU A 1 380 ? -13.681 0.319 7.381 1.00 95.00 380 LEU A N 1
ATOM 2737 C CA . LEU A 1 380 ? -13.646 1.188 8.557 1.00 95.00 380 LEU A CA 1
ATOM 2738 C C . LEU A 1 380 ? -14.911 1.118 9.421 1.00 95.00 380 LEU A C 1
ATOM 2740 O O . LEU A 1 380 ? -14.922 1.656 10.525 1.00 95.00 380 LEU A O 1
ATOM 2744 N N . SER A 1 381 ? -15.952 0.417 8.971 1.00 93.06 381 SER A N 1
ATOM 2745 C CA . SER A 1 381 ? -17.232 0.265 9.680 1.00 93.06 381 SER A CA 1
ATOM 2746 C C . SER A 1 381 ? -17.133 -0.342 11.092 1.00 93.06 381 SER A C 1
ATOM 2748 O O . SER A 1 381 ? -18.049 -0.177 11.895 1.00 93.06 381 SER A O 1
ATOM 2750 N N . GLY A 1 382 ? -16.022 -1.009 11.413 1.00 88.00 382 GLY A N 1
ATOM 2751 C CA . GLY A 1 382 ? -15.701 -1.527 12.747 1.00 88.00 382 GLY A CA 1
ATOM 2752 C C . GLY A 1 382 ? -14.334 -1.083 13.266 1.00 88.00 382 GLY A C 1
ATOM 2753 O O . GLY A 1 382 ? -13.818 -1.693 14.201 1.00 88.00 382 GLY A O 1
ATOM 2754 N N . ALA A 1 383 ? -13.722 -0.067 12.649 1.00 93.19 383 ALA A N 1
ATOM 2755 C CA . ALA A 1 383 ? -12.412 0.413 13.065 1.00 93.19 383 ALA A CA 1
ATOM 2756 C C . ALA A 1 383 ? -12.473 0.999 14.482 1.00 93.19 383 ALA A C 1
ATOM 2758 O O . ALA A 1 383 ? -13.404 1.720 14.853 1.00 93.19 383 ALA A O 1
ATOM 2759 N N . ALA A 1 384 ? -11.437 0.718 15.269 1.00 95.75 384 ALA A N 1
ATOM 2760 C CA . ALA A 1 384 ? -11.211 1.423 16.517 1.00 95.75 384 ALA A CA 1
ATOM 2761 C C . ALA A 1 384 ? -10.791 2.875 16.221 1.00 95.75 384 ALA A C 1
ATOM 2763 O O . ALA A 1 384 ? -10.639 3.293 15.074 1.00 95.75 384 ALA A O 1
ATOM 2764 N N . SER A 1 385 ? -10.568 3.660 17.272 1.00 94.81 385 SER A N 1
ATOM 2765 C CA . SER A 1 385 ? -9.979 4.992 17.130 1.00 94.81 385 SER A CA 1
ATOM 2766 C C . SER A 1 385 ? -8.744 5.115 18.005 1.00 94.81 385 SER A C 1
ATOM 2768 O O . SER A 1 385 ? -8.800 4.736 19.179 1.00 94.81 385 SER A O 1
ATOM 2770 N N . VAL A 1 386 ? -7.673 5.684 17.465 1.00 94.94 386 VAL A N 1
ATOM 2771 C CA . VAL A 1 386 ? -6.438 5.969 18.198 1.00 94.94 386 VAL A CA 1
ATOM 2772 C C . VAL A 1 386 ? -6.271 7.484 18.361 1.00 94.94 386 VAL A C 1
ATOM 2774 O O . VAL A 1 386 ? -6.394 8.212 17.373 1.00 94.94 386 VAL A O 1
ATOM 2777 N N . PRO A 1 387 ? -6.063 7.993 19.590 1.00 93.69 387 PRO A N 1
ATOM 2778 C CA . PRO A 1 387 ? -5.806 9.409 19.800 1.00 93.69 387 PRO A CA 1
ATOM 2779 C C . PRO A 1 387 ? -4.359 9.757 19.441 1.00 93.69 387 PRO A C 1
ATOM 2781 O O . PRO A 1 387 ? -3.425 9.021 19.764 1.00 93.69 387 PRO A O 1
ATOM 2784 N N . ASP A 1 388 ? -4.179 10.917 18.833 1.00 89.81 388 ASP A N 1
ATOM 2785 C CA . ASP A 1 388 ? -2.900 11.593 18.738 1.00 89.81 388 ASP A CA 1
ATOM 2786 C C . ASP A 1 388 ? -2.612 12.298 20.069 1.00 89.81 388 ASP A C 1
ATOM 2788 O O . ASP A 1 388 ? -3.419 13.079 20.580 1.00 89.81 388 ASP A O 1
ATOM 2792 N N . GLY A 1 389 ? -1.465 11.984 20.667 1.00 85.44 389 GLY A N 1
ATOM 2793 C CA . GLY A 1 389 ? -1.065 12.549 21.952 1.00 85.44 389 GLY A CA 1
ATOM 2794 C C . GLY A 1 389 ? -0.692 14.032 21.893 1.00 85.44 389 GLY A C 1
ATOM 2795 O O . GLY A 1 389 ? -0.502 14.632 22.949 1.00 85.44 389 GLY A O 1
ATOM 2796 N N . GLU A 1 390 ? -0.545 14.619 20.702 1.00 83.06 390 GLU A N 1
ATOM 2797 C CA . GLU A 1 390 ? -0.061 15.995 20.542 1.00 83.06 390 GLU A CA 1
ATOM 2798 C C . GLU A 1 390 ? -1.168 17.041 20.470 1.00 83.06 390 GLU A C 1
ATOM 2800 O O . GLU A 1 390 ? -1.038 18.108 21.070 1.00 83.06 390 GLU A O 1
ATOM 2805 N N . ASP A 1 391 ? -2.242 16.746 19.747 1.00 82.06 391 ASP A N 1
ATOM 2806 C CA . ASP A 1 391 ? -3.325 17.689 19.465 1.00 82.06 391 ASP A CA 1
ATOM 2807 C C . ASP A 1 391 ? -4.713 17.139 19.844 1.00 82.06 391 ASP A C 1
ATOM 2809 O O . ASP A 1 391 ? -5.706 17.864 19.796 1.00 82.06 391 ASP A O 1
ATOM 2813 N N . GLY A 1 392 ? -4.788 15.867 20.253 1.00 85.44 392 GLY A N 1
ATOM 2814 C CA . GLY A 1 392 ? -6.031 15.192 20.605 1.00 85.44 392 GLY A CA 1
ATOM 2815 C C . GLY A 1 392 ? -6.865 14.730 19.409 1.00 85.44 392 GLY A C 1
ATOM 2816 O O . GLY A 1 392 ? -7.974 14.229 19.630 1.00 85.44 392 GLY A O 1
ATOM 2817 N N . ALA A 1 393 ? -6.370 14.854 18.169 1.00 88.56 393 ALA A N 1
ATOM 2818 C CA . ALA A 1 393 ? -7.041 14.293 17.001 1.00 88.56 393 ALA A CA 1
ATOM 2819 C C . ALA A 1 393 ? -7.232 12.783 17.169 1.00 88.56 393 ALA A C 1
ATOM 2821 O O . ALA A 1 393 ? -6.447 12.098 17.822 1.00 88.56 393 ALA A O 1
ATOM 2822 N N . ARG A 1 394 ? -8.303 12.240 16.591 1.00 92.12 394 ARG A N 1
ATOM 2823 C CA . ARG A 1 394 ? -8.578 10.801 16.624 1.00 92.12 394 ARG A CA 1
ATOM 2824 C C . ARG A 1 394 ? -8.576 10.263 15.215 1.00 92.12 394 ARG A C 1
ATOM 2826 O O . ARG A 1 394 ? -9.204 10.841 14.333 1.00 92.12 394 ARG A O 1
ATOM 2833 N N . TRP A 1 395 ? -7.925 9.127 15.047 1.00 93.75 395 TRP A N 1
ATOM 2834 C CA . TRP A 1 395 ? -7.762 8.501 13.748 1.00 93.75 395 TRP A CA 1
ATOM 2835 C C . TRP A 1 395 ? -8.411 7.130 13.714 1.00 93.75 395 TRP A C 1
ATOM 2837 O O . TRP A 1 395 ? -8.354 6.426 14.729 1.00 93.75 395 TRP A O 1
ATOM 2847 N N . PRO A 1 396 ? -8.984 6.720 12.570 1.00 96.25 396 PRO A N 1
ATOM 2848 C CA . PRO A 1 396 ? -9.408 5.343 12.378 1.00 96.25 396 PRO A CA 1
ATOM 2849 C C . PRO A 1 396 ? -8.221 4.394 12.571 1.00 96.25 396 PRO A C 1
ATOM 2851 O O . PRO A 1 396 ? -7.157 4.602 11.988 1.00 96.25 396 PRO A O 1
ATOM 2854 N N . LEU A 1 397 ? -8.407 3.364 13.390 1.00 96.81 397 LEU A N 1
ATOM 2855 C CA . LEU A 1 397 ? -7.440 2.303 13.642 1.00 96.81 397 LEU A CA 1
ATOM 2856 C C . LEU A 1 397 ? -8.019 0.974 13.154 1.00 96.81 397 LEU A C 1
ATOM 2858 O O . LEU A 1 397 ? -8.977 0.452 13.727 1.00 96.81 397 LEU A O 1
ATOM 2862 N N . LEU A 1 398 ? -7.415 0.438 12.102 1.00 96.94 398 LEU A N 1
ATOM 2863 C CA . LEU A 1 398 ? -7.740 -0.860 11.532 1.00 96.94 398 LEU A CA 1
ATOM 2864 C C . LEU A 1 398 ? -7.013 -1.958 12.313 1.00 96.94 398 LEU A C 1
ATOM 2866 O O . LEU A 1 398 ? -5.788 -1.934 12.351 1.00 96.94 398 LEU A O 1
ATOM 2870 N N . LEU A 1 399 ? -7.748 -2.901 12.906 1.00 93.94 399 LEU A N 1
ATOM 2871 C CA . LEU A 1 399 ? -7.208 -4.015 13.699 1.00 93.94 399 LEU A CA 1
ATOM 2872 C C . LEU A 1 399 ? -7.397 -5.372 13.023 1.00 93.94 399 LEU A C 1
ATOM 2874 O O . LEU A 1 399 ? -8.357 -5.513 12.225 1.00 93.94 399 LEU A O 1
#

Organism: NCBI:txid2726185

Solvent-accessible surface area (backbone atoms only — not comparable to full-atom values): 22377 Å² total; per-residue (Å²): 128,66,39,64,17,36,40,36,39,46,27,26,8,30,50,78,69,56,41,78,78,35,84,56,43,43,74,47,88,35,32,28,69,26,98,65,79,50,57,69,45,16,55,34,82,55,50,53,22,32,33,26,50,51,35,16,51,70,47,20,76,85,28,40,32,39,36,30,26,28,10,45,20,31,73,82,69,47,74,87,54,76,66,51,54,28,54,49,43,51,50,46,69,73,66,57,66,92,69,33,42,32,34,29,33,49,50,50,73,82,50,72,44,40,59,86,54,78,73,93,50,65,64,35,49,52,44,43,39,51,34,36,76,72,32,24,42,41,23,15,5,10,24,70,58,26,58,81,42,45,87,72,73,59,53,17,19,4,48,63,17,42,34,58,59,36,45,8,15,20,14,23,42,81,43,67,54,75,74,78,72,74,89,75,76,91,75,91,74,93,80,83,90,84,85,90,88,80,92,82,88,87,87,83,87,85,89,77,90,82,81,84,92,81,88,76,81,83,63,62,67,67,52,55,62,48,54,53,54,51,52,56,53,56,59,65,71,71,58,99,83,61,75,70,61,63,53,55,52,56,54,50,56,57,54,60,69,70,61,66,80,70,66,72,73,63,70,73,68,68,76,77,80,78,87,87,87,85,85,91,86,65,77,68,60,54,58,52,54,52,52,55,53,51,52,48,52,54,54,29,58,53,55,63,65,72,69,70,68,83,93,70,77,86,72,60,54,48,66,35,63,35,74,30,38,14,41,34,63,70,88,36,91,27,40,22,47,61,33,28,19,53,51,35,56,70,35,50,17,25,6,6,12,18,31,53,37,10,44,48,38,31,46,32,10,66,47,67,88,54,44,41,68,57,49,48,50,45,65,49,67,76,38,48,73,32,51,42,92,86,81,66,51,71,39,46,26,50,129

pLDDT: mean 75.97, std 25.46, range [28.31, 98.75]

InterPro domains:
  IPR000209 Peptidase S8/S53 domain [PF00082] (9-374)
  IPR036852 Peptidase S8/S53 domain superfamily [G3DSA:3.40.50.200] (2-393)
  IPR036852 Peptidase S8/S53 domain superfamily [SSF52743] (5-383)

Foldseek 3Di:
DFAEEEEEQEWQAAAPCLCVVQVLEDEDQAAEPAPDDDRRDRHHLQCASNQLLNLLRVLQNQHRYHYHRYHQAHNVRDRDDPVVLLVVLVVCVVVPDPAHYEYFALDFNQDFAALPRDDPDVSNLVSLVVCLVVQYAYFYFQFQAQLVCVVVVTFGGGPPLLAQSHQYEFFKAWFFPPPPPPPPDDDDDDDDDDDDDDDDDDDDDDDDDDDDPPDDPPVPVVVVVVVVVVVVVVVVVPDDPPVPVVVVVVVVVVVVVPPPPPPVVPVVPPVPPPDPDDDDDDPVVVVVVVVVVVVLLVLLVVVVVVPPDDPDDDRRIAMAGDNRIGWDDCPRPSGTNQAYEHQGPPGGRSSRSSSVSSNLSNLRSVDMPDGPVSSSCSQQVPFDWHAHPPPRDIGTYGD

Sequence (399 aa):
MPETVTAYVLDTGVDPSLADEFPHVRLQPGFNLSRHGSPDDSSDPHGHGTAVARTLLAACRTATVRLVPIRLLDRRGALWERSRVADALERILRELPEGPAVVCAAFGDGRHLLPDEPDGEPAAAERIRELRRRGVAFVAAAGNFYAAARQQRRWGMCWPASCPDAVSVGAAVFVPEEGRQREGDGASRDKTERIASADGEASALSEGALAPREAASGLSEGAAARSEADSILSKAASGPSEGAAARSEADSILSKAASGPSERAAATREAASGLSEGAPASSKDASALNKDASALSEAASILSKGDSAPSETASSGRWLLEPNSQRVPSASACGGTTLFAPAHPPGHTSGAAAFAAGRLAAVCSRYPGINVDEQLVLLLSGAASVPDGEDGARWPLLL